Protein 5DTU (pdb70)

Foldseek 3Di:
DDDQPPDDPADPLNLLVVCVVLQKAKADQVADRFDPADPPLVADVLLVVLCVVVPVRDDQPQLRRQRVRLLPQAAEEAQDDPPRNCLVSVLRSVVVVCPCDDQQDAAAQAEEEDLDPVVLVVSQVVNCSSVVSVPAHAAEDDDPDDVVVNVPPVSRTNNYYYYYLVRVLVCPVVPVGDHPNHQYYEAAAVVVCVVVPSLVSVVVPPDDPHYYYHYHNDQDPSNVVVCVVHGDSYMYMHGDDPAAAEAEAEDDLPVVLVVVLVVVVVVPFFFPEEEEDADPVVQVVSQVVVVVVVAFEFEQDPVDDCVVSSVRLVCRQVPVHGYYYDHLSSPLRDAREQGGEYEHSDDDLDPVSVCRSLVHHHPPYHNNYYYYYDYVVNVVCLVVVQVVCVVCVDNYDPVPSPDD

Nearest PDB structures (foldseek):
  5dtu-assembly1_A  TM=1.002E+00  e=2.432E-83  Thermochaetoides thermophila DSM 1495
  5e7m-assembly1_A  TM=5.307E-01  e=3.486E-33  Homo sapiens
  5e7j-assembly1_A  TM=5.059E-01  e=8.484E-33  Homo sapiens
  5ivl-assembly1_B  TM=5.269E-01  e=3.447E-28  Geobacillus stearothermophilus 10
  5suq-assembly1_C  TM=4.983E-01  e=2.534E-23  Saccharomyces cerevisiae S288C

Radius of gyration: 24.89 Å; Cα contacts (8 Å, |Δi|>4): 689; chains: 1; bounding box: 78×41×49 Å

Organism: Chaetomium thermophilum (strain DSM 1495 / CBS 144.50 / IMI 039719) (NCBI:txid759272)

Solvent-accessible surface area: 21132 Å² total; per-residue (Å²): 247,91,46,145,67,174,55,139,144,18,148,73,140,16,37,57,70,2,50,58,96,58,31,6,24,35,54,39,8,87,45,35,88,10,10,94,68,3,89,146,5,51,14,76,128,165,12,2,71,13,1,70,159,43,50,60,108,118,4,43,47,0,10,6,5,0,0,19,1,9,62,64,74,32,12,0,4,0,26,2,63,90,82,20,26,10,34,6,0,0,0,1,3,0,10,38,76,16,72,166,107,171,93,178,62,102,12,7,46,0,0,0,0,0,4,39,105,120,24,0,66,117,4,37,49,38,1,96,72,0,0,93,65,30,70,36,69,11,29,15,17,10,8,72,96,73,122,147,117,38,78,132,43,119,174,35,16,12,23,0,14,0,0,19,0,32,72,0,21,98,30,33,136,179,70,124,36,85,25,89,56,7,52,6,31,0,16,4,13,2,20,78,0,33,107,98,54,32,55,123,25,12,39,108,27,108,95,40,199,167,19,30,0,1,0,0,38,66,53,54,112,40,1,41,89,7,4,150,148,92,11,194,137,68,0,22,0,35,32,59,170,106,48,11,72,23,33,29,53,107,39,31,132,98,157,5,50,180,76,1,56,102,5,14,96,67,58,144,31,162,54,25,5,3,0,2,0,59,83,124,155,37,12,92,87,7,1,138,42,0,104,88,60,70,46,41,14,26,68,7,91,67,102,114,65,75,132,93,42,51,43,16,12,31,30,2,75,103,40,122,9,69,0,0,1,1,16,53,132,10,1,118,36,6,43,7,30,75,0,10,0,0,0,0,6,31,7,2,102,68,34,127,17,3,60,44,5,1,47,44,5,18,146,96,50,32,71,0,21,0,8,2,2,3,4,122,108,27,42,138,5,2,123,60,1,42,92,38,2,66,171,8,76,111,54,40,94,40,80,119,33,104,108,88

Structure (mmCIF, N/CA/C/O backbone):
data_5DTU
#
_entry.id   5DTU
#
_cell.length_a   161.500
_cell.length_b   50.400
_cell.length_c   65.800
_cell.angle_alpha   90.00
_cell.angle_beta   101.40
_cell.angle_gamma   90.00
#
_symmetry.space_group_name_H-M   'C 1 2 1'
#
loop_
_entity.id
_entity.type
_entity.pdbx_description
1 polymer Prp28
2 non-polymer "ADENOSINE-5'-DIPHOSPHATE"
3 non-polymer 'MAGNESIUM ION'
#
loop_
_atom_site.group_PDB
_atom_site.id
_atom_site.type_symbol
_atom_site.label_atom_id
_atom_site.label_alt_id
_atom_site.label_comp_id
_atom_site.label_asym_id
_atom_site.label_entity_id
_atom_site.label_seq_id
_atom_site.pdbx_PDB_ins_code
_atom_site.Cartn_x
_atom_site.Cartn_y
_atom_site.Cartn_z
_atom_site.occupancy
_atom_site.B_iso_or_equiv
_atom_site.auth_seq_id
_atom_site.auth_comp_id
_atom_site.auth_asym_id
_atom_site.auth_atom_id
_atom_site.pdbx_PDB_model_num
ATOM 1 N N . HIS A 1 7 ? -52.028 19.968 43.084 1.00 91.33 241 HIS A N 1
ATOM 2 C CA . HIS A 1 7 ? -50.846 19.677 43.885 1.00 110.05 241 HIS A CA 1
ATOM 3 C C . HIS A 1 7 ? -49.618 19.490 42.999 1.00 109.62 241 HIS A C 1
ATOM 4 O O . HIS A 1 7 ? -49.125 18.377 42.845 1.00 111.41 241 HIS A O 1
ATOM 11 N N . TRP A 1 8 ? -49.126 20.578 42.419 1.00 101.66 242 TRP A N 1
ATOM 12 C CA . TRP A 1 8 ? -47.956 20.499 41.554 1.00 105.76 242 TRP A CA 1
ATOM 13 C C . TRP A 1 8 ? -47.001 21.675 41.729 1.00 115.68 242 TRP A C 1
ATOM 14 O O . TRP A 1 8 ? -47.399 22.754 42.166 1.00 126.65 242 TRP A O 1
ATOM 16 N N . SER A 1 9 ? -45.738 21.453 41.375 1.00 104.70 243 SER A N 1
ATOM 17 C CA . SER A 1 9 ? -44.713 22.484 41.459 1.00 95.93 243 SER A CA 1
ATOM 18 C C . SER A 1 9 ? -44.344 22.864 40.033 1.00 85.52 243 SER A C 1
ATOM 19 O O . SER A 1 9 ? -44.011 22.004 39.225 1.00 74.07 243 SER A O 1
ATOM 22 N N . GLU A 1 10 ? -44.410 24.155 39.729 1.00 87.45 244 GLU A N 1
ATOM 23 C CA . GLU A 1 10 ? -44.133 24.648 38.382 1.00 80.71 244 GLU A CA 1
ATOM 24 C C . GLU A 1 10 ? -42.661 24.876 38.065 1.00 78.54 244 GLU A C 1
ATOM 25 O O . GLU A 1 10 ? -42.129 25.982 38.128 1.00 76.65 244 GLU A O 1
ATOM 31 N N . LYS A 1 11 ? -42.024 23.774 37.705 1.00 61.70 245 LYS A N 1
ATOM 32 C CA . LYS A 1 11 ? -40.615 23.750 37.336 1.00 60.43 245 LYS A CA 1
ATOM 33 C C . LYS A 1 11 ? -39.647 24.218 38.422 1.00 61.33 245 LYS A C 1
ATOM 34 O O . LYS A 1 11 ? -38.667 24.901 38.148 1.00 60.78 245 LYS A O 1
ATOM 40 N N . LYS A 1 12 ? -39.931 23.825 39.654 1.00 74.20 246 LYS A N 1
ATOM 41 C CA . LYS A 1 12 ? -39.064 24.121 40.780 1.00 80.14 246 LYS A CA 1
ATOM 42 C C . LYS A 1 12 ? -39.005 22.772 41.466 1.00 70.88 246 LYS A C 1
ATOM 43 O O . LYS A 1 12 ? -39.362 22.625 42.629 1.00 68.18 246 LYS A O 1
ATOM 49 N N . LEU A 1 13 ? -38.569 21.775 40.701 1.00 82.51 247 LEU A N 1
ATOM 50 C CA . LEU A 1 13 ? -38.477 20.395 41.158 1.00 79.37 247 LEU A CA 1
ATOM 51 C C . LEU A 1 13 ? -37.112 19.800 40.858 1.00 79.83 247 LEU A C 1
ATOM 52 O O . LEU A 1 13 ? -36.398 20.264 39.976 1.00 91.94 247 LEU A O 1
ATOM 57 N N . GLU A 1 14 ? -36.761 18.765 41.606 1.00 73.82 248 GLU A N 1
ATOM 58 C CA . GLU A 1 14 ? -35.475 18.089 41.447 1.00 73.84 248 GLU A CA 1
ATOM 59 C C . GLU A 1 14 ? -35.512 16.844 40.547 1.00 78.33 248 GLU A C 1
ATOM 60 O O . GLU A 1 14 ? -34.555 16.594 39.810 1.00 64.15 248 GLU A O 1
ATOM 66 N N . GLU A 1 15 ? -36.542 16.017 40.659 1.00 87.27 249 GLU A N 1
ATOM 67 C CA . GLU A 1 15 ? -36.582 14.822 39.825 1.00 84.18 249 GLU A CA 1
ATOM 68 C C . GLU A 1 15 ? -37.343 15.040 38.530 1.00 82.51 249 GLU A C 1
ATOM 69 O O . GLU A 1 15 ? -36.966 14.516 37.485 1.00 86.97 249 GLU A O 1
ATOM 75 N N . MET A 1 16 ? -38.418 15.812 38.616 1.00 83.08 250 MET A N 1
ATOM 76 C CA . MET A 1 16 ? -39.241 16.127 37.459 1.00 86.37 250 MET A CA 1
ATOM 77 C C . MET A 1 16 ? -40.149 14.957 37.128 1.00 86.97 250 MET A C 1
ATOM 78 O O . MET A 1 16 ? -40.095 13.909 37.766 1.00 90.02 250 MET A O 1
ATOM 83 N N . LYS A 1 17 ? -40.971 15.147 36.108 1.00 78.45 251 LYS A N 1
ATOM 84 C CA . LYS A 1 17 ? -41.875 14.116 35.635 1.00 70.27 251 LYS A CA 1
ATOM 85 C C . LYS A 1 17 ? -41.988 14.271 34.133 1.00 66.06 251 LYS A C 1
ATOM 86 O O . LYS A 1 17 ? -41.780 15.362 33.606 1.00 70.45 251 LYS A O 1
ATOM 92 N N . GLU A 1 18 ? -42.311 13.194 33.433 1.00 67.11 252 GLU A N 1
ATOM 93 C CA . GLU A 1 18 ? -42.403 13.294 31.985 1.00 74.83 252 GLU A CA 1
ATOM 94 C C . GLU A 1 18 ? -43.361 14.406 31.575 1.00 72.40 252 GLU A C 1
ATOM 95 O O . GLU A 1 18 ? -43.106 15.127 30.609 1.00 77.98 252 GLU A O 1
ATOM 101 N N . ARG A 1 19 ? -44.459 14.535 32.309 1.00 65.92 253 ARG A N 1
ATOM 102 C CA . ARG A 1 19 ? -45.412 15.606 32.058 1.00 66.49 253 ARG A CA 1
ATOM 103 C C . ARG A 1 19 ? -44.739 16.956 32.238 1.00 54.89 253 ARG A C 1
ATOM 104 O O . ARG A 1 19 ? -44.917 17.860 31.428 1.00 66.50 253 ARG A O 1
ATOM 112 N N . ASP A 1 20 ? -43.956 17.079 33.306 1.00 56.46 254 ASP A N 1
ATOM 113 C CA . ASP A 1 20 ? -43.238 18.313 33.597 1.00 80.56 254 ASP A CA 1
ATOM 114 C C . ASP A 1 20 ? -42.225 18.641 32.507 1.00 55.19 254 ASP A C 1
ATOM 115 O O . ASP A 1 20 ? -42.051 19.804 32.148 1.00 54.93 254 ASP A O 1
ATOM 120 N N . TRP A 1 21 ? -41.561 17.613 31.985 1.00 59.97 255 TRP A N 1
ATOM 121 C CA . TRP A 1 21 ? -40.634 17.790 30.871 1.00 65.52 255 TRP A CA 1
ATOM 122 C C . TRP A 1 21 ? -41.354 18.320 29.641 1.00 56.22 255 TRP A C 1
ATOM 123 O O . TRP A 1 21 ? -40.829 19.158 28.913 1.00 58.71 255 TRP A O 1
ATOM 134 N N . ARG A 1 22 ? -42.560 17.817 29.413 1.00 51.66 256 ARG A N 1
ATOM 135 C CA . ARG A 1 22 ? -43.362 18.249 28.281 1.00 57.28 256 ARG A CA 1
ATOM 136 C C . ARG A 1 22 ? -43.765 19.711 28.428 1.00 61.01 256 ARG A C 1
ATOM 137 O O . ARG A 1 22 ? -43.752 20.460 27.454 1.00 71.78 256 ARG A O 1
ATOM 145 N N . ILE A 1 23 ? -44.112 20.113 29.647 1.00 54.11 257 ILE A N 1
ATOM 146 C CA . ILE A 1 23 ? -44.423 21.512 29.933 1.00 64.59 257 ILE A CA 1
ATOM 147 C C . ILE A 1 23 ? -43.209 22.382 29.620 1.00 72.03 257 ILE A C 1
ATOM 148 O O . ILE A 1 23 ? -43.325 23.442 29.003 1.00 68.78 257 ILE A O 1
ATOM 153 N N . PHE A 1 24 ? -42.046 21.905 30.058 1.00 74.05 258 PHE A N 1
ATOM 154 C CA . PHE A 1 24 ? -40.758 22.555 29.830 1.00 70.22 258 PHE A CA 1
ATOM 155 C C . PHE A 1 24 ? -40.552 22.887 28.358 1.00 64.03 258 PHE A C 1
ATOM 156 O O . PHE A 1 24 ? -40.353 24.047 27.993 1.00 64.39 258 PHE A O 1
ATOM 164 N N . LYS A 1 25 ? -40.608 21.857 27.520 1.00 74.72 259 LYS A N 1
ATOM 165 C CA . LYS A 1 25 ? -40.446 22.018 26.082 1.00 56.51 259 LYS A CA 1
ATOM 166 C C . LYS A 1 25 ? -41.461 23.006 25.517 1.00 46.12 259 LYS A C 1
ATOM 167 O O . LYS A 1 25 ? -41.092 23.946 24.816 1.00 41.43 259 LYS A O 1
ATOM 173 N N . GLU A 1 26 ? -42.733 22.798 25.844 1.00 44.06 260 GLU A N 1
ATOM 174 C CA . GLU A 1 26 ? -43.809 23.662 25.365 1.00 55.76 260 GLU A CA 1
ATOM 175 C C . GLU A 1 26 ? -43.590 25.126 25.737 1.00 62.00 260 GLU A C 1
ATOM 176 O O . GLU A 1 26 ? -43.964 26.027 24.986 1.00 53.41 260 GLU A O 1
ATOM 182 N N . ASN A 1 27 ? -42.989 25.362 26.896 1.00 57.45 261 ASN A N 1
ATOM 183 C CA . ASN A 1 27 ? -42.702 26.725 27.314 1.00 46.35 261 ASN A CA 1
ATOM 184 C C . ASN A 1 27 ? -41.661 27.378 26.425 1.00 45.36 261 ASN A C 1
ATOM 185 O O . ASN A 1 27 ? -41.832 28.508 25.969 1.00 46.06 261 ASN A O 1
ATOM 190 N N . PHE A 1 28 ? -40.569 26.661 26.202 1.00 45.42 262 PHE A N 1
ATOM 191 C CA . PHE A 1 28 ? -39.471 27.176 25.401 1.00 61.93 262 PHE A CA 1
ATOM 192 C C . PHE A 1 28 ? -39.702 26.861 23.924 1.00 75.38 262 PHE A C 1
ATOM 193 O O . PHE A 1 28 ? -38.930 27.269 23.055 1.00 41.38 262 PHE A O 1
ATOM 201 N N . GLY A 1 29 ? -40.784 26.135 23.656 1.00 64.76 263 GLY A N 1
ATOM 202 C CA . GLY A 1 29 ? -41.239 25.892 22.299 1.00 57.27 263 GLY A CA 1
ATOM 203 C C . GLY A 1 29 ? -40.449 24.848 21.534 1.00 55.20 263 GLY A C 1
ATOM 204 O O . GLY A 1 29 ? -40.687 24.635 20.345 1.00 59.38 263 GLY A O 1
ATOM 205 N N . ILE A 1 30 ? -39.515 24.187 22.208 1.00 54.78 264 ILE A N 1
ATOM 206 C CA . ILE A 1 30 ? -38.643 23.239 21.529 1.00 54.39 264 ILE A CA 1
ATOM 207 C C . ILE A 1 30 ? -39.282 21.861 21.359 1.00 54.61 264 ILE A C 1
ATOM 208 O O . ILE A 1 30 ? -40.028 21.393 22.221 1.00 40.98 264 ILE A O 1
ATOM 213 N N . SER A 1 31 ? -38.980 21.226 20.228 1.00 60.60 265 SER A N 1
ATOM 214 C CA . SER A 1 31 ? -39.497 19.901 19.904 1.00 51.04 265 SER A CA 1
ATOM 215 C C . SER A 1 31 ? -38.367 18.977 19.460 1.00 51.48 265 SER A C 1
ATOM 216 O O . SER A 1 31 ? -37.322 19.445 19.008 1.00 58.21 265 SER A O 1
ATOM 219 N N . THR A 1 32 ? -38.572 17.669 19.595 1.00 44.46 266 THR A N 1
ATOM 220 C CA . THR A 1 32 ? -37.561 16.688 19.204 1.00 53.19 266 THR A CA 1
ATOM 221 C C . THR A 1 32 ? -38.175 15.443 18.565 1.00 63.51 266 THR A C 1
ATOM 222 O O . THR A 1 32 ? -39.232 14.977 18.990 1.00 79.27 266 THR A O 1
ATOM 226 N N . LYS A 1 33 ? -37.507 14.910 17.544 1.00 64.70 267 LYS A N 1
ATOM 227 C CA . LYS A 1 33 ? -37.895 13.630 16.959 1.00 55.35 267 LYS A CA 1
ATOM 228 C C . LYS A 1 33 ? -37.092 12.504 17.598 1.00 59.95 267 LYS A C 1
ATOM 229 O O . LYS A 1 33 ? -35.862 12.524 17.587 1.00 57.68 267 LYS A O 1
ATOM 235 N N . GLY A 1 34 ? -37.805 11.519 18.136 1.00 77.66 268 GLY A N 1
ATOM 236 C CA . GLY A 1 34 ? -37.221 10.472 18.956 1.00 76.48 268 GLY A CA 1
ATOM 237 C C . GLY A 1 34 ? -36.041 9.702 18.394 1.00 78.93 268 GLY A C 1
ATOM 238 O O . GLY A 1 34 ? -36.103 9.128 17.307 1.00 65.35 268 GLY A O 1
ATOM 239 N N . GLY A 1 35 ? -34.957 9.699 19.159 1.00 76.40 269 GLY A N 1
ATOM 240 C CA . GLY A 1 35 ? -33.799 8.876 18.876 1.00 80.66 269 GLY A CA 1
ATOM 241 C C . GLY A 1 35 ? -33.159 8.499 20.196 1.00 88.29 269 GLY A C 1
ATOM 242 O O . GLY A 1 35 ? -31.961 8.690 20.383 1.00 97.61 269 GLY A O 1
ATOM 243 N N . SER A 1 36 ? -33.970 7.977 21.116 1.00 85.90 270 SER A N 1
ATOM 244 C CA . SER A 1 36 ? -33.516 7.665 22.471 1.00 84.75 270 SER A CA 1
ATOM 245 C C . SER A 1 36 ? -32.899 8.907 23.114 1.00 84.80 270 SER A C 1
ATOM 246 O O . SER A 1 36 ? -31.845 8.843 23.747 1.00 86.86 270 SER A O 1
ATOM 249 N N . ILE A 1 37 ? -33.587 10.032 22.944 1.00 80.86 271 ILE A N 1
ATOM 250 C CA . ILE A 1 37 ? -33.060 11.356 23.268 1.00 78.93 271 ILE A CA 1
ATOM 251 C C . ILE A 1 37 ? -32.995 11.663 24.765 1.00 68.41 271 ILE A C 1
ATOM 252 O O . ILE A 1 37 ? -33.929 11.360 25.506 1.00 75.80 271 ILE A O 1
ATOM 257 N N . PRO A 1 38 ? -31.875 12.258 25.210 1.00 64.67 272 PRO A N 1
ATOM 258 C CA . PRO A 1 38 ? -31.707 12.793 26.565 1.00 61.39 272 PRO A CA 1
ATOM 259 C C . PRO A 1 38 ? -32.573 14.022 26.830 1.00 54.70 272 PRO A C 1
ATOM 260 O O . PRO A 1 38 ? -32.843 14.803 25.918 1.00 52.85 272 PRO A O 1
ATOM 264 N N . ASN A 1 39 ? -32.991 14.188 28.080 1.00 60.78 273 ASN A N 1
ATOM 265 C CA . ASN A 1 39 ? -33.761 15.353 28.498 1.00 63.99 273 ASN A CA 1
ATOM 266 C C . ASN A 1 39 ? -32.926 16.636 28.461 1.00 60.40 273 ASN A C 1
ATOM 267 O O . ASN A 1 39 ? -31.745 16.622 28.807 1.00 68.21 273 ASN A O 1
ATOM 272 N N . PRO A 1 40 ? -33.545 17.752 28.039 1.00 61.66 274 PRO A N 1
ATOM 273 C CA . PRO A 1 40 ? -32.864 19.037 27.829 1.00 49.26 274 PRO A CA 1
ATOM 274 C C . PRO A 1 40 ? -32.394 19.721 29.111 1.00 53.49 274 PRO A C 1
ATOM 275 O O . PRO A 1 40 ? -32.865 19.401 30.202 1.00 65.68 274 PRO A O 1
ATOM 279 N N . MET A 1 41 ? -31.472 20.668 28.961 1.00 45.08 275 MET A N 1
ATOM 280 C CA . MET A 1 41 ? -30.939 21.431 30.083 1.00 43.76 275 MET A CA 1
ATOM 281 C C . MET A 1 41 ? -31.931 22.442 30.641 1.00 54.27 275 MET A C 1
ATOM 282 O O . MET A 1 41 ? -32.653 23.097 29.889 1.00 53.35 275 MET A O 1
ATOM 287 N N . ARG A 1 42 ? -31.948 22.575 31.964 1.00 50.48 276 ARG A N 1
ATOM 288 C CA . ARG A 1 42 ? -32.669 23.658 32.616 1.00 47.96 276 ARG A CA 1
ATOM 289 C C . ARG A 1 42 ? -31.713 24.791 32.915 1.00 48.56 276 ARG A C 1
ATOM 290 O O . ARG A 1 42 ? -32.069 25.966 32.845 1.00 49.02 276 ARG A O 1
ATOM 298 N N . ASN A 1 43 ? -30.492 24.414 33.270 1.00 50.95 277 ASN A N 1
ATOM 299 C CA . ASN A 1 43 ? -29.481 25.368 33.683 1.00 51.55 277 ASN A CA 1
ATOM 300 C C . ASN A 1 43 ? -28.085 24.849 33.367 1.00 51.56 277 ASN A C 1
ATOM 301 O O . ASN A 1 43 ? -27.880 23.644 33.215 1.00 51.56 277 ASN A O 1
ATOM 306 N N . TRP A 1 44 ? -27.129 25.766 33.272 1.00 63.26 278 TRP A N 1
ATOM 307 C CA . TRP A 1 44 ? -25.760 25.416 32.911 1.00 60.63 278 TRP A CA 1
ATOM 308 C C . TRP A 1 44 ? -25.077 24.519 33.945 1.00 69.81 278 TRP A C 1
ATOM 309 O O . TRP A 1 44 ? -24.265 23.670 33.585 1.00 82.33 278 TRP A O 1
ATOM 320 N N . GLU A 1 45 ? -25.412 24.707 35.220 1.00 74.25 279 GLU A N 1
ATOM 321 C CA . GLU A 1 45 ? -24.646 24.122 36.328 1.00 78.77 279 GLU A CA 1
ATOM 322 C C . GLU A 1 45 ? -24.471 22.604 36.243 1.00 75.81 279 GLU A C 1
ATOM 323 O O . GLU A 1 45 ? -23.495 22.063 36.763 1.00 71.82 279 GLU A O 1
ATOM 329 N N . GLU A 1 46 ? -25.408 21.916 35.601 1.00 57.79 280 GLU A N 1
ATOM 330 C CA . GLU A 1 46 ? -25.159 20.540 35.185 1.00 70.41 280 GLU A CA 1
ATOM 331 C C . GLU A 1 46 ? -25.437 20.431 33.693 1.00 76.82 280 GLU A C 1
ATOM 332 O O . GLU A 1 46 ? -26.419 19.826 33.259 1.00 63.42 280 GLU A O 1
ATOM 338 N N . SER A 1 47 ? -24.559 21.056 32.916 1.00 83.34 281 SER A N 1
ATOM 339 C CA . SER A 1 47 ? -24.631 21.017 31.469 1.00 47.83 281 SER A CA 1
ATOM 340 C C . SER A 1 47 ? -24.014 19.731 30.951 1.00 52.37 281 SER A C 1
ATOM 341 O O . SER A 1 47 ? -24.343 19.265 29.864 1.00 67.67 281 SER A O 1
ATOM 344 N N . GLY A 1 48 ? -23.124 19.156 31.751 1.00 51.49 282 GLY A N 1
ATOM 345 C CA . GLY A 1 48 ? -22.324 18.027 31.322 1.00 53.50 282 GLY A CA 1
ATOM 346 C C . GLY A 1 48 ? -20.968 18.545 30.887 1.00 56.09 282 GLY A C 1
ATOM 347 O O . GLY A 1 48 ? -20.065 17.778 30.554 1.00 66.17 282 GLY A O 1
ATOM 348 N N . LEU A 1 49 ? -20.840 19.867 30.893 1.00 51.03 283 LEU A N 1
ATOM 349 C CA . LEU A 1 49 ? -19.596 20.535 30.534 1.00 53.89 283 LEU A CA 1
ATOM 350 C C . LEU A 1 49 ? -18.779 20.810 31.794 1.00 54.57 283 LEU A C 1
ATOM 351 O O . LEU A 1 49 ? -19.347 20.989 32.870 1.00 49.53 283 LEU A O 1
ATOM 356 N N . PRO A 1 50 ? -17.442 20.838 31.667 1.00 62.28 284 PRO A N 1
ATOM 357 C CA . PRO A 1 50 ? -16.554 21.140 32.799 1.00 60.72 284 PRO A CA 1
ATOM 358 C C . PRO A 1 50 ? -16.631 22.602 33.240 1.00 57.17 284 PRO A C 1
ATOM 359 O O . PRO A 1 50 ? -16.889 23.481 32.416 1.00 58.15 284 PRO A O 1
ATOM 363 N N . ARG A 1 51 ? -16.393 22.845 34.527 1.00 50.56 285 ARG A N 1
ATOM 364 C CA . ARG A 1 51 ? -16.557 24.170 35.122 1.00 50.60 285 ARG A CA 1
ATOM 365 C C . ARG A 1 51 ? -15.659 25.232 34.488 1.00 64.98 285 ARG A C 1
ATOM 366 O O . ARG A 1 51 ? -16.005 26.415 34.478 1.00 70.76 285 ARG A O 1
ATOM 374 N N . ARG A 1 52 ? -14.515 24.814 33.954 1.00 60.90 286 ARG A N 1
ATOM 375 C CA . ARG A 1 52 ? -13.590 25.754 33.325 1.00 61.89 286 ARG A CA 1
ATOM 376 C C . ARG A 1 52 ? -14.210 26.370 32.075 1.00 58.72 286 ARG A C 1
ATOM 377 O O . ARG A 1 52 ? -13.798 27.435 31.629 1.00 59.65 286 ARG A O 1
ATOM 385 N N . LEU A 1 53 ? -15.208 25.694 31.517 1.00 54.38 287 LEU A N 1
ATOM 386 C CA . LEU A 1 53 ? -15.914 26.195 30.347 1.00 50.21 287 LEU A CA 1
ATOM 387 C C . LEU A 1 53 ? -17.176 26.935 30.774 1.00 45.32 287 LEU A C 1
ATOM 388 O O . LEU A 1 53 ? -17.591 27.894 30.128 1.00 44.56 287 LEU A O 1
ATOM 393 N N . LEU A 1 54 ? -17.771 26.485 31.875 1.00 62.96 288 LEU A N 1
ATOM 394 C CA . LEU A 1 54 ? -18.985 27.096 32.414 1.00 52.18 288 LEU A CA 1
ATOM 395 C C . LEU A 1 54 ? -18.757 28.517 32.907 1.00 61.88 288 LEU A C 1
ATOM 396 O O . LEU A 1 54 ? -19.553 29.412 32.628 1.00 53.20 288 LEU A O 1
ATOM 401 N N . ASP A 1 55 ? -17.677 28.724 33.652 1.00 75.31 289 ASP A N 1
ATOM 402 C CA . ASP A 1 55 ? -17.390 30.048 34.185 1.00 71.01 289 ASP A CA 1
ATOM 403 C C . ASP A 1 55 ? -16.999 31.000 33.055 1.00 67.34 289 ASP A C 1
ATOM 404 O O . ASP A 1 55 ? -17.032 32.219 33.224 1.00 81.43 289 ASP A O 1
ATOM 409 N N . ILE A 1 56 ? -16.639 30.442 31.902 1.00 63.34 290 ILE A N 1
ATOM 410 C CA . ILE A 1 56 ? -16.454 31.252 30.702 1.00 58.20 290 ILE A CA 1
ATOM 411 C C . ILE A 1 56 ? -17.812 31.624 30.123 1.00 54.41 290 ILE A C 1
ATOM 412 O O . ILE A 1 56 ? -18.019 32.757 29.692 1.00 51.91 290 ILE A O 1
ATOM 417 N N . VAL A 1 57 ? -18.732 30.661 30.111 1.00 58.66 291 VAL A N 1
ATOM 418 C CA . VAL A 1 57 ? -20.104 30.907 29.671 1.00 44.67 291 VAL A CA 1
ATOM 419 C C . VAL A 1 57 ? -20.708 32.040 30.494 1.00 64.14 291 VAL A C 1
ATOM 420 O O . VAL A 1 57 ? -21.423 32.894 29.970 1.00 46.60 291 VAL A O 1
ATOM 424 N N . TYR A 1 58 ? -20.397 32.046 31.787 1.00 73.12 292 TYR A N 1
ATOM 425 C CA . TYR A 1 58 ? -20.832 33.107 32.683 1.00 49.74 292 TYR A CA 1
ATOM 426 C C . TYR A 1 58 ? -20.091 34.410 32.398 1.00 49.99 292 TYR A C 1
ATOM 427 O O . TYR A 1 58 ? -20.684 35.487 32.419 1.00 50.93 292 TYR A O 1
ATOM 436 N N . ARG A 1 59 ? -18.793 34.301 32.128 1.00 53.06 293 ARG A N 1
ATOM 437 C CA . ARG A 1 59 ? -17.937 35.472 31.951 1.00 53.95 293 ARG A CA 1
ATOM 438 C C . ARG A 1 59 ? -18.355 36.321 30.754 1.00 59.38 293 ARG A C 1
ATOM 439 O O . ARG A 1 59 ? -18.263 37.548 30.789 1.00 66.05 293 ARG A O 1
ATOM 447 N N . VAL A 1 60 ? -18.820 35.660 29.698 1.00 64.41 294 VAL A N 1
ATOM 448 C CA . VAL A 1 60 ? -19.243 36.351 28.486 1.00 66.36 294 VAL A CA 1
ATOM 449 C C . VAL A 1 60 ? -20.609 37.013 28.703 1.00 63.24 294 VAL A C 1
ATOM 450 O O . VAL A 1 60 ? -20.993 37.934 27.979 1.00 68.92 294 VAL A O 1
ATOM 454 N N . GLY A 1 61 ? -21.332 36.558 29.722 1.00 55.19 295 GLY A N 1
ATOM 455 C CA . GLY A 1 61 ? -22.617 37.142 30.057 1.00 54.49 295 GLY A CA 1
ATOM 456 C C . GLY A 1 61 ? -23.775 36.296 29.575 1.00 48.99 295 GLY A C 1
ATOM 457 O O . GLY A 1 61 ? -24.904 36.769 29.453 1.00 54.30 295 GLY A O 1
ATOM 458 N N . TYR A 1 62 ? -23.487 35.029 29.303 1.00 49.55 296 TYR A N 1
ATOM 459 C CA . TYR A 1 62 ? -24.497 34.093 28.830 1.00 46.67 296 TYR A CA 1
ATOM 460 C C . TYR A 1 62 ? -25.184 33.408 30.007 1.00 53.29 296 TYR A C 1
ATOM 461 O O . TYR A 1 62 ? -25.174 32.180 30.111 1.00 48.79 296 TYR A O 1
ATOM 470 N N . ASP A 1 63 ? -25.775 34.211 30.890 1.00 51.02 297 ASP A N 1
ATOM 471 C CA . ASP A 1 63 ? -26.411 33.709 32.107 1.00 50.92 297 ASP A CA 1
ATOM 472 C C . ASP A 1 63 ? -27.499 32.686 31.812 1.00 50.10 297 ASP A C 1
ATOM 473 O O . ASP A 1 63 ? -27.681 31.726 32.559 1.00 50.55 297 ASP A O 1
ATOM 478 N N . GLU A 1 64 ? -28.217 32.897 30.716 1.00 49.01 298 GLU A N 1
ATOM 479 C CA . GLU A 1 64 ? -29.349 32.049 30.375 1.00 48.32 298 GLU A CA 1
ATOM 480 C C . GLU A 1 64 ? -29.131 31.318 29.055 1.00 46.06 298 GLU A C 1
ATOM 481 O O . GLU A 1 64 ? -28.759 31.930 28.051 1.00 51.94 298 GLU A O 1
ATOM 487 N N . PRO A 1 65 ? -29.349 29.995 29.059 1.00 45.28 299 PRO A N 1
ATOM 488 C CA . PRO A 1 65 ? -29.283 29.181 27.843 1.00 43.38 299 PRO A CA 1
ATOM 489 C C . PRO A 1 65 ? -30.412 29.498 26.872 1.00 42.82 299 PRO A C 1
ATOM 490 O O . PRO A 1 65 ? -31.573 29.566 27.274 1.00 46.96 299 PRO A O 1
ATOM 494 N N . THR A 1 66 ? -30.071 29.697 25.606 1.00 43.12 300 THR A N 1
ATOM 495 C CA . THR A 1 66 ? -31.081 29.817 24.570 1.00 46.18 300 THR A CA 1
ATOM 496 C C . THR A 1 66 ? -31.655 28.424 24.325 1.00 46.92 300 THR A C 1
ATOM 497 O O . THR A 1 66 ? -30.964 27.430 24.556 1.00 51.47 300 THR A O 1
ATOM 501 N N . PRO A 1 67 ? -32.922 28.344 23.876 1.00 47.00 301 PRO A N 1
ATOM 502 C CA . PRO A 1 67 ? -33.607 27.055 23.721 1.00 43.46 301 PRO A CA 1
ATOM 503 C C . PRO A 1 67 ? -32.826 26.045 22.889 1.00 43.63 301 PRO A C 1
ATOM 504 O O . PRO A 1 67 ? -32.820 24.858 23.211 1.00 43.91 301 PRO A O 1
ATOM 508 N N . ILE A 1 68 ? -32.167 26.514 21.835 1.00 51.32 302 ILE A N 1
ATOM 509 C CA . ILE A 1 68 ? -31.405 25.622 20.976 1.00 50.08 302 ILE A CA 1
ATOM 510 C C . ILE A 1 68 ? -30.168 25.100 21.707 1.00 41.55 302 ILE A C 1
ATOM 511 O O . ILE A 1 68 ? -29.754 23.962 21.496 1.00 47.87 302 ILE A O 1
ATOM 516 N N . GLN A 1 69 ? -29.595 25.922 22.583 1.00 41.30 303 GLN A N 1
ATOM 517 C CA . GLN A 1 69 ? -28.438 25.511 23.371 1.00 39.08 303 GLN A CA 1
ATOM 518 C C . GLN A 1 69 ? -28.815 24.400 24.334 1.00 54.41 303 GLN A C 1
ATOM 519 O O . GLN A 1 69 ? -28.160 23.361 24.386 1.00 45.67 303 GLN A O 1
ATOM 525 N N . ARG A 1 70 ? -29.883 24.623 25.091 1.00 54.14 304 ARG A N 1
ATOM 526 C CA . ARG A 1 70 ? -30.293 23.682 26.123 1.00 46.22 304 ARG A CA 1
ATOM 527 C C . ARG A 1 70 ? -30.836 22.383 25.535 1.00 52.99 304 ARG A C 1
ATOM 528 O O . ARG A 1 70 ? -30.816 21.343 26.189 1.00 57.87 304 ARG A O 1
ATOM 536 N N . ALA A 1 71 ? -31.307 22.442 24.296 1.00 59.21 305 ALA A N 1
ATOM 537 C CA . ALA A 1 71 ? -31.874 21.265 23.649 1.00 53.21 305 ALA A CA 1
ATOM 538 C C . ALA A 1 71 ? -30.819 20.461 22.893 1.00 52.49 305 ALA A C 1
ATOM 539 O O . ALA A 1 71 ? -30.834 19.231 22.920 1.00 50.59 305 ALA A O 1
ATOM 541 N N . ALA A 1 72 ? -29.898 21.156 22.230 1.00 41.07 306 ALA A N 1
ATOM 542 C CA . ALA A 1 72 ? -28.933 20.495 21.353 1.00 41.27 306 ALA A CA 1
ATOM 543 C C . ALA A 1 72 ? -27.707 19.960 22.089 1.00 42.79 306 ALA A C 1
ATOM 544 O O . ALA A 1 72 ? -27.216 18.878 21.771 1.00 43.88 306 ALA A O 1
ATOM 546 N N . ILE A 1 73 ? -27.212 20.717 23.063 1.00 41.81 307 ILE A N 1
ATOM 547 C CA . ILE A 1 73 ? -25.988 20.349 23.780 1.00 41.45 307 ILE A CA 1
ATOM 548 C C . ILE A 1 73 ? -26.036 18.985 24.499 1.00 52.96 307 ILE A C 1
ATOM 549 O O . ILE A 1 73 ? -25.123 18.179 24.322 1.00 68.62 307 ILE A O 1
ATOM 554 N N . PRO A 1 74 ? -27.087 18.711 25.301 1.00 52.33 308 PRO A N 1
ATOM 555 C CA . PRO A 1 74 ? -27.050 17.451 26.058 1.00 54.95 308 PRO A CA 1
ATOM 556 C C . PRO A 1 74 ? -27.089 16.202 25.184 1.00 52.43 308 PRO A C 1
ATOM 557 O O . PRO A 1 74 ? -26.581 15.154 25.582 1.00 55.37 308 PRO A O 1
ATOM 561 N N . ILE A 1 75 ? -27.689 16.316 24.007 1.00 56.89 309 ILE A N 1
ATOM 562 C CA . ILE A 1 75 ? -27.802 15.177 23.108 1.00 57.52 309 ILE A CA 1
ATOM 563 C C . ILE A 1 75 ? -26.600 15.127 22.169 1.00 55.43 309 ILE A C 1
ATOM 564 O O . ILE A 1 75 ? -26.417 14.167 21.421 1.00 60.37 309 ILE A O 1
ATOM 569 N N . ALA A 1 76 ? -25.784 16.174 22.217 1.00 57.31 310 ALA A N 1
ATOM 570 C CA . ALA A 1 76 ? -24.556 16.237 21.436 1.00 49.09 310 ALA A CA 1
ATOM 571 C C . ALA A 1 76 ? -23.385 15.690 22.242 1.00 54.42 310 ALA A C 1
ATOM 572 O O . ALA A 1 76 ? -22.412 15.190 21.679 1.00 65.82 310 ALA A O 1
ATOM 574 N N . LEU A 1 77 ? -23.487 15.796 23.564 1.00 51.74 311 LEU A N 1
ATOM 575 C CA . LEU A 1 77 ? -22.461 15.278 24.463 1.00 51.81 311 LEU A CA 1
ATOM 576 C C . LEU A 1 77 ? -22.371 13.762 24.362 1.00 55.88 311 LEU A C 1
ATOM 577 O O . LEU A 1 77 ? -21.317 13.175 24.608 1.00 56.38 311 LEU A O 1
ATOM 582 N N . GLN A 1 78 ? -23.488 13.131 24.013 1.00 58.56 312 GLN A N 1
ATOM 583 C CA . GLN A 1 78 ? -23.481 11.715 23.680 1.00 64.47 312 GLN A CA 1
ATOM 584 C C . GLN A 1 78 ? -23.175 11.583 22.197 1.00 68.59 312 GLN A C 1
ATOM 585 O O . GLN A 1 78 ? -23.446 12.498 21.420 1.00 72.74 312 GLN A O 1
ATOM 591 N N . ALA A 1 79 ? -22.599 10.453 21.804 1.00 78.95 313 ALA A N 1
ATOM 592 C CA . ALA A 1 79 ? -22.209 10.254 20.414 1.00 79.45 313 ALA A CA 1
ATOM 593 C C . ALA A 1 79 ? -23.428 10.114 19.508 1.00 81.88 313 ALA A C 1
ATOM 594 O O . ALA A 1 79 ? -23.725 9.025 19.014 1.00 83.86 313 ALA A O 1
ATOM 596 N N . ARG A 1 80 ? -24.136 11.219 19.297 1.00 75.73 314 ARG A N 1
ATOM 597 C CA . ARG A 1 80 ? -25.256 11.236 18.365 1.00 75.86 314 ARG A CA 1
ATOM 598 C C . ARG A 1 80 ? -25.282 12.521 17.551 1.00 60.01 314 ARG A C 1
ATOM 599 O O . ARG A 1 80 ? -25.121 13.618 18.087 1.00 50.54 314 ARG A O 1
ATOM 607 N N . ASP A 1 81 ? -25.480 12.367 16.248 1.00 66.61 315 ASP A N 1
ATOM 608 C CA . ASP A 1 81 ? -25.628 13.495 15.344 1.00 61.32 315 ASP A CA 1
ATOM 609 C C . ASP A 1 81 ? -26.943 14.217 15.600 1.00 55.87 315 ASP A C 1
ATOM 610 O O . ASP A 1 81 ? -27.949 13.585 15.917 1.00 55.26 315 ASP A O 1
ATOM 615 N N . LEU A 1 82 ? -26.937 15.539 15.462 1.00 55.33 316 LEU A N 1
ATOM 616 C CA . LEU A 1 82 ? -28.161 16.308 15.635 1.00 47.12 316 LEU A CA 1
ATOM 617 C C . LEU A 1 82 ? -28.432 17.242 14.468 1.00 43.06 316 LEU A C 1
ATOM 618 O O . LEU A 1 82 ? -27.512 17.714 13.803 1.00 44.36 316 LEU A O 1
ATOM 623 N N . ILE A 1 83 ? -29.711 17.498 14.229 1.00 37.53 317 ILE A N 1
ATOM 624 C CA . ILE A 1 83 ? -30.127 18.522 13.284 1.00 44.97 317 ILE A CA 1
ATOM 625 C C . ILE A 1 83 ? -30.751 19.668 14.067 1.00 42.19 317 ILE A C 1
ATOM 626 O O . ILE A 1 83 ? -31.606 19.447 14.922 1.00 46.89 317 ILE A O 1
ATOM 631 N N . GLY A 1 84 ? -30.309 20.889 13.788 1.00 33.94 318 GLY A N 1
ATOM 632 C CA . GLY A 1 84 ? -30.774 22.043 14.529 1.00 34.02 318 GLY A CA 1
ATOM 633 C C . GLY A 1 84 ? -31.621 22.981 13.698 1.00 34.10 318 GLY A C 1
ATOM 634 O O . GLY A 1 84 ? -31.114 23.941 13.121 1.00 45.62 318 GLY A O 1
ATOM 635 N N . VAL A 1 85 ? -32.919 22.703 13.639 1.00 39.37 319 VAL A N 1
ATOM 636 C CA . VAL A 1 85 ? -33.848 23.563 12.920 1.00 37.44 319 VAL A CA 1
ATOM 637 C C . VAL A 1 85 ? -34.133 24.824 13.727 1.00 37.86 319 VAL A C 1
ATOM 638 O O . VAL A 1 85 ? -34.945 24.807 14.651 1.00 39.21 319 VAL A O 1
ATOM 642 N N . ALA A 1 86 ? -33.458 25.916 13.382 1.00 36.92 320 ALA A N 1
ATOM 643 C CA . ALA A 1 86 ? -33.621 27.167 14.112 1.00 40.05 320 ALA A CA 1
ATOM 644 C C . ALA A 1 86 ? -33.250 28.387 13.273 1.00 45.21 320 ALA A C 1
ATOM 645 O O . ALA A 1 86 ? -32.355 28.334 12.431 1.00 37.40 320 ALA A O 1
ATOM 647 N N . VAL A 1 87 ? -33.951 29.488 13.525 1.00 47.55 321 VAL A N 1
ATOM 648 C CA . VAL A 1 87 ? -33.719 30.749 12.835 1.00 38.46 321 VAL A CA 1
ATOM 649 C C . VAL A 1 87 ? -32.436 31.402 13.341 1.00 38.50 321 VAL A C 1
ATOM 650 O O . VAL A 1 87 ? -31.967 31.088 14.431 1.00 43.53 321 VAL A O 1
ATOM 654 N N . THR A 1 88 ? -31.865 32.298 12.542 1.00 49.68 322 THR A N 1
ATOM 655 C CA . THR A 1 88 ? -30.667 33.031 12.934 1.00 46.66 322 THR A CA 1
ATOM 656 C C . THR A 1 88 ? -30.927 33.850 14.196 1.00 41.15 322 THR A C 1
ATOM 657 O O . THR A 1 88 ? -32.007 34.417 14.364 1.00 39.46 322 THR A O 1
ATOM 661 N N . GLY A 1 89 ? -29.935 33.905 15.079 1.00 39.67 323 GLY A N 1
ATOM 662 C CA . GLY A 1 89 ? -30.082 34.594 16.349 1.00 52.44 323 GLY A CA 1
ATOM 663 C C . GLY A 1 89 ? -30.531 33.649 17.449 1.00 52.51 323 GLY A C 1
ATOM 664 O O . GLY A 1 89 ? -30.824 34.072 18.567 1.00 58.61 323 GLY A O 1
ATOM 665 N N . SER A 1 90 ? -30.580 32.360 17.128 1.00 48.04 324 SER A N 1
ATOM 666 C CA . SER A 1 90 ? -31.058 31.353 18.068 1.00 45.87 324 SER A CA 1
ATOM 667 C C . SER A 1 90 ? -30.069 31.081 19.194 1.00 42.77 324 SER A C 1
ATOM 668 O O . SER A 1 90 ? -30.464 30.629 20.262 1.00 45.45 324 SER A O 1
ATOM 671 N N . GLY A 1 91 ? -28.790 31.356 18.955 1.00 37.57 325 GLY A N 1
ATOM 672 C CA . GLY A 1 91 ? -27.751 31.047 19.923 1.00 37.60 325 GLY A CA 1
ATOM 673 C C . GLY A 1 91 ? -27.107 29.714 19.601 1.00 36.60 325 GLY A C 1
ATOM 674 O O . GLY A 1 91 ? -26.400 29.126 20.419 1.00 36.63 325 GLY A O 1
ATOM 675 N N . LYS A 1 92 ? -27.352 29.248 18.382 1.00 44.62 326 LYS A N 1
ATOM 676 C CA . LYS A 1 92 ? -26.930 27.921 17.950 1.00 39.80 326 LYS A CA 1
ATOM 677 C C . LYS A 1 92 ? -25.423 27.789 17.754 1.00 34.87 326 LYS A C 1
ATOM 678 O O . LYS A 1 92 ? -24.895 26.680 17.737 1.00 34.54 326 LYS A O 1
ATOM 684 N N . THR A 1 93 ? -24.736 28.916 17.606 1.00 35.14 327 THR A N 1
ATOM 685 C CA . THR A 1 93 ? -23.292 28.895 17.398 1.00 43.80 327 THR A CA 1
ATOM 686 C C . THR A 1 93 ? -22.570 28.285 18.596 1.00 35.13 327 THR A C 1
ATOM 687 O O . THR A 1 93 ? -21.853 27.297 18.457 1.00 34.83 327 THR A O 1
ATOM 691 N N . ALA A 1 94 ? -22.777 28.862 19.775 1.00 35.80 328 ALA A N 1
ATOM 692 C CA . ALA A 1 94 ? -22.184 28.326 20.994 1.00 36.22 328 ALA A CA 1
ATOM 693 C C . ALA A 1 94 ? -22.786 26.964 21.332 1.00 36.11 328 ALA A C 1
ATOM 694 O O . ALA A 1 94 ? -22.198 26.183 22.080 1.00 36.40 328 ALA A O 1
ATOM 696 N N . ALA A 1 95 ? -23.958 26.686 20.768 1.00 43.92 329 ALA A N 1
ATOM 697 C CA . ALA A 1 95 ? -24.645 25.421 21.002 1.00 35.69 329 ALA A CA 1
ATOM 698 C C . ALA A 1 95 ? -23.909 24.243 20.370 1.00 35.23 329 ALA A C 1
ATOM 699 O O . ALA A 1 95 ? -24.014 23.118 20.855 1.00 35.44 329 ALA A O 1
ATOM 701 N N . PHE A 1 96 ? -23.174 24.490 19.288 1.00 39.19 330 PHE A N 1
ATOM 702 C CA . PHE A 1 96 ? -22.369 23.428 18.693 1.00 34.59 330 PHE A CA 1
ATOM 703 C C . PHE A 1 96 ? -20.893 23.594 19.029 1.00 34.84 330 PHE A C 1
ATOM 704 O O . PHE A 1 96 ? -20.102 22.672 18.839 1.00 34.97 330 PHE A O 1
ATOM 712 N N . LEU A 1 97 ? -20.528 24.770 19.526 1.00 35.04 331 LEU A N 1
ATOM 713 C CA . LEU A 1 97 ? -19.139 25.051 19.871 1.00 35.31 331 LEU A CA 1
ATOM 714 C C . LEU A 1 97 ? -18.713 24.340 21.148 1.00 35.98 331 LEU A C 1
ATOM 715 O O . LEU A 1 97 ? -17.683 23.668 21.173 1.00 42.98 331 LEU A O 1
ATOM 720 N N . LEU A 1 98 ? -19.502 24.494 22.206 1.00 50.07 332 LEU A N 1
ATOM 721 C CA . LEU A 1 98 ? -19.185 23.876 23.489 1.00 44.30 332 LEU A CA 1
ATOM 722 C C . LEU A 1 98 ? -19.079 22.343 23.406 1.00 40.37 332 LEU A C 1
ATOM 723 O O . LEU A 1 98 ? -18.091 21.778 23.877 1.00 40.41 332 LEU A O 1
ATOM 728 N N . PRO A 1 99 ? -20.080 21.661 22.805 1.00 37.99 333 PRO A N 1
ATOM 729 C CA . PRO A 1 99 ? -19.932 20.202 22.724 1.00 48.86 333 PRO A CA 1
ATOM 730 C C . PRO A 1 99 ? -18.740 19.774 21.875 1.00 56.25 333 PRO A C 1
ATOM 731 O O . PRO A 1 99 ? -18.204 18.685 22.071 1.00 61.03 333 PRO A O 1
ATOM 735 N N . LEU A 1 100 ? -18.337 20.621 20.935 1.00 56.11 334 LEU A N 1
ATOM 736 C CA . LEU A 1 100 ? -17.154 20.344 20.133 1.00 52.33 334 LEU A CA 1
ATOM 737 C C . LEU A 1 100 ? -15.903 20.436 20.999 1.00 52.70 334 LEU A C 1
ATOM 738 O O . LEU A 1 100 ? -15.025 19.577 20.924 1.00 62.03 334 LEU A O 1
ATOM 743 N N . LEU A 1 101 ? -15.839 21.473 21.828 1.00 58.52 335 LEU A N 1
ATOM 744 C CA . LEU A 1 101 ? -14.669 21.716 22.666 1.00 56.59 335 LEU A CA 1
ATOM 745 C C . LEU A 1 101 ? -14.451 20.611 23.698 1.00 53.81 335 LEU A C 1
ATOM 746 O O . LEU A 1 101 ? -13.311 20.265 24.008 1.00 57.00 335 LEU A O 1
ATOM 751 N N . VAL A 1 102 ? -15.535 20.054 24.228 1.00 50.56 336 VAL A N 1
ATOM 752 C CA . VAL A 1 102 ? -15.408 18.981 25.207 1.00 51.32 336 VAL A CA 1
ATOM 753 C C . VAL A 1 102 ? -14.970 17.683 24.531 1.00 57.16 336 VAL A C 1
ATOM 754 O O . VAL A 1 102 ? -14.397 16.809 25.178 1.00 51.01 336 VAL A O 1
ATOM 758 N N . TYR A 1 103 ? -15.229 17.564 23.229 1.00 65.73 337 TYR A N 1
ATOM 759 C CA . TYR A 1 103 ? -14.793 16.391 22.472 1.00 71.05 337 TYR A CA 1
ATOM 760 C C . TYR A 1 103 ? -13.455 16.639 21.775 1.00 69.54 337 TYR A C 1
ATOM 761 O O . TYR A 1 103 ? -12.806 15.696 21.317 1.00 72.48 337 TYR A O 1
ATOM 770 N N . ILE A 1 104 ? -13.042 17.903 21.698 1.00 65.41 338 ILE A N 1
ATOM 771 C CA . ILE A 1 104 ? -11.695 18.229 21.236 1.00 61.89 338 ILE A CA 1
ATOM 772 C C . ILE A 1 104 ? -10.697 17.441 22.073 1.00 67.71 338 ILE A C 1
ATOM 773 O O . ILE A 1 104 ? -9.710 16.923 21.556 1.00 79.41 338 ILE A O 1
ATOM 778 N N . SER A 1 105 ? -10.993 17.333 23.365 1.00 72.86 339 SER A N 1
ATOM 779 C CA . SER A 1 105 ? -10.177 16.570 24.298 1.00 71.21 339 SER A CA 1
ATOM 780 C C . SER A 1 105 ? -10.971 15.452 24.975 1.00 76.98 339 SER A C 1
ATOM 781 O O . SER A 1 105 ? -11.695 15.696 25.939 1.00 70.39 339 SER A O 1
ATOM 784 N N . GLU A 1 106 ? -10.840 14.229 24.465 1.00 86.87 340 GLU A N 1
ATOM 785 C CA . GLU A 1 106 ? -11.430 13.063 25.122 1.00 90.41 340 GLU A CA 1
ATOM 786 C C . GLU A 1 106 ? -10.378 11.982 25.353 1.00 88.88 340 GLU A C 1
ATOM 787 O O . GLU A 1 106 ? -9.845 11.848 26.455 1.00 84.75 340 GLU A O 1
ATOM 793 N N . GLU A 1 112 ? -5.000 13.973 21.277 1.00 68.54 346 GLU A N 1
ATOM 794 C CA . GLU A 1 112 ? -5.131 15.418 21.422 1.00 77.53 346 GLU A CA 1
ATOM 795 C C . GLU A 1 112 ? -3.767 16.073 21.571 1.00 79.84 346 GLU A C 1
ATOM 796 O O . GLU A 1 112 ? -3.361 16.435 22.677 1.00 72.52 346 GLU A O 1
ATOM 802 N N . TYR A 1 113 ? -3.067 16.236 20.454 1.00 85.09 347 TYR A N 1
ATOM 803 C CA . TYR A 1 113 ? -1.682 16.681 20.495 1.00 93.71 347 TYR A CA 1
ATOM 804 C C . TYR A 1 113 ? -1.403 17.861 19.566 1.00 89.39 347 TYR A C 1
ATOM 805 O O . TYR A 1 113 ? -2.170 18.145 18.645 1.00 84.30 347 TYR A O 1
ATOM 814 N N . ASN A 1 114 ? -0.285 18.530 19.821 1.00 89.32 348 ASN A N 1
ATOM 815 C CA . ASN A 1 114 ? 0.048 19.791 19.172 1.00 91.10 348 ASN A CA 1
ATOM 816 C C . ASN A 1 114 ? 0.638 19.644 17.769 1.00 90.07 348 ASN A C 1
ATOM 817 O O . ASN A 1 114 ? 0.442 20.507 16.914 1.00 89.81 348 ASN A O 1
ATOM 822 N N . LYS A 1 115 ? 1.346 18.545 17.536 1.00 80.99 349 LYS A N 1
ATOM 823 C CA . LYS A 1 115 ? 2.225 18.421 16.373 1.00 89.05 349 LYS A CA 1
ATOM 824 C C . LYS A 1 115 ? 1.565 17.825 15.121 1.00 97.22 349 LYS A C 1
ATOM 825 O O . LYS A 1 115 ? 2.151 17.841 14.038 1.00 102.59 349 LYS A O 1
ATOM 831 N N . ASN A 1 116 ? 0.341 17.329 15.262 1.00 89.50 350 ASN A N 1
ATOM 832 C CA . ASN A 1 116 ? -0.258 16.450 14.254 1.00 89.79 350 ASN A CA 1
ATOM 833 C C . ASN A 1 116 ? -0.453 17.014 12.834 1.00 84.57 350 ASN A C 1
ATOM 834 O O . ASN A 1 116 ? -0.250 16.287 11.859 1.00 88.04 350 ASN A O 1
ATOM 839 N N . ASP A 1 117 ? -0.857 18.280 12.721 1.00 74.21 351 ASP A N 1
ATOM 840 C CA . ASP A 1 117 ? -0.988 18.966 11.424 1.00 73.61 351 ASP A CA 1
ATOM 841 C C . ASP A 1 117 ? -2.075 18.479 10.451 1.00 82.55 351 ASP A C 1
ATOM 842 O O . ASP A 1 117 ? -1.814 17.686 9.545 1.00 72.98 351 ASP A O 1
ATOM 847 N N . GLY A 1 118 ? -3.289 18.996 10.640 1.00 83.52 352 GLY A N 1
ATOM 848 C CA . GLY A 1 118 ? -4.464 18.565 9.898 1.00 72.75 352 GLY A CA 1
ATOM 849 C C . GLY A 1 118 ? -5.621 18.586 10.884 1.00 75.04 352 GLY A C 1
ATOM 850 O O . GLY A 1 118 ? -5.610 17.835 11.856 1.00 88.71 352 GLY A O 1
ATOM 851 N N . PRO A 1 119 ? -6.633 19.436 10.630 1.00 72.05 353 PRO A N 1
ATOM 852 C CA . PRO A 1 119 ? -7.681 19.804 11.598 1.00 69.55 353 PRO A CA 1
ATOM 853 C C . PRO A 1 119 ? -8.493 18.648 12.194 1.00 66.68 353 PRO A C 1
ATOM 854 O O . PRO A 1 119 ? -8.891 17.729 11.482 1.00 63.14 353 PRO A O 1
ATOM 858 N N . TYR A 1 120 ? -8.741 18.726 13.501 1.00 60.76 354 TYR A N 1
ATOM 859 C CA . TYR A 1 120 ? -9.558 17.746 14.217 1.00 62.49 354 TYR A CA 1
ATOM 860 C C . TYR A 1 120 ? -11.046 17.930 13.942 1.00 57.33 354 TYR A C 1
ATOM 861 O O . TYR A 1 120 ? -11.824 16.978 14.016 1.00 49.45 354 TYR A O 1
ATOM 870 N N . ALA A 1 121 ? -11.437 19.164 13.641 1.00 49.92 355 ALA A N 1
ATOM 871 C CA . ALA A 1 121 ? -12.844 19.500 13.466 1.00 47.82 355 ALA A CA 1
ATOM 872 C C . ALA A 1 121 ? -13.045 20.561 12.390 1.00 48.85 355 ALA A C 1
ATOM 873 O O . ALA A 1 121 ? -12.189 21.420 12.181 1.00 51.64 355 ALA A O 1
ATOM 875 N N . LEU A 1 122 ? -14.191 20.500 11.721 1.00 36.77 356 LEU A N 1
ATOM 876 C CA . LEU A 1 122 ? -14.488 21.407 10.621 1.00 36.57 356 LEU A CA 1
ATOM 877 C C . LEU A 1 122 ? -15.849 22.073 10.791 1.00 35.83 356 LEU A C 1
ATOM 878 O O . LEU A 1 122 ? -16.820 21.434 11.196 1.00 35.65 356 LEU A O 1
ATOM 883 N N . ILE A 1 123 ? -15.912 23.362 10.478 1.00 35.54 357 ILE A N 1
ATOM 884 C CA . ILE A 1 123 ? -17.160 24.107 10.546 1.00 36.90 357 ILE A CA 1
ATOM 885 C C . ILE A 1 123 ? -17.418 24.819 9.227 1.00 35.33 357 ILE A C 1
ATOM 886 O O . ILE A 1 123 ? -16.572 25.568 8.742 1.00 40.52 357 ILE A O 1
ATOM 891 N N . LEU A 1 124 ? -18.587 24.578 8.646 1.00 35.36 358 LEU A N 1
ATOM 892 C CA . LEU A 1 124 ? -18.914 25.148 7.348 1.00 39.94 358 LEU A CA 1
ATOM 893 C C . LEU A 1 124 ? -20.012 26.198 7.454 1.00 35.58 358 LEU A C 1
ATOM 894 O O . LEU A 1 124 ? -20.941 26.064 8.247 1.00 36.30 358 LEU A O 1
ATOM 899 N N . ALA A 1 125 ? -19.894 27.243 6.643 1.00 51.09 359 ALA A N 1
ATOM 900 C CA . ALA A 1 125 ? -20.841 28.349 6.665 1.00 49.33 359 ALA A CA 1
ATOM 901 C C . ALA A 1 125 ? -21.014 28.932 5.264 1.00 47.02 359 ALA A C 1
ATOM 902 O O . ALA A 1 125 ? -20.079 28.915 4.462 1.00 48.11 359 ALA A O 1
ATOM 904 N N . PRO A 1 126 ? -22.214 29.453 4.964 1.00 48.23 360 PRO A N 1
ATOM 905 C CA . PRO A 1 126 ? -22.506 30.000 3.635 1.00 41.28 360 PRO A CA 1
ATOM 906 C C . PRO A 1 126 ? -21.757 31.293 3.327 1.00 42.17 360 PRO A C 1
ATOM 907 O O . PRO A 1 126 ? -21.441 31.550 2.168 1.00 65.87 360 PRO A O 1
ATOM 911 N N . THR A 1 127 ? -21.477 32.095 4.347 1.00 39.45 361 THR A N 1
ATOM 912 C CA . THR A 1 127 ? -20.920 33.424 4.124 1.00 53.89 361 THR A CA 1
ATOM 913 C C . THR A 1 127 ? -19.634 33.649 4.914 1.00 55.56 361 THR A C 1
ATOM 914 O O . THR A 1 127 ? -19.460 33.108 6.005 1.00 61.74 361 THR A O 1
ATOM 918 N N . ARG A 1 128 ? -18.734 34.442 4.340 1.00 58.57 362 ARG A N 1
ATOM 919 C CA . ARG A 1 128 ? -17.504 34.857 5.001 1.00 44.95 362 ARG A CA 1
ATOM 920 C C . ARG A 1 128 ? -17.789 35.569 6.322 1.00 45.83 362 ARG A C 1
ATOM 921 O O . ARG A 1 128 ? -17.043 35.419 7.290 1.00 46.26 362 ARG A O 1
ATOM 929 N N . GLU A 1 129 ? -18.870 36.343 6.356 1.00 44.23 363 GLU A N 1
ATOM 930 C CA . GLU A 1 129 ? -19.281 37.035 7.572 1.00 50.07 363 GLU A CA 1
A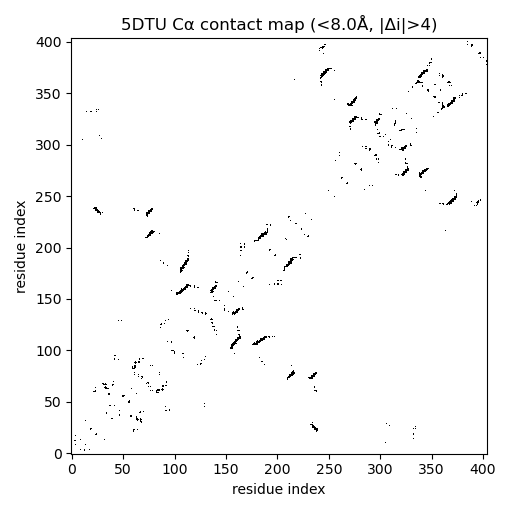TOM 931 C C . GLU A 1 129 ? -19.551 36.046 8.696 1.00 54.18 363 GLU A 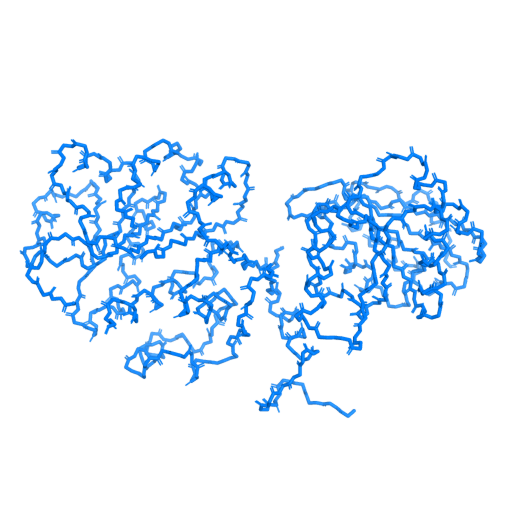C 1
ATOM 932 O O . GLU A 1 129 ? -19.132 36.256 9.835 1.00 60.62 363 GLU A O 1
ATOM 938 N N . LEU A 1 130 ? -20.253 34.968 8.366 1.00 50.65 364 LEU A N 1
ATOM 939 C CA . LEU A 1 130 ? -20.548 33.923 9.336 1.00 41.41 364 LEU A CA 1
ATOM 940 C C . LEU A 1 130 ? -19.279 33.204 9.765 1.00 40.76 364 LEU A C 1
ATOM 941 O O . LEU A 1 130 ? -19.100 32.905 10.941 1.00 48.75 364 LEU A O 1
ATOM 946 N N . VAL A 1 131 ? -18.401 32.933 8.805 1.00 37.04 365 VAL A N 1
ATOM 947 C CA . VAL A 1 131 ? -17.139 32.263 9.091 1.00 45.25 365 VAL A CA 1
ATOM 948 C C . VAL A 1 131 ? -16.326 33.069 10.097 1.00 43.95 365 VAL A C 1
ATOM 949 O O . VAL A 1 131 ? -15.685 32.509 10.984 1.00 57.29 365 VAL A O 1
ATOM 953 N N . GLN A 1 132 ? -16.377 34.390 9.970 1.00 43.56 366 GLN A N 1
ATOM 954 C CA . GLN A 1 132 ? -15.641 35.269 10.867 1.00 49.63 366 GLN A CA 1
ATOM 955 C C . GLN A 1 132 ? -16.379 35.487 12.188 1.00 49.55 366 GLN A C 1
ATOM 956 O O . GLN A 1 132 ? -15.752 35.727 13.218 1.00 54.10 366 GLN A O 1
ATOM 962 N N . GLN A 1 133 ? -17.707 35.402 12.158 1.00 53.60 367 GLN A N 1
ATOM 963 C CA . GLN A 1 133 ? -18.498 35.452 13.384 1.00 49.02 367 GLN A CA 1
ATOM 964 C C . GLN A 1 133 ? -18.263 34.194 14.209 1.00 51.53 367 GLN A C 1
ATOM 965 O O . GLN A 1 133 ? -18.055 34.263 15.422 1.00 58.44 367 GLN A O 1
ATOM 971 N N . ILE A 1 134 ? -18.301 33.045 13.539 1.00 49.07 368 ILE A N 1
ATOM 972 C CA . ILE A 1 134 ? -18.030 31.766 14.183 1.00 38.66 368 ILE A CA 1
ATOM 973 C C . ILE A 1 134 ? -16.600 31.732 14.706 1.00 38.95 368 ILE A C 1
ATOM 974 O O . ILE A 1 134 ? -16.352 31.231 15.799 1.00 48.36 368 ILE A O 1
ATOM 979 N N . GLU A 1 135 ? -15.667 32.277 13.931 1.00 40.70 369 GLU A N 1
ATOM 980 C CA . GLU A 1 135 ? -14.271 32.336 14.348 1.00 41.19 369 GLU A CA 1
ATOM 981 C C . GLU A 1 135 ? -14.147 33.057 15.682 1.00 50.49 369 GLU A C 1
ATOM 982 O O . GLU A 1 135 ? -13.603 32.511 16.638 1.00 63.16 369 GLU A O 1
ATOM 988 N N . SER A 1 136 ? -14.676 34.275 15.743 1.00 42.33 370 SER A N 1
ATOM 989 C CA . SER A 1 136 ? -14.595 35.091 16.949 1.00 55.29 370 SER A CA 1
ATOM 990 C C . SER A 1 136 ? -15.332 34.463 18.127 1.00 63.35 370 SER A C 1
ATOM 991 O O . SER A 1 136 ? -14.771 34.332 19.216 1.00 77.27 370 SER A O 1
ATOM 994 N N . GLU A 1 137 ? -16.585 34.075 17.904 1.00 60.02 371 GLU A N 1
ATOM 995 C CA . GLU A 1 137 ? -17.412 33.494 18.959 1.00 49.45 371 GLU A CA 1
ATOM 996 C C . GLU A 1 137 ? -16.776 32.226 19.517 1.00 48.94 371 GLU A C 1
ATOM 997 O O . GLU A 1 137 ? -16.941 31.906 20.695 1.00 67.63 371 GLU A O 1
ATOM 1003 N N . ALA A 1 138 ? -16.041 31.513 18.671 1.00 42.21 372 ALA A N 1
ATOM 1004 C CA . ALA A 1 138 ? -15.303 30.338 19.115 1.00 47.19 372 ALA A CA 1
ATOM 1005 C C . ALA A 1 138 ? -14.025 30.736 19.843 1.00 58.15 372 ALA A C 1
ATOM 1006 O O . ALA A 1 138 ? -13.629 30.086 20.810 1.00 65.63 372 ALA A O 1
ATOM 1008 N N . ARG A 1 139 ? -13.385 31.806 19.380 1.00 60.65 373 ARG A N 1
ATOM 1009 C CA . ARG A 1 139 ? -12.089 32.204 19.919 1.00 65.62 373 ARG A CA 1
ATOM 1010 C C . ARG A 1 139 ? -12.160 32.604 21.394 1.00 58.00 373 ARG A C 1
ATOM 1011 O O . ARG A 1 139 ? -11.224 32.341 22.143 1.00 67.48 373 ARG A O 1
ATOM 1019 N N . LYS A 1 140 ? -13.260 33.214 21.827 1.00 51.84 374 LYS A N 1
ATOM 1020 C CA . LYS A 1 140 ? -13.358 33.610 23.232 1.00 61.50 374 LYS A CA 1
ATOM 1021 C C . LYS A 1 140 ? -13.673 32.409 24.125 1.00 63.42 374 LYS A C 1
ATOM 1022 O O . LYS A 1 140 ? -13.645 32.509 25.352 1.00 48.08 374 LYS A O 1
ATOM 1028 N N . PHE A 1 141 ? -13.958 31.273 23.498 1.00 61.30 375 PHE A N 1
ATOM 1029 C CA . PHE A 1 141 ? -14.135 30.018 24.218 1.00 57.85 375 PHE A CA 1
ATOM 1030 C C . PHE A 1 141 ? -12.883 29.151 24.116 1.00 55.32 375 PHE A C 1
ATOM 1031 O O . PHE A 1 141 ? -12.590 28.357 25.009 1.00 62.60 375 PHE A O 1
ATOM 1039 N N . ALA A 1 142 ? -12.144 29.318 23.025 1.00 58.11 376 ALA A N 1
ATOM 1040 C CA . ALA A 1 142 ? -10.981 28.481 22.746 1.00 65.04 376 ALA A CA 1
ATOM 1041 C C . ALA A 1 142 ? -9.699 29.030 23.368 1.00 61.41 376 ALA A C 1
ATOM 1042 O O . ALA A 1 142 ? -8.875 28.267 23.872 1.00 60.63 376 ALA A O 1
ATOM 1044 N N . ASP A 1 143 ? -9.528 30.349 23.316 1.00 64.62 377 ASP A N 1
ATOM 1045 C CA . ASP A 1 143 ? -8.330 30.986 23.862 1.00 57.42 377 ASP A CA 1
ATOM 1046 C C . ASP A 1 143 ? -8.099 30.659 25.347 1.00 55.36 377 ASP A C 1
ATOM 1047 O O . ASP A 1 143 ? -6.962 30.405 25.743 1.00 64.56 377 ASP A O 1
ATOM 1052 N N . PRO A 1 144 ? -9.163 30.662 26.176 1.00 50.45 378 PRO A N 1
ATOM 1053 C CA . PRO A 1 144 ? -8.909 30.205 27.548 1.00 53.91 378 PRO A CA 1
ATOM 1054 C C . PRO A 1 144 ? -8.535 28.725 27.639 1.00 50.98 378 PRO A C 1
ATOM 1055 O O . PRO A 1 144 ? -7.852 28.328 28.583 1.00 61.98 378 PRO A O 1
ATOM 1059 N N . LEU A 1 145 ? -8.975 27.926 26.671 1.00 46.23 379 LEU A N 1
ATOM 1060 C CA . LEU A 1 145 ? -8.714 26.489 26.688 1.00 46.32 379 LEU A CA 1
ATOM 1061 C C . LEU A 1 145 ? -7.352 26.143 26.087 1.00 53.38 379 LEU A C 1
ATOM 1062 O O . LEU A 1 145 ? -6.939 24.982 26.091 1.00 57.73 379 LEU A O 1
ATOM 1064 N N . GLY A 1 146 ? -6.663 27.150 25.562 1.00 49.96 380 GLY A N 1
ATOM 1065 C CA . GLY A 1 146 ? -5.289 26.988 25.125 1.00 48.72 380 GLY A CA 1
ATOM 1066 C C . GLY A 1 146 ? -5.070 26.361 23.761 1.00 65.68 380 GLY A C 1
ATOM 1067 O O . GLY A 1 146 ? -3.984 25.848 23.489 1.00 80.62 380 GLY A O 1
ATOM 1068 N N . PHE A 1 147 ? -6.081 26.394 22.898 1.00 57.52 381 PHE A N 1
ATOM 1069 C CA . PHE A 1 147 ? -5.892 25.926 21.527 1.00 58.64 381 PHE A CA 1
ATOM 1070 C C . PHE A 1 147 ? -6.580 26.829 20.505 1.00 63.38 381 PHE A C 1
ATOM 1071 O O . PHE A 1 147 ? -7.365 27.707 20.863 1.00 62.38 381 PHE A O 1
ATOM 1079 N N . THR A 1 148 ? -6.286 26.588 19.230 1.00 63.15 382 THR A N 1
ATOM 1080 C CA . THR A 1 148 ? -6.566 27.554 18.170 1.00 53.89 382 THR A CA 1
ATOM 1081 C C . THR A 1 148 ? -7.730 27.207 17.242 1.00 52.48 382 THR A C 1
ATOM 1082 O O . THR A 1 148 ? -8.075 26.041 17.054 1.00 55.64 382 THR A O 1
ATOM 1086 N N . VAL A 1 149 ? -8.318 28.251 16.662 1.00 51.86 383 VAL A N 1
ATOM 1087 C CA . VAL A 1 149 ? -9.369 28.126 15.657 1.00 53.85 383 VAL A CA 1
ATOM 1088 C C . VAL A 1 149 ? -9.030 29.022 14.470 1.00 48.22 383 VAL A C 1
ATOM 1089 O O . VAL A 1 149 ? -8.803 30.220 14.639 1.00 53.22 383 VAL A O 1
ATOM 1093 N N . VAL A 1 150 ? -8.994 28.444 13.274 1.00 48.89 384 VAL A N 1
ATOM 1094 C CA . VAL A 1 150 ? -8.550 29.175 12.091 1.00 44.87 384 VAL A CA 1
ATOM 1095 C C . VAL A 1 150 ? -9.627 29.266 11.012 1.00 43.65 384 VAL A C 1
ATOM 1096 O O . VAL A 1 150 ? -10.255 28.269 10.657 1.00 42.92 384 VAL A O 1
ATOM 1100 N N . SER A 1 151 ? -9.828 30.470 10.491 1.00 44.36 385 SER A N 1
ATOM 1101 C CA . SER A 1 151 ? -10.778 30.684 9.409 1.00 44.36 385 SER A CA 1
ATOM 1102 C C . SER A 1 151 ? -10.079 30.695 8.055 1.00 47.14 385 SER A C 1
ATOM 1103 O O . SER A 1 151 ? -9.121 31.439 7.848 1.00 45.80 385 SER A O 1
ATOM 1106 N N . ILE A 1 152 ? -10.562 29.864 7.136 1.00 53.92 386 ILE A N 1
ATOM 1107 C CA . ILE A 1 152 ? -10.066 29.872 5.766 1.00 48.60 386 ILE A CA 1
ATOM 1108 C C . ILE A 1 152 ? -10.964 30.751 4.904 1.00 51.82 386 ILE A C 1
ATOM 1109 O O . ILE A 1 152 ? -12.039 30.331 4.470 1.00 49.98 386 ILE A O 1
ATOM 1114 N N . VAL A 1 153 ? -10.526 31.986 4.684 1.00 54.76 387 VAL A N 1
ATOM 1115 C CA . VAL A 1 153 ? -11.309 32.964 3.939 1.00 58.92 387 VAL A CA 1
ATOM 1116 C C . VAL A 1 153 ? -10.424 33.769 2.996 1.00 63.31 387 VAL A C 1
ATOM 1117 O O . VAL A 1 153 ? -9.225 33.909 3.225 1.00 71.73 387 VAL A O 1
ATOM 1121 N N . GLY A 1 154 ? -11.023 34.299 1.935 1.00 66.61 388 GLY A N 1
ATOM 1122 C CA . GLY A 1 154 ? -10.303 35.143 0.999 1.00 70.92 388 GLY A CA 1
ATOM 1123 C C . GLY A 1 154 ? -10.455 36.608 1.361 1.00 74.54 388 GLY A C 1
ATOM 1124 O O . GLY A 1 154 ? -10.963 36.937 2.432 1.00 82.08 388 GLY A O 1
ATOM 1125 N N . GLY A 1 155 ? -10.011 37.491 0.472 1.00 75.37 389 GLY A N 1
ATOM 1126 C CA . GLY A 1 155 ? -10.143 38.920 0.693 1.00 74.84 389 GLY A CA 1
ATOM 1127 C C . GLY A 1 155 ? -9.155 39.472 1.702 1.00 65.05 389 GLY A C 1
ATOM 1128 O O . GLY A 1 155 ? -9.183 40.658 2.028 1.00 67.68 389 GLY A O 1
ATOM 1129 N N . HIS A 1 156 ? -8.286 38.604 2.206 1.00 68.83 390 HIS A N 1
ATOM 1130 C CA . HIS A 1 156 ? -7.208 39.014 3.096 1.00 76.82 390 HIS A CA 1
ATOM 1131 C C . HIS A 1 156 ? -5.892 38.514 2.514 1.00 86.01 390 HIS A C 1
ATOM 1132 O O . HIS A 1 156 ? -5.897 37.686 1.603 1.00 95.36 390 HIS A O 1
ATOM 1139 N N . SER A 1 157 ? -4.770 39.015 3.021 1.00 87.61 391 SER A N 1
ATOM 1140 C CA . SER A 1 157 ? -3.469 38.566 2.534 1.00 86.41 391 SER A CA 1
ATOM 1141 C C . SER A 1 157 ? -3.294 37.081 2.835 1.00 83.94 391 SER A C 1
ATOM 1142 O O . SER A 1 157 ? -3.568 36.628 3.945 1.00 81.82 391 SER A O 1
ATOM 1145 N N . LEU A 1 158 ? -2.853 36.325 1.834 1.00 85.95 392 LEU A N 1
ATOM 1146 C CA . LEU A 1 158 ? -2.706 34.878 1.965 1.00 81.11 392 LEU A CA 1
ATOM 1147 C C . LEU A 1 158 ? -1.646 34.515 3.001 1.00 74.93 392 LEU A C 1
ATOM 1148 O O . LEU A 1 158 ? -1.771 33.510 3.700 1.00 75.99 392 LEU A O 1
ATOM 1153 N N . GLU A 1 159 ? -0.612 35.344 3.098 1.00 74.25 393 GLU A N 1
ATOM 1154 C CA . GLU A 1 159 ? 0.476 35.120 4.045 1.00 75.82 393 GLU A CA 1
ATOM 1155 C C . GLU A 1 159 ? -0.028 35.070 5.488 1.00 80.93 393 GLU A C 1
ATOM 1156 O O . GLU A 1 159 ? 0.475 34.299 6.306 1.00 82.62 393 GLU A O 1
ATOM 1162 N N . GLU A 1 160 ? -1.030 35.892 5.789 1.00 83.71 394 GLU A N 1
ATOM 1163 C CA . GLU A 1 160 ? -1.611 35.947 7.127 1.00 76.16 394 GLU A CA 1
ATOM 1164 C C . GLU A 1 160 ? -2.440 34.703 7.431 1.00 75.08 394 GLU A C 1
ATOM 1165 O O . GLU A 1 160 ? -2.579 34.303 8.587 1.00 72.04 394 GLU A O 1
ATOM 1171 N N . GLN A 1 161 ? -3.037 34.139 6.379 1.00 76.51 395 GLN A N 1
ATOM 1172 C CA . GLN A 1 161 ? -3.792 32.889 6.456 1.00 72.21 395 GLN A CA 1
ATOM 1173 C C . GLN A 1 161 ? -2.853 31.693 6.654 1.00 71.64 395 GLN A C 1
ATOM 1174 O O . GLN A 1 161 ? -3.101 30.813 7.471 1.00 69.71 395 GLN A O 1
ATOM 1180 N N . ALA A 1 162 ? -1.764 31.690 5.888 1.00 70.66 396 ALA A N 1
ATOM 1181 C CA . ALA A 1 162 ? -0.735 30.659 5.960 1.00 61.24 396 ALA A CA 1
ATOM 1182 C C . ALA A 1 162 ? 0.032 30.757 7.274 1.00 64.82 396 ALA A C 1
ATOM 1183 O O . ALA A 1 162 ? 0.920 29.952 7.551 1.00 63.99 396 ALA A O 1
ATOM 1185 N N . PHE A 1 163 ? -0.382 31.734 8.076 1.00 77.95 397 PHE A N 1
ATOM 1186 C CA . PHE A 1 163 ? 0.209 32.068 9.370 1.00 66.31 397 PHE A CA 1
ATOM 1187 C C . PHE A 1 163 ? -0.103 31.119 10.516 1.00 60.41 397 PHE A C 1
ATOM 1188 O O . PHE A 1 163 ? 0.429 31.289 11.609 1.00 70.89 397 PHE A O 1
ATOM 1196 N N . ALA A 1 164 ? -0.956 30.130 10.287 1.00 59.97 398 ALA A N 1
ATOM 1197 C CA . ALA A 1 164 ? -1.270 29.203 11.357 1.00 59.06 398 ALA A CA 1
ATOM 1198 C C . ALA A 1 164 ? -0.056 28.298 11.374 1.00 71.42 398 ALA A C 1
ATOM 1199 O O . ALA A 1 164 ? -0.104 27.126 11.008 1.00 61.72 398 ALA A O 1
ATOM 1201 N N . LEU A 1 165 ? 1.045 28.903 11.810 1.00 71.39 399 LEU A N 1
ATOM 1202 C CA . LEU A 1 165 ? 2.355 28.278 11.890 1.00 65.71 399 LEU A CA 1
ATOM 1203 C C . LEU A 1 165 ? 2.522 27.096 12.835 1.00 72.21 399 LEU A C 1
ATOM 1204 O O . LEU A 1 165 ? 3.138 26.101 12.463 1.00 75.56 399 LEU A O 1
ATOM 1209 N N . ARG A 1 166 ? 1.986 27.185 14.047 1.00 76.91 400 ARG A N 1
ATOM 1210 C CA . ARG A 1 166 ? 2.155 26.078 14.975 1.00 68.44 400 ARG A CA 1
ATOM 1211 C C . ARG A 1 166 ? 1.299 24.908 14.499 1.00 74.50 400 ARG A C 1
ATOM 1212 O O . ARG A 1 166 ? 1.216 23.869 15.155 1.00 76.62 400 ARG A O 1
ATOM 1220 N N . ASN A 1 167 ? 0.705 25.129 13.340 1.00 75.92 401 ASN A N 1
ATOM 1221 C CA . ASN A 1 167 ? -0.123 24.160 12.644 1.00 90.49 401 ASN A CA 1
ATOM 1222 C C . ASN A 1 167 ? -1.159 23.485 13.475 1.00 90.97 401 ASN A C 1
ATOM 1223 O O . ASN A 1 167 ? -1.406 22.309 13.349 1.00 100.67 401 ASN A O 1
ATOM 1225 N N . GLY A 1 168 ? -1.780 24.259 14.316 1.00 77.49 402 GLY A N 1
ATOM 1226 C CA . GLY A 1 168 ? -2.822 23.787 15.201 1.00 82.88 402 GLY A CA 1
ATOM 1227 C C . GLY A 1 168 ? -4.085 23.512 14.417 1.00 78.03 402 GLY A C 1
ATOM 1228 O O . GLY A 1 168 ? -4.303 22.391 13.953 1.00 81.67 402 GLY A O 1
ATOM 1229 N N . ALA A 1 169 ? -4.904 24.549 14.267 1.00 62.52 403 ALA A N 1
ATOM 1230 C CA . ALA A 1 169 ? -6.167 24.457 13.548 1.00 58.71 403 ALA A CA 1
ATOM 1231 C C . ALA A 1 169 ? -6.989 23.264 14.020 1.00 62.48 403 ALA A C 1
ATOM 1232 O O . ALA A 1 169 ? -7.488 22.494 13.203 1.00 73.24 403 ALA A O 1
ATOM 1234 N N . GLU A 1 170 ? -7.107 23.105 15.338 1.00 63.79 404 GLU A N 1
ATOM 1235 C CA . GLU A 1 170 ? -7.938 22.049 15.907 1.00 47.50 404 GLU A CA 1
ATOM 1236 C C . GLU A 1 170 ? -9.343 22.158 15.329 1.00 46.65 404 GLU A C 1
ATOM 1237 O O . GLU A 1 170 ? -9.995 21.153 15.052 1.00 46.60 404 GLU A O 1
ATOM 1243 N N . ILE A 1 171 ? -9.790 23.396 15.135 1.00 44.42 405 ILE A N 1
ATOM 1244 C CA . ILE A 1 171 ? -11.025 23.671 14.414 1.00 48.19 405 ILE A CA 1
ATOM 1245 C C . ILE A 1 171 ? -10.765 24.635 13.259 1.00 51.23 405 ILE A C 1
ATOM 1246 O O . ILE A 1 171 ? -10.116 25.668 13.436 1.00 43.51 405 ILE A O 1
ATOM 1251 N N . ILE A 1 172 ? -11.263 24.284 12.077 1.00 55.94 406 ILE A N 1
ATOM 1252 C CA . ILE A 1 172 ? -11.183 25.160 10.914 1.00 47.85 406 ILE A CA 1
ATOM 1253 C C . ILE A 1 172 ? -12.578 25.531 10.428 1.00 52.81 406 ILE A C 1
ATOM 1254 O O . ILE A 1 172 ? -13.388 24.660 10.116 1.00 50.74 406 ILE A O 1
ATOM 1259 N N . VAL A 1 173 ? -12.860 26.826 10.373 1.00 47.58 407 VAL A N 1
ATOM 1260 C CA . VAL A 1 173 ? -14.148 27.290 9.882 1.00 41.11 407 VAL A CA 1
ATOM 1261 C C . VAL A 1 173 ? -13.970 27.948 8.520 1.00 49.47 407 VAL A C 1
ATOM 1262 O O . VAL A 1 173 ? -13.071 28.767 8.333 1.00 58.19 407 VAL A O 1
ATOM 1266 N N . ALA A 1 174 ? -14.815 27.573 7.564 1.00 52.08 408 ALA A N 1
ATOM 1267 C CA . ALA A 1 174 ? -14.694 28.103 6.211 1.00 56.65 408 ALA A CA 1
ATOM 1268 C C . ALA A 1 174 ? -15.916 27.841 5.342 1.00 55.47 408 ALA A C 1
ATOM 1269 O O . ALA A 1 174 ? -16.761 27.001 5.650 1.00 44.12 408 ALA A O 1
ATOM 1271 N N . THR A 1 175 ? -15.979 28.582 4.243 1.00 63.47 409 THR A N 1
ATOM 1272 C CA . THR A 1 175 ? -16.981 28.395 3.210 1.00 39.28 409 THR A CA 1
ATOM 1273 C C . THR A 1 175 ? -16.701 27.109 2.442 1.00 44.15 409 THR A C 1
ATOM 1274 O O . THR A 1 175 ? -15.547 26.820 2.128 1.00 52.95 409 THR A O 1
ATOM 1278 N N . PRO A 1 176 ? -17.752 26.321 2.156 1.00 48.67 410 PRO A N 1
ATOM 1279 C CA . PRO A 1 176 ? -17.612 25.129 1.312 1.00 40.58 410 PRO A CA 1
ATOM 1280 C C . PRO A 1 176 ? -16.916 25.444 -0.007 1.00 52.27 410 PRO A C 1
ATOM 1281 O O . PRO A 1 176 ? -16.164 24.621 -0.525 1.00 60.73 410 PRO A O 1
ATOM 1285 N N . GLY A 1 177 ? -17.161 26.645 -0.524 1.00 57.18 411 GLY A N 1
ATOM 1286 C CA . GLY A 1 177 ? -16.661 27.057 -1.821 1.00 49.62 411 GLY A CA 1
ATOM 1287 C C . GLY A 1 177 ? -15.202 27.465 -1.886 1.00 48.79 411 GLY A C 1
ATOM 1288 O O . GLY A 1 177 ? -14.623 27.492 -2.970 1.00 66.11 411 GLY A O 1
ATOM 1289 N N . ARG A 1 178 ? -14.594 27.791 -0.751 1.00 45.02 412 ARG A N 1
ATOM 1290 C CA . ARG A 1 178 ? -13.181 28.152 -0.777 1.00 58.46 412 ARG A CA 1
ATOM 1291 C C . ARG A 1 178 ? -12.297 27.045 -0.209 1.00 59.19 412 ARG A C 1
ATOM 1292 O O . ARG A 1 178 ? -11.123 26.934 -0.563 1.00 46.59 412 ARG A O 1
ATOM 1300 N N . LEU A 1 179 ? -12.857 26.224 0.669 1.00 58.71 413 LEU A N 1
ATOM 1301 C CA . LEU A 1 179 ? -12.091 25.123 1.232 1.00 53.13 413 LEU A CA 1
ATOM 1302 C C . LEU A 1 179 ? -11.889 24.038 0.180 1.00 54.52 413 LEU A C 1
ATOM 1303 O O . LEU A 1 179 ? -10.876 23.339 0.183 1.00 68.12 413 LEU A O 1
ATOM 1308 N N . VAL A 1 180 ? -12.855 23.910 -0.724 1.00 63.04 414 VAL A N 1
ATOM 1309 C CA . VAL A 1 180 ? -12.755 22.959 -1.826 1.00 61.00 414 VAL A CA 1
ATOM 1310 C C . VAL A 1 180 ? -11.600 23.347 -2.750 1.00 58.19 414 VAL A C 1
ATOM 1311 O O . VAL A 1 180 ? -10.962 22.492 -3.365 1.00 58.89 414 VAL A O 1
ATOM 1315 N N . ASP A 1 181 ? -11.324 24.646 -2.814 1.00 74.33 415 ASP A N 1
ATOM 1316 C CA . ASP A 1 181 ? -10.248 25.190 -3.632 1.00 76.21 415 ASP A CA 1
ATOM 1317 C C . ASP A 1 181 ? -8.884 24.658 -3.187 1.00 68.74 415 ASP A C 1
ATOM 1318 O O . ASP A 1 181 ? -8.015 24.388 -4.013 1.00 64.45 415 ASP A O 1
ATOM 1323 N N . CYS A 1 182 ? -8.710 24.496 -1.880 1.00 84.94 416 CYS A N 1
ATOM 1324 C CA . CYS A 1 182 ? -7.451 24.005 -1.326 1.00 84.08 416 CYS A CA 1
ATOM 1325 C C . CYS A 1 182 ? -7.479 22.497 -1.081 1.00 80.25 416 CYS A C 1
ATOM 1326 O O . CYS A 1 182 ? -6.512 21.927 -0.574 1.00 75.12 416 CYS A O 1
ATOM 1329 N N . ILE A 1 183 ? -8.585 21.854 -1.442 1.00 86.56 417 ILE A N 1
ATOM 1330 C CA . ILE A 1 183 ? -8.783 20.440 -1.132 1.00 87.23 417 ILE A CA 1
ATOM 1331 C C . ILE A 1 183 ? -8.327 19.506 -2.251 1.00 101.16 417 ILE A C 1
ATOM 1332 O O . ILE A 1 183 ? -7.518 18.608 -2.023 1.00 106.14 417 ILE A O 1
ATOM 1334 N N . GLU A 1 184 ? -8.853 19.713 -3.455 1.00 108.23 418 GLU A N 1
ATOM 1335 C CA . GLU A 1 184 ? -8.531 18.850 -4.589 1.00 101.67 418 GLU A CA 1
ATOM 1336 C C . GLU A 1 184 ? -7.078 19.010 -5.022 1.00 99.72 418 GLU A C 1
ATOM 1337 O O . GLU A 1 184 ? -6.498 18.108 -5.627 1.00 101.97 418 GLU A O 1
ATOM 1343 N N . ARG A 1 185 ? -6.494 20.162 -4.709 1.00 97.40 419 ARG A N 1
ATOM 1344 C CA . ARG A 1 185 ? -5.077 20.394 -4.959 1.00 104.35 419 ARG A CA 1
ATOM 1345 C C . ARG A 1 185 ? -4.254 19.771 -3.831 1.00 107.75 419 ARG A C 1
ATOM 1346 O O . ARG A 1 185 ? -3.025 19.700 -3.903 1.00 110.40 419 ARG A O 1
ATOM 1354 N N . ARG A 1 186 ? -4.956 19.315 -2.795 1.00 111.83 420 ARG A N 1
ATOM 1355 C CA . ARG A 1 186 ? -4.349 18.655 -1.639 1.00 106.15 420 ARG A CA 1
ATOM 1356 C C . ARG A 1 186 ? -3.334 19.547 -0.930 1.00 99.85 420 ARG A C 1
ATOM 1357 O O . ARG A 1 186 ? -2.302 19.072 -0.458 1.00 102.76 420 ARG A O 1
ATOM 1359 N N . LEU A 1 187 ? -3.634 20.841 -0.858 1.00 93.73 421 LEU A N 1
ATOM 1360 C CA . LEU A 1 187 ? -2.807 21.774 -0.102 1.00 93.78 421 LEU A CA 1
ATOM 1361 C C . LEU A 1 187 ? -3.161 21.688 1.378 1.00 90.08 421 LEU A C 1
ATOM 1362 O O . LEU A 1 187 ? -2.469 22.245 2.229 1.00 93.78 421 LEU A O 1
ATOM 1367 N N . LEU A 1 188 ? -4.252 20.987 1.668 1.00 90.74 422 LEU A N 1
ATOM 1368 C CA . LEU A 1 188 ? -4.677 20.726 3.038 1.00 93.97 422 LEU A CA 1
ATOM 1369 C C . LEU A 1 188 ? -5.218 19.304 3.139 1.00 94.02 422 LEU A C 1
ATOM 1370 O O . LEU A 1 188 ? -5.718 18.754 2.157 1.00 95.81 422 LEU A O 1
ATOM 1372 N N . VAL A 1 189 ? -5.113 18.706 4.321 1.00 85.93 423 VAL A N 1
ATOM 1373 C CA . VAL A 1 189 ? -5.517 17.315 4.507 1.00 82.62 423 VAL A CA 1
ATOM 1374 C C . VAL A 1 189 ? -6.490 17.158 5.676 1.00 86.38 423 VAL A C 1
ATOM 13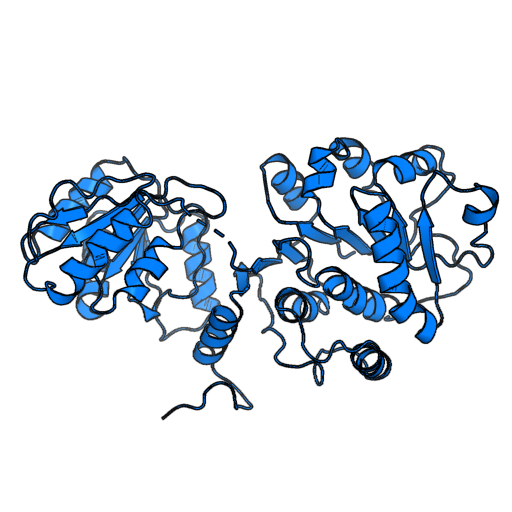75 O O . VAL A 1 189 ? -6.345 17.812 6.709 1.00 94.03 423 VAL A O 1
ATOM 1379 N N . PHE A 1 190 ? -7.483 16.291 5.503 1.00 81.34 424 PHE A N 1
ATOM 1380 C CA . PHE A 1 190 ? -8.466 16.020 6.547 1.00 80.97 424 PHE A CA 1
ATOM 1381 C C . PHE A 1 190 ? -8.306 14.620 7.133 1.00 86.80 424 PHE A C 1
ATOM 1382 O O . PHE A 1 190 ? -9.289 13.902 7.318 1.00 92.59 424 PHE A O 1
ATOM 1390 N N . SER A 1 191 ? -7.066 14.237 7.427 1.00 78.95 425 SER A N 1
ATOM 1391 C CA . SER A 1 191 ? -6.782 12.924 8.005 1.00 70.78 425 SER A CA 1
ATOM 1392 C C . SER A 1 191 ? -7.381 12.763 9.397 1.00 75.83 425 SER A C 1
ATOM 1393 O O . SER A 1 191 ? -7.675 11.647 9.828 1.00 74.21 425 SER A O 1
ATOM 1396 N N . GLN A 1 192 ? -7.561 13.879 10.096 1.00 74.29 426 GLN A N 1
ATOM 1397 C CA . GLN A 1 192 ? -7.957 13.843 11.498 1.00 62.67 426 GLN A CA 1
ATOM 1398 C C . GLN A 1 192 ? -9.269 14.567 11.772 1.00 69.56 426 GLN A C 1
ATOM 1399 O O . GLN A 1 192 ? -9.661 14.738 12.926 1.00 76.69 426 GLN A O 1
ATOM 1405 N N . CYS A 1 193 ? -9.949 14.988 10.712 1.00 67.43 427 CYS A N 1
ATOM 1406 C CA . CYS A 1 193 ? -11.223 15.680 10.858 1.00 61.05 427 CYS A CA 1
ATOM 1407 C C . CYS A 1 193 ? -12.357 14.693 11.125 1.00 66.87 427 CYS A C 1
ATOM 1408 O O . CYS A 1 193 ? -13.054 14.270 10.204 1.00 68.10 427 CYS A O 1
ATOM 1411 N N . CYS A 1 194 ? -12.536 14.330 12.392 1.00 64.34 428 CYS A N 1
ATOM 1412 C CA . CYS A 1 194 ? -13.583 13.388 12.780 1.00 66.95 428 CYS A CA 1
ATOM 1413 C C . CYS A 1 194 ? -14.735 14.083 13.505 1.00 65.19 428 CYS A C 1
ATOM 1414 O O . CYS A 1 194 ? -15.327 13.520 14.426 1.00 74.77 428 CYS A O 1
ATOM 1417 N N . TYR A 1 195 ? -15.045 15.305 13.080 1.00 54.07 429 TYR A N 1
ATOM 1418 C CA . TYR A 1 195 ? -16.172 16.066 13.614 1.00 46.97 429 TYR A CA 1
ATOM 1419 C C . TYR A 1 195 ? -16.472 17.225 12.666 1.00 46.63 429 TYR A C 1
ATOM 1420 O O . TYR A 1 195 ? -15.625 18.087 12.444 1.00 50.74 429 TYR A O 1
ATOM 1429 N N . VAL A 1 196 ? -17.673 17.235 12.095 1.00 39.48 430 VAL A N 1
ATOM 1430 C CA . VAL A 1 196 ? -18.048 18.251 11.114 1.00 42.21 430 VAL A CA 1
ATOM 1431 C C . VAL A 1 196 ? -19.373 18.921 11.491 1.00 37.01 430 VAL A C 1
ATOM 1432 O O . VAL A 1 196 ? -20.309 18.258 11.934 1.00 36.99 430 VAL A O 1
ATOM 1436 N N . ILE A 1 197 ? -19.440 20.239 11.315 1.00 35.29 431 ILE A N 1
ATOM 1437 C CA . ILE A 1 197 ? -20.629 21.016 11.661 1.00 34.68 431 ILE A CA 1
ATOM 1438 C C . ILE A 1 197 ? -21.110 21.847 10.469 1.00 34.66 431 ILE A C 1
ATOM 1439 O O . ILE A 1 197 ? -20.306 22.481 9.786 1.00 44.75 431 ILE A O 1
ATOM 1444 N N . MET A 1 198 ? -22.418 21.850 10.224 1.00 34.65 432 MET A N 1
ATOM 1445 C CA . MET A 1 198 ? -22.979 22.551 9.073 1.00 36.72 432 MET A CA 1
ATOM 1446 C C . MET A 1 198 ? -23.998 23.620 9.467 1.00 43.49 432 MET A C 1
ATOM 1447 O O . MET A 1 198 ? -25.204 23.371 9.468 1.00 40.17 432 MET A O 1
ATOM 1452 N N . ASP A 1 199 ? -23.508 24.813 9.791 1.00 45.66 433 ASP A N 1
ATOM 1453 C CA . ASP A 1 199 ? -24.376 25.918 10.184 1.00 43.78 433 ASP A CA 1
ATOM 1454 C C . ASP A 1 199 ? -25.072 26.549 8.980 1.00 50.81 433 ASP A C 1
ATOM 1455 O O . ASP A 1 199 ? -24.428 26.872 7.980 1.00 52.54 433 ASP A O 1
ATOM 1460 N N . GLU A 1 200 ? -26.388 26.716 9.093 1.00 51.95 434 GLU A N 1
ATOM 1461 C CA . GLU A 1 200 ? -27.209 27.344 8.056 1.00 54.38 434 GLU A CA 1
ATOM 1462 C C . GLU A 1 200 ? -27.010 26.717 6.686 1.00 35.62 434 GLU A C 1
ATOM 1463 O O . GLU A 1 200 ? -26.584 27.392 5.754 1.00 47.97 434 GLU A O 1
ATOM 1469 N N . ALA A 1 201 ? -27.335 25.434 6.556 1.00 35.44 435 ALA A N 1
ATOM 1470 C CA . ALA A 1 201 ? -27.217 24.757 5.268 1.00 42.38 435 ALA A CA 1
ATOM 1471 C C . ALA A 1 201 ? -28.250 25.293 4.279 1.00 44.01 435 ALA A C 1
ATOM 1472 O O . ALA A 1 201 ? -28.230 24.947 3.098 1.00 37.57 435 ALA A O 1
ATOM 1474 N N . ASP A 1 202 ? -29.148 26.139 4.776 1.00 51.99 436 ASP A N 1
ATOM 1475 C CA . ASP A 1 202 ? -30.108 26.837 3.934 1.00 53.28 436 ASP A CA 1
ATOM 1476 C C . ASP A 1 202 ? -29.403 27.662 2.868 1.00 49.21 436 ASP A C 1
ATOM 1477 O O . ASP A 1 202 ? -29.610 27.454 1.674 1.00 54.79 436 ASP A O 1
ATOM 1482 N N . ARG A 1 203 ? -28.563 28.594 3.306 1.00 53.70 437 ARG A N 1
ATOM 1483 C CA . ARG A 1 203 ? -27.909 29.506 2.376 1.00 70.39 437 ARG A CA 1
ATOM 1484 C C . ARG A 1 203 ? -26.668 28.891 1.733 1.00 61.07 437 ARG A C 1
ATOM 1485 O O . ARG A 1 203 ? -26.088 29.470 0.812 1.00 61.94 437 ARG A O 1
ATOM 1493 N N . MET A 1 204 ? -26.267 27.717 2.210 1.00 51.46 438 MET A N 1
ATOM 1494 C CA . MET A 1 204 ? -25.260 26.937 1.504 1.00 57.95 438 MET A CA 1
ATOM 1495 C C . MET A 1 204 ? -25.832 26.517 0.157 1.00 50.60 438 MET A C 1
ATOM 1496 O O . MET A 1 204 ? -25.250 26.788 -0.894 1.00 51.64 438 MET A O 1
ATOM 1501 N N . ILE A 1 205 ? -26.987 25.859 0.204 1.00 44.30 439 ILE A N 1
ATOM 1502 C CA . ILE A 1 205 ? -27.698 25.453 -1.000 1.00 41.78 439 ILE A CA 1
ATOM 1503 C C . ILE A 1 205 ? -28.226 26.675 -1.750 1.00 60.16 439 ILE A C 1
ATOM 1504 O O . ILE A 1 205 ? -28.232 26.700 -2.982 1.00 62.08 439 ILE A O 1
ATOM 1509 N N . ASP A 1 206 ? -28.649 27.695 -1.007 1.00 61.05 440 ASP A N 1
ATOM 1510 C CA . ASP A 1 206 ? -29.150 28.925 -1.620 1.00 61.42 440 ASP A CA 1
ATOM 1511 C C . ASP A 1 206 ? -28.041 29.696 -2.334 1.00 56.87 440 ASP A C 1
ATOM 1512 O O . ASP A 1 206 ? -28.313 30.651 -3.061 1.00 45.70 440 ASP A O 1
ATOM 1517 N N . GLN A 1 207 ? -26.793 29.289 -2.120 1.00 55.54 441 GLN A N 1
ATOM 1518 C CA . GLN A 1 207 ? -25.671 29.911 -2.812 1.00 61.02 441 GLN A CA 1
ATOM 1519 C C . GLN A 1 207 ? -24.795 28.877 -3.519 1.00 64.79 441 GLN A C 1
ATOM 1520 O O . GLN A 1 207 ? -23.585 29.061 -3.661 1.00 67.86 441 GLN A O 1
ATOM 1526 N N . GLY A 1 208 ? -25.424 27.788 -3.952 1.00 68.50 442 GLY A N 1
ATOM 1527 C CA . GLY A 1 208 ? -24.802 26.830 -4.850 1.00 65.98 442 GLY A CA 1
ATOM 1528 C C . GLY A 1 208 ? -23.643 26.021 -4.305 1.00 62.15 442 GLY A C 1
ATOM 1529 O O . GLY A 1 208 ? -22.872 25.446 -5.074 1.00 71.28 442 GLY A O 1
ATOM 1530 N N . PHE A 1 209 ? -23.519 25.955 -2.985 1.00 55.30 443 PHE A N 1
ATOM 1531 C CA . PHE A 1 209 ? -22.428 25.205 -2.378 1.00 53.79 443 PHE A CA 1
ATOM 1532 C C . PHE A 1 209 ? -22.729 23.713 -2.315 1.00 57.17 443 PHE A C 1
ATOM 1533 O O . PHE A 1 209 ? -21.960 22.954 -1.730 1.00 62.29 443 PHE A O 1
ATOM 1541 N N . GLU A 1 210 ? -23.839 23.302 -2.927 1.00 63.02 444 GLU A N 1
ATOM 1542 C CA . GLU A 1 210 ? -24.292 21.912 -2.883 1.00 63.96 444 GLU A CA 1
ATOM 1543 C C . GLU A 1 210 ? -23.185 20.929 -3.254 1.00 67.58 444 GLU A C 1
ATOM 1544 O O . GLU A 1 210 ? -22.691 20.194 -2.399 1.00 53.95 444 GLU A O 1
ATOM 1550 N N . GLU A 1 211 ? -22.789 20.930 -4.522 1.00 48.76 445 GLU A N 1
ATOM 1551 C CA . GLU A 1 211 ? -21.746 20.022 -4.994 1.00 64.66 445 GLU A CA 1
ATOM 1552 C C . GLU A 1 211 ? -20.374 20.223 -4.325 1.00 55.43 445 GLU A C 1
ATOM 1553 O O . GLU A 1 211 ? -19.703 19.236 -4.023 1.00 69.72 445 GLU A O 1
ATOM 1559 N N . PRO A 1 212 ? -19.941 21.483 -4.099 1.00 50.24 446 PRO A N 1
ATOM 1560 C CA . PRO A 1 212 ? -18.673 21.630 -3.367 1.00 46.62 446 PRO A CA 1
ATOM 1561 C C . PRO A 1 212 ? -18.724 21.031 -1.964 1.00 68.40 446 PRO A C 1
ATOM 1562 O O . PRO A 1 212 ? -17.731 20.473 -1.493 1.00 72.82 446 PRO A O 1
ATOM 1566 N N . LEU A 1 213 ? -19.875 21.153 -1.309 1.00 66.32 447 LEU A N 1
ATOM 1567 C CA . LEU A 1 213 ? -20.080 20.572 0.012 1.00 55.80 447 LEU A CA 1
ATOM 1568 C C . LEU A 1 213 ? -19.982 19.052 -0.042 1.00 54.93 447 LEU A C 1
ATOM 1569 O O . LEU A 1 213 ? -19.361 18.432 0.821 1.00 51.22 447 LEU A O 1
ATOM 1574 N N . THR A 1 214 ? -20.594 18.459 -1.063 1.00 60.64 448 THR A N 1
ATOM 1575 C CA . THR A 1 214 ? -20.552 17.013 -1.249 1.00 61.06 448 THR A CA 1
ATOM 1576 C C . THR A 1 214 ? -19.129 16.531 -1.495 1.00 54.25 448 THR A C 1
ATOM 1577 O O . THR A 1 214 ? -18.787 15.399 -1.165 1.00 52.40 448 THR A O 1
ATOM 1581 N N . LYS A 1 215 ? -18.305 17.391 -2.083 1.00 47.95 449 LYS A N 1
ATOM 1582 C CA . LYS A 1 215 ? -16.911 17.048 -2.328 1.00 56.89 449 LYS A CA 1
ATOM 1583 C C . LYS A 1 215 ? -16.195 16.838 -1.001 1.00 55.62 449 LYS A C 1
ATOM 1584 O O . LYS A 1 215 ? -15.317 15.985 -0.881 1.00 49.63 449 LYS A O 1
ATOM 1590 N N . ILE A 1 216 ? -16.594 17.612 0.001 1.00 56.14 450 ILE A N 1
ATOM 1591 C CA . ILE A 1 216 ? -16.065 17.446 1.344 1.00 48.80 450 ILE A CA 1
ATOM 1592 C C . ILE A 1 216 ? -16.823 16.324 2.053 1.00 55.32 450 ILE A C 1
ATOM 1593 O O . ILE A 1 216 ? -17.789 16.563 2.779 1.00 59.75 450 ILE A O 1
ATOM 1598 N N . LEU A 1 217 ? -16.386 15.093 1.808 1.00 64.69 451 LEU A N 1
ATOM 1599 C CA . LEU A 1 217 ? -16.994 13.915 2.415 1.00 76.60 451 LEU A CA 1
ATOM 1600 C C . LEU A 1 217 ? -15.921 13.006 3.005 1.00 86.33 451 LEU A C 1
ATOM 1601 O O . LEU A 1 217 ? -16.217 11.918 3.502 1.00 96.40 451 LEU A O 1
ATOM 1606 N N . ASP A 1 218 ? -14.673 13.461 2.937 1.00 97.94 452 ASP A N 1
ATOM 1607 C CA . ASP A 1 218 ? -13.529 12.656 3.351 1.00 88.37 452 ASP A CA 1
ATOM 1608 C C . ASP A 1 218 ? -13.566 12.277 4.827 1.00 81.72 452 ASP A C 1
ATOM 1609 O O . ASP A 1 218 ? -14.257 12.915 5.624 1.00 78.93 452 ASP A O 1
ATOM 1614 N N . ALA A 1 219 ? -12.812 11.229 5.162 1.00 83.09 453 ALA A N 1
ATOM 1615 C CA . ALA A 1 219 ? -12.743 10.650 6.506 1.00 78.68 453 ALA A CA 1
ATOM 1616 C C . ALA A 1 219 ? -14.069 10.010 6.926 1.00 95.72 453 ALA A C 1
ATOM 1617 O O . ALA A 1 219 ? -15.147 10.434 6.503 1.00 107.80 453 ALA A O 1
ATOM 1619 N N . LEU A 1 220 ? -13.972 8.985 7.767 1.00 94.29 454 LEU A N 1
ATOM 1620 C CA . LEU A 1 220 ? -15.121 8.164 8.136 1.00 83.93 454 LEU A CA 1
ATOM 1621 C C . LEU A 1 220 ? -14.767 7.229 9.289 1.00 82.50 454 LEU A C 1
ATOM 1622 O O . LEU A 1 220 ? -15.501 6.287 9.589 1.00 74.08 454 LEU A O 1
ATOM 1627 N N . ARG A 1 249 ? -16.293 11.371 14.486 1.00 81.63 483 ARG A N 1
ATOM 1628 C CA . ARG A 1 249 ? -17.244 10.703 13.606 1.00 74.60 483 ARG A CA 1
ATOM 1629 C C . ARG A 1 249 ? -18.546 11.490 13.498 1.00 72.37 483 ARG A C 1
ATOM 1630 O O . ARG A 1 249 ? -19.289 11.345 12.528 1.00 69.50 483 ARG A O 1
ATOM 1638 N N . GLN A 1 250 ? -18.812 12.328 14.497 1.00 65.15 484 GLN A N 1
ATOM 1639 C CA . GLN A 1 250 ? -20.061 13.080 14.561 1.00 59.42 484 GLN A CA 1
ATOM 1640 C C . GLN A 1 250 ? -20.177 14.116 13.451 1.00 53.61 484 GLN A C 1
ATOM 1641 O O . GLN A 1 250 ? -19.190 14.734 13.055 1.00 57.07 484 GLN A O 1
ATOM 1647 N N . THR A 1 251 ? -21.397 14.294 12.952 1.00 51.99 485 THR A N 1
ATOM 1648 C CA . THR A 1 251 ? -21.704 15.345 11.988 1.00 52.60 485 THR A CA 1
ATOM 1649 C C . THR A 1 251 ? -23.025 16.004 12.370 1.00 51.19 485 THR A C 1
ATOM 1650 O O . THR A 1 251 ? -23.999 15.320 12.671 1.00 41.37 485 THR A O 1
ATOM 1654 N N . MET A 1 252 ? -23.057 17.331 12.376 1.00 48.75 486 MET A N 1
ATOM 1655 C CA . MET A 1 252 ? -24.259 18.042 12.797 1.00 46.38 486 MET A CA 1
ATOM 1656 C C . MET A 1 252 ? -24.655 19.115 11.793 1.00 43.98 486 MET A C 1
ATOM 1657 O O . MET A 1 252 ? -23.855 19.517 10.950 1.00 47.42 486 MET A O 1
ATOM 1662 N N . MET A 1 253 ? -25.894 19.580 11.894 1.00 47.57 487 MET A N 1
ATOM 1663 C CA . MET A 1 253 ? -26.494 20.357 10.822 1.00 41.46 487 MET A CA 1
ATOM 1664 C C . MET A 1 253 ? -27.537 21.341 11.333 1.00 35.53 487 MET A C 1
ATOM 1665 O O . MET A 1 253 ? -28.643 20.953 11.702 1.00 35.42 487 MET A O 1
ATOM 1670 N N . TYR A 1 254 ? -27.178 22.619 11.347 1.00 44.59 488 TYR A N 1
ATOM 1671 C CA . TYR A 1 254 ? -28.083 23.652 11.828 1.00 43.73 488 TYR A CA 1
ATOM 1672 C C . TYR A 1 254 ? -28.643 24.457 10.673 1.00 42.36 488 TYR A C 1
ATOM 1673 O O . TYR A 1 254 ? -27.898 24.986 9.856 1.00 43.05 488 TYR A O 1
ATOM 1682 N N . THR A 1 255 ? -29.968 24.524 10.606 1.00 52.92 489 THR A N 1
ATOM 1683 C CA . THR A 1 255 ? -30.672 25.215 9.534 1.00 45.35 489 THR A CA 1
ATOM 1684 C C . THR A 1 255 ? -31.907 25.909 10.083 1.00 42.99 489 THR A C 1
ATOM 1685 O O . THR A 1 255 ? -32.227 25.784 11.263 1.00 51.26 489 THR A O 1
ATOM 1689 N N . ALA A 1 256 ? -32.605 26.636 9.221 1.00 40.99 490 ALA A N 1
ATOM 1690 C CA . ALA A 1 256 ? -33.916 27.158 9.569 1.00 44.29 490 ALA A CA 1
ATOM 1691 C C . ALA A 1 256 ? -34.972 26.366 8.811 1.00 49.24 490 ALA A C 1
ATOM 1692 O O . ALA A 1 256 ? -36.134 26.299 9.220 1.00 41.53 490 ALA A O 1
ATOM 1694 N N . THR A 1 257 ? -34.546 25.754 7.708 1.00 48.60 491 THR A N 1
ATOM 1695 C CA . THR A 1 257 ? -35.450 25.069 6.791 1.00 40.94 491 THR A CA 1
ATOM 1696 C C . THR A 1 257 ? -34.871 23.750 6.283 1.00 40.61 491 THR A C 1
ATOM 1697 O O . THR A 1 257 ? -33.658 23.547 6.303 1.00 46.60 491 THR A O 1
ATOM 1701 N N . MET A 1 258 ? -35.743 22.857 5.821 1.00 45.86 492 MET A N 1
ATOM 1702 C CA . MET A 1 258 ? -35.303 21.597 5.224 1.00 48.34 492 MET A CA 1
ATOM 1703 C C . MET A 1 258 ? -36.005 21.292 3.898 1.00 62.12 492 MET A C 1
ATOM 1704 O O . MET A 1 258 ? -36.869 20.415 3.842 1.00 68.17 492 MET A O 1
ATOM 1709 N N . PRO A 1 259 ? -35.633 22.011 2.825 1.00 40.22 493 PRO A N 1
ATOM 1710 C CA . PRO A 1 259 ? -36.114 21.675 1.481 1.00 40.63 493 PRO A CA 1
ATOM 1711 C C . PRO A 1 259 ? -35.561 20.313 1.043 1.00 49.01 493 PRO A C 1
ATOM 1712 O O . PRO A 1 259 ? -34.652 19.812 1.705 1.00 39.45 493 PRO A O 1
ATOM 1716 N N . PRO A 1 260 ? -36.095 19.723 -0.047 1.00 56.27 494 PRO A N 1
ATOM 1717 C CA . PRO A 1 260 ? -35.697 18.361 -0.431 1.00 53.76 494 PRO A CA 1
ATOM 1718 C C . PRO A 1 260 ? -34.210 18.212 -0.750 1.00 55.36 494 PRO A C 1
ATOM 1719 O O . PRO A 1 260 ? -33.653 17.132 -0.560 1.00 70.24 494 PRO A O 1
ATOM 1723 N N . THR A 1 261 ? -33.581 19.275 -1.237 1.00 41.23 495 THR A N 1
ATOM 1724 C CA . THR A 1 261 ? -32.142 19.255 -1.450 1.00 49.55 495 THR A CA 1
ATOM 1725 C C . THR A 1 261 ? -31.446 19.098 -0.106 1.00 46.72 495 THR A C 1
ATOM 1726 O O . THR A 1 261 ? -30.563 18.260 0.056 1.00 40.44 495 THR A O 1
ATOM 1730 N N . VAL A 1 262 ? -31.879 19.902 0.860 1.00 56.34 496 VAL A N 1
ATOM 1731 C CA . VAL A 1 262 ? -31.291 19.932 2.197 1.00 60.13 496 VAL A CA 1
ATOM 1732 C C . VAL A 1 262 ? -31.566 18.647 2.986 1.00 59.67 496 VAL A C 1
ATOM 1733 O O . VAL A 1 262 ? -30.701 18.165 3.721 1.00 62.46 496 VAL A O 1
ATOM 1737 N N . GLU A 1 263 ? -32.760 18.085 2.823 1.00 61.45 497 GLU A N 1
ATOM 1738 C CA . GLU A 1 263 ? -33.089 16.816 3.465 1.00 59.54 497 GLU A CA 1
ATOM 1739 C C . GLU A 1 263 ? -32.255 15.682 2.881 1.00 61.57 497 GLU A C 1
ATOM 1740 O O . GLU A 1 263 ? -31.814 14.789 3.605 1.00 70.21 497 GLU A O 1
ATOM 1746 N N . LYS A 1 264 ? -31.992 15.711 1.593 1.00 71.99 498 LYS A N 1
ATOM 1747 C CA . LYS A 1 264 ? -31.181 14.665 1.024 1.00 45.56 498 LYS A CA 1
ATOM 1748 C C . LYS A 1 264 ? -29.805 14.787 1.579 1.00 53.38 498 LYS A C 1
ATOM 1749 O O . LYS A 1 264 ? -29.226 13.823 1.997 1.00 55.80 498 LYS A O 1
ATOM 1755 N N . ILE A 1 265 ? -29.263 15.985 1.580 1.00 61.16 499 ILE A N 1
ATOM 1756 C CA . ILE A 1 265 ? -27.912 16.160 2.107 1.00 60.14 499 ILE A CA 1
ATOM 1757 C C . ILE A 1 265 ? -27.824 15.618 3.534 1.00 62.97 499 ILE A C 1
ATOM 1758 O O . ILE A 1 265 ? -26.795 15.080 3.947 1.00 68.86 499 ILE A O 1
ATOM 1763 N N . ALA A 1 266 ? -28.919 15.747 4.276 1.00 67.20 500 ALA A N 1
ATOM 1764 C CA . ALA A 1 266 ? -28.968 15.297 5.662 1.00 58.85 500 ALA A CA 1
ATOM 1765 C C . ALA A 1 266 ? -28.921 13.774 5.778 1.00 61.54 500 ALA A C 1
ATOM 1766 O O . ALA A 1 266 ? -28.065 13.224 6.468 1.00 61.75 500 ALA A O 1
ATOM 1768 N N . LYS A 1 267 ? -29.839 13.099 5.095 1.00 56.38 501 LYS A N 1
ATOM 1769 C CA . LYS A 1 267 ? -29.983 11.653 5.222 1.00 63.53 501 LYS A CA 1
ATOM 1770 C C . LYS A 1 267 ? -28.728 10.878 4.820 1.00 76.68 501 LYS A C 1
ATOM 1771 O O . LYS A 1 267 ? -28.404 9.855 5.423 1.00 90.69 501 LYS A O 1
ATOM 1777 N N . LYS A 1 268 ? -28.021 11.367 3.808 1.00 74.39 502 LYS A N 1
ATOM 1778 C CA . LYS A 1 268 ? -26.883 10.637 3.256 1.00 71.02 502 LYS A CA 1
ATOM 1779 C C . LYS A 1 268 ? -25.644 10.677 4.149 1.00 64.27 502 LYS A C 1
ATOM 1780 O O . LYS A 1 268 ? -24.719 9.887 3.965 1.00 66.18 502 LYS A O 1
ATOM 1786 N N . TYR A 1 269 ? -25.619 11.592 5.113 1.00 60.44 503 TYR A N 1
ATOM 1787 C CA . TYR A 1 269 ? -24.412 11.795 5.908 1.00 66.84 503 TYR A CA 1
ATOM 1788 C C . TYR A 1 269 ? -24.659 11.788 7.418 1.00 73.68 503 TYR A C 1
ATOM 1789 O O . TYR A 1 269 ? -23.712 11.844 8.202 1.00 77.13 503 TYR A O 1
ATOM 1798 N N . LEU A 1 270 ? -25.920 11.713 7.828 1.00 69.30 504 LEU A N 1
ATOM 1799 C CA . LEU A 1 270 ? -26.244 11.747 9.250 1.00 62.64 504 LEU A CA 1
ATOM 1800 C C . LEU A 1 270 ? -26.716 10.394 9.771 1.00 76.38 504 LEU A C 1
ATOM 1801 O O . LEU A 1 270 ? -27.868 10.006 9.573 1.00 80.58 504 LEU A O 1
ATOM 1806 N N . ARG A 1 271 ? -25.816 9.680 10.440 1.00 74.89 505 ARG A N 1
ATOM 1807 C CA . ARG A 1 271 ? -26.166 8.416 11.074 1.00 74.69 505 ARG A CA 1
ATOM 1808 C C . ARG A 1 271 ? -27.008 8.671 12.313 1.00 70.95 505 ARG A C 1
ATOM 1809 O O . ARG A 1 271 ? -26.622 9.464 13.174 1.00 73.49 505 ARG A O 1
ATOM 1817 N N . ARG A 1 272 ? -28.149 7.992 12.394 1.00 72.40 506 ARG A N 1
ATOM 1818 C CA . ARG A 1 272 ? -29.073 8.132 13.517 1.00 74.66 506 ARG A CA 1
ATOM 1819 C C . ARG A 1 272 ? -29.381 9.597 13.813 1.00 76.81 506 ARG A C 1
ATOM 1820 O O . ARG A 1 272 ? -28.903 10.146 14.807 1.00 71.50 506 ARG A O 1
ATOM 1828 N N . PRO A 1 273 ? -30.176 10.237 12.945 1.00 73.86 507 PRO A N 1
ATOM 1829 C CA . PRO A 1 273 ? -30.476 11.661 13.111 1.00 67.65 507 PRO A CA 1
ATOM 1830 C C . PRO A 1 273 ? -31.279 11.945 14.377 1.00 59.64 507 PRO A C 1
ATOM 1831 O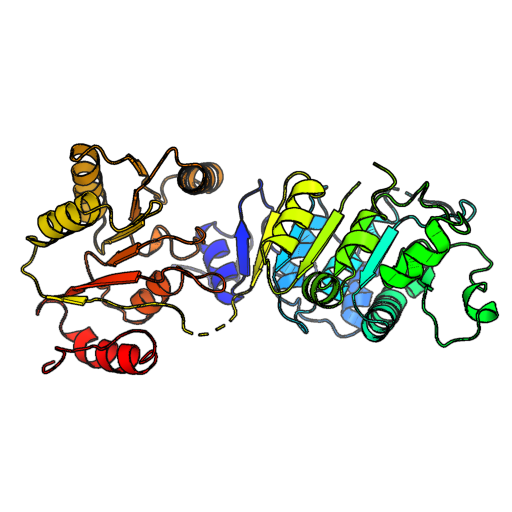 O . PRO A 1 273 ? -32.129 11.145 14.762 1.00 58.42 507 PRO A O 1
ATOM 1835 N N . ALA A 1 274 ? -30.986 13.071 15.018 1.00 54.94 508 ALA A N 1
ATOM 1836 C CA . ALA A 1 274 ? -31.769 13.554 16.149 1.00 50.24 508 ALA A CA 1
ATOM 1837 C C . ALA A 1 274 ? -32.189 14.987 15.858 1.00 51.02 508 ALA A C 1
ATOM 1838 O O . ALA A 1 274 ? -31.349 15.882 15.786 1.00 58.82 508 ALA A O 1
ATOM 1840 N N . ILE A 1 275 ? -33.487 15.206 15.690 1.00 49.57 509 ILE A N 1
ATOM 1841 C CA . ILE A 1 275 ? -33.957 16.466 15.125 1.00 56.13 509 ILE A CA 1
ATOM 1842 C C . ILE A 1 275 ? -34.610 17.402 16.142 1.00 45.98 509 ILE A C 1
ATOM 1843 O O . ILE A 1 275 ? -35.792 17.277 16.463 1.00 38.08 509 ILE A O 1
ATOM 1848 N N . VAL A 1 276 ? -33.816 18.346 16.636 1.00 39.19 510 VAL A N 1
ATOM 1849 C CA . VAL A 1 276 ? -34.308 19.417 17.489 1.00 50.67 510 VAL A CA 1
ATOM 1850 C C . VAL A 1 276 ? -34.989 20.478 16.627 1.00 38.30 510 VAL A C 1
ATOM 1851 O O . VAL A 1 276 ? -34.552 20.752 15.510 1.00 40.56 510 VAL A O 1
ATOM 1855 N N . THR A 1 277 ? -36.068 21.059 17.142 1.00 43.15 511 THR A N 1
ATOM 1856 C CA . THR A 1 277 ? -36.797 22.103 16.434 1.00 38.65 511 THR A CA 1
ATOM 1857 C C . THR A 1 277 ? -37.257 23.170 17.421 1.00 39.34 511 THR A C 1
ATOM 1858 O O . THR A 1 277 ? -37.519 22.867 18.584 1.00 51.12 511 THR A O 1
ATOM 1862 N N . ILE A 1 278 ? -37.342 24.417 16.969 1.00 37.82 512 ILE A N 1
ATOM 1863 C CA . ILE A 1 278 ? -37.881 25.481 17.808 1.00 47.87 512 ILE A CA 1
ATOM 1864 C C . ILE A 1 278 ? -39.121 26.099 17.161 1.00 54.92 512 ILE A C 1
ATOM 1865 O O . ILE A 1 278 ? -39.188 26.247 15.939 1.00 71.13 512 ILE A O 1
ATOM 1870 N N . GLY A 1 279 ? -40.104 26.446 17.986 1.00 50.79 513 GLY A N 1
ATOM 1871 C CA . GLY A 1 279 ? -41.346 27.016 17.498 1.00 52.21 513 GLY A CA 1
ATOM 1872 C C . GLY A 1 279 ? -41.147 28.365 16.837 1.00 68.52 513 GLY A C 1
ATOM 1873 O O . GLY A 1 279 ? -40.498 29.251 17.396 1.00 75.39 513 GLY A O 1
ATOM 1874 N N . ASN A 1 280 ? -41.708 28.522 15.643 1.00 63.71 514 ASN A N 1
ATOM 1875 C CA . ASN A 1 280 ? -41.559 29.760 14.888 1.00 69.80 514 ASN A CA 1
ATOM 1876 C C . ASN A 1 280 ? -42.906 30.323 14.442 1.00 70.92 514 ASN A C 1
ATOM 1877 O O . ASN A 1 280 ? -43.043 31.524 14.207 1.00 75.75 514 ASN A O 1
ATOM 1882 N N . THR A 1 287 ? -49.164 31.774 8.740 1.00 82.92 521 THR A N 1
ATOM 1883 C CA . THR A 1 287 ? -50.319 30.884 8.714 1.00 81.57 521 THR A CA 1
ATOM 1884 C C . THR A 1 287 ? -50.148 29.790 7.666 1.00 78.47 521 THR A C 1
ATOM 1885 O O . THR A 1 287 ? -49.377 29.940 6.718 1.00 81.84 521 THR A O 1
ATOM 1889 N N . VAL A 1 288 ? -50.867 28.687 7.848 1.00 81.15 522 VAL A N 1
ATOM 1890 C CA . VAL A 1 288 ? -50.809 27.558 6.926 1.00 81.24 522 VAL A CA 1
ATOM 1891 C C . VAL A 1 288 ? -52.187 26.936 6.736 1.00 81.78 522 VAL A C 1
ATOM 1892 O O . VAL A 1 288 ? -52.633 26.699 5.613 1.00 81.88 522 VAL A O 1
ATOM 1896 N N . GLU A 1 289 ? -52.860 26.699 7.857 1.00 76.98 523 GLU A N 1
ATOM 1897 C CA . GLU A 1 289 ? -54.038 25.841 7.913 1.00 77.78 523 GLU A CA 1
ATOM 1898 C C . GLU A 1 289 ? -55.262 26.326 7.144 1.00 81.98 523 GLU A C 1
ATOM 1899 O O . GLU A 1 289 ? -55.650 27.491 7.237 1.00 89.06 523 GLU A O 1
ATOM 1905 N N . GLN A 1 290 ? -55.868 25.413 6.389 1.00 77.38 524 GLN A N 1
ATOM 1906 C CA . GLN A 1 290 ? -57.242 25.591 5.938 1.00 75.02 524 GLN A CA 1
ATOM 1907 C C . GLN A 1 290 ? -58.129 25.098 7.073 1.00 77.45 524 GLN A C 1
ATOM 1908 O O . GLN A 1 290 ? -57.759 24.168 7.790 1.00 80.24 524 GLN A O 1
ATOM 1914 N N . ARG A 1 291 ? -59.286 25.723 7.260 1.00 69.22 525 ARG A N 1
ATOM 1915 C CA . ARG A 1 291 ? -60.102 25.421 8.431 1.00 65.46 525 ARG A CA 1
ATOM 1916 C C . ARG A 1 291 ? -61.577 25.199 8.105 1.00 60.70 525 ARG A C 1
ATOM 1917 O O . ARG A 1 291 ? -62.432 26.003 8.473 1.00 60.52 525 ARG A O 1
ATOM 1925 N N . VAL A 1 292 ? -61.862 24.094 7.421 1.00 57.80 526 VAL A N 1
ATOM 1926 C CA . VAL A 1 292 ? -63.235 23.687 7.140 1.00 59.50 526 VAL A CA 1
ATOM 1927 C C . VAL A 1 292 ? -63.957 23.386 8.452 1.00 63.61 526 VAL A C 1
ATOM 1928 O O . VAL A 1 292 ? -63.349 22.883 9.394 1.00 64.11 526 VAL A O 1
ATOM 1932 N N . GLU A 1 293 ? -65.244 23.711 8.524 1.00 59.87 527 GLU A N 1
ATOM 1933 C CA . GLU A 1 293 ? -66.013 23.485 9.745 1.00 49.75 527 GLU A CA 1
ATOM 1934 C C . GLU A 1 293 ? -67.444 23.041 9.464 1.00 50.29 527 GLU A C 1
ATOM 1935 O O . GLU A 1 293 ? -68.123 23.596 8.601 1.00 51.31 527 GLU A O 1
ATOM 1941 N N . PHE A 1 294 ? -67.896 22.039 10.210 1.00 52.23 528 PHE A N 1
ATOM 1942 C CA . PHE A 1 294 ? -69.230 21.483 10.021 1.00 56.77 528 PHE A CA 1
ATOM 1943 C C . PHE A 1 294 ? -70.140 21.714 11.224 1.00 60.79 528 PHE A C 1
ATOM 1944 O O . PHE A 1 294 ? -69.684 21.779 12.364 1.00 66.09 528 PHE A O 1
ATOM 1952 N N . ILE A 1 295 ? -71.434 21.840 10.948 1.00 61.12 529 ILE A N 1
ATOM 1953 C CA . ILE A 1 295 ? -72.459 21.860 11.982 1.00 53.64 529 ILE A CA 1
ATOM 1954 C C . ILE A 1 295 ? -73.212 20.537 11.924 1.00 59.17 529 ILE A C 1
ATOM 1955 O O . ILE A 1 295 ? -73.607 20.095 10.847 1.00 54.68 529 ILE A O 1
ATOM 1960 N N . ALA A 1 296 ? -73.403 19.895 13.071 1.00 76.97 530 ALA A N 1
ATOM 1961 C CA . ALA A 1 296 ? -74.022 18.575 13.082 1.00 78.93 530 ALA A CA 1
ATOM 1962 C C . ALA A 1 296 ? -74.720 18.245 14.400 1.00 77.01 530 ALA A C 1
ATOM 1963 O O . ALA A 1 296 ? -74.593 18.969 15.391 1.00 61.32 530 ALA A O 1
ATOM 1965 N N . GLY A 1 297 ? -75.455 17.136 14.395 1.00 81.31 531 GLY A N 1
ATOM 1966 C CA . GLY A 1 297 ? -76.055 16.597 15.600 1.00 54.87 531 GLY A CA 1
ATOM 1967 C C . GLY A 1 297 ? -74.977 16.042 16.509 1.00 57.53 531 GLY A C 1
ATOM 1968 O O . GLY A 1 297 ? -73.787 16.159 16.214 1.00 74.69 531 GLY A O 1
ATOM 1969 N N . GLU A 1 298 ? -75.386 15.422 17.608 1.00 65.45 532 GLU A N 1
ATOM 1970 C CA . GLU A 1 298 ? -74.435 15.017 18.636 1.00 77.18 532 GLU A CA 1
ATOM 1971 C C . GLU A 1 298 ? -73.483 13.902 18.189 1.00 78.28 532 GLU A C 1
ATOM 1972 O O . GLU A 1 298 ? -72.273 14.013 18.385 1.00 80.46 532 GLU A O 1
ATOM 1978 N N . ASP A 1 299 ? -74.011 12.837 17.593 1.00 76.93 533 ASP A N 1
ATOM 1979 C CA . ASP A 1 299 ? -73.154 11.727 17.174 1.00 66.54 533 ASP A CA 1
ATOM 1980 C C . ASP A 1 299 ? -73.457 11.199 15.772 1.00 67.21 533 ASP A C 1
ATOM 1981 O O . ASP A 1 299 ? -73.232 10.023 15.484 1.00 58.36 533 ASP A O 1
ATOM 1986 N N . LYS A 1 300 ? -73.960 12.072 14.904 1.00 69.32 534 LYS A N 1
ATOM 1987 C CA . LYS A 1 300 ? -74.002 11.785 13.473 1.00 59.74 534 LYS A CA 1
ATOM 1988 C C . LYS A 1 300 ? -72.608 11.986 12.901 1.00 57.15 534 LYS A C 1
ATOM 1989 O O . LYS A 1 300 ? -72.340 11.668 11.743 1.00 63.33 534 LYS A O 1
ATOM 1995 N N . ARG A 1 301 ? -71.729 12.531 13.733 1.00 58.67 535 ARG A N 1
ATOM 1996 C CA . ARG A 1 301 ? -70.391 12.931 13.320 1.00 63.63 535 ARG A CA 1
ATOM 1997 C C . ARG A 1 301 ? -69.519 11.741 12.934 1.00 46.69 535 ARG A C 1
ATOM 1998 O O . ARG A 1 301 ? -68.632 11.862 12.093 1.00 46.15 535 ARG A O 1
ATOM 2006 N N . LYS A 1 302 ? -69.778 10.592 13.549 1.00 50.15 536 LYS A N 1
ATOM 2007 C CA . LYS A 1 302 ? -68.998 9.387 13.287 1.00 53.86 536 LYS A CA 1
ATOM 2008 C C . LYS A 1 302 ? -69.236 8.863 11.874 1.00 57.71 536 LYS A C 1
ATOM 2009 O O . LYS A 1 302 ? -68.341 8.287 11.255 1.00 61.50 536 LYS A O 1
ATOM 2015 N N . ARG A 1 303 ? -70.443 9.074 11.364 1.00 58.90 537 ARG A N 1
ATOM 2016 C CA . ARG A 1 303 ? -70.765 8.691 9.996 1.00 63.72 537 ARG A CA 1
ATOM 2017 C C . ARG A 1 303 ? -70.080 9.626 9.003 1.00 57.48 537 ARG A C 1
ATOM 2018 O O . ARG A 1 303 ? -69.668 9.205 7.922 1.00 59.92 537 ARG A O 1
ATOM 2026 N N . ARG A 1 304 ? -69.959 10.894 9.385 1.00 54.01 538 ARG A N 1
ATOM 2027 C CA . ARG A 1 304 ? -69.273 11.890 8.569 1.00 43.98 538 ARG A CA 1
ATOM 2028 C C . ARG A 1 304 ? -67.781 11.594 8.504 1.00 42.73 538 ARG A C 1
ATOM 2029 O O . ARG A 1 304 ? -67.15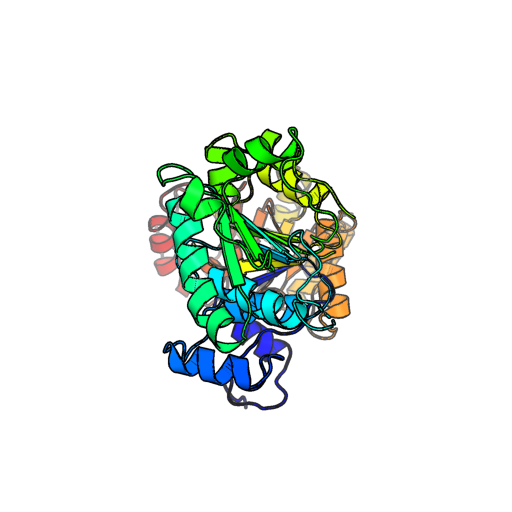5 11.725 7.452 1.00 42.43 538 ARG A O 1
ATOM 2037 N N . LEU A 1 305 ? -67.219 11.200 9.641 1.00 41.86 539 LEU A N 1
ATOM 2038 C CA . LEU A 1 305 ? -65.818 10.818 9.711 1.00 41.13 539 LEU A CA 1
ATOM 2039 C C . LEU A 1 305 ? -65.567 9.603 8.833 1.00 40.92 539 LEU A C 1
ATOM 2040 O O . LEU A 1 305 ? -64.565 9.537 8.124 1.00 47.52 539 LEU A O 1
ATOM 2045 N N . GLN A 1 306 ? -66.489 8.647 8.888 1.00 39.89 540 GLN A N 1
ATOM 2046 C CA . GLN A 1 306 ? -66.423 7.467 8.037 1.00 39.95 540 GLN A CA 1
ATOM 2047 C C . GLN A 1 306 ? -66.393 7.894 6.576 1.00 40.39 540 GLN A C 1
ATOM 2048 O O . GLN A 1 306 ? -65.612 7.379 5.779 1.00 40.43 540 GLN A O 1
ATOM 2054 N N . GLU A 1 307 ? -67.241 8.863 6.248 1.00 48.17 541 GLU A N 1
ATOM 2055 C CA . GLU A 1 307 ? -67.343 9.397 4.898 1.00 46.15 541 GLU A CA 1
ATOM 2056 C C . GLU A 1 307 ? -66.046 10.068 4.451 1.00 43.90 541 GLU A C 1
ATOM 2057 O O . GLU A 1 307 ? -65.600 9.878 3.321 1.00 50.00 541 GLU A O 1
ATOM 2063 N N . ILE A 1 308 ? -65.447 10.854 5.341 1.00 40.58 542 ILE A N 1
ATOM 2064 C CA . ILE A 1 308 ? -64.191 11.534 5.046 1.00 40.38 542 ILE A CA 1
ATOM 2065 C C . ILE A 1 308 ? -63.072 10.537 4.789 1.00 39.93 542 ILE A C 1
ATOM 2066 O O . ILE A 1 308 ? -62.336 10.645 3.810 1.00 40.23 542 ILE A O 1
ATOM 2071 N N . LEU A 1 309 ? -62.949 9.564 5.683 1.00 42.38 543 LEU A N 1
ATOM 2072 C CA . LEU A 1 309 ? -61.904 8.555 5.578 1.00 54.65 543 LEU A CA 1
ATOM 2073 C C . LEU A 1 309 ? -62.078 7.701 4.328 1.00 39.82 543 LEU A C 1
ATOM 2074 O O . LEU A 1 309 ? -61.107 7.392 3.641 1.00 40.04 543 LEU A O 1
ATOM 2079 N N . ASN A 1 310 ? -63.320 7.333 4.031 1.00 43.69 544 ASN A N 1
ATOM 2080 C CA . ASN A 1 310 ? -63.611 6.546 2.840 1.00 46.11 544 ASN A CA 1
ATOM 2081 C C . ASN A 1 310 ? -63.600 7.399 1.579 1.00 44.63 544 ASN A C 1
ATOM 2082 O O . ASN A 1 310 ? -63.641 6.871 0.470 1.00 49.39 544 ASN A O 1
ATOM 2087 N N . SER A 1 311 ? -63.556 8.717 1.748 1.00 46.12 545 SER A N 1
ATOM 2088 C CA . SER A 1 311 ? -63.426 9.613 0.605 1.00 49.61 545 SER A CA 1
ATOM 2089 C C . SER A 1 311 ? -62.070 9.397 -0.043 1.00 56.75 545 SER A C 1
ATOM 2090 O O . SER A 1 311 ? -61.925 9.503 -1.260 1.00 62.54 545 SER A O 1
ATOM 2093 N N . GLY A 1 312 ? -61.078 9.090 0.785 1.00 57.44 546 GLY A N 1
ATOM 2094 C CA . GLY A 1 312 ? -59.725 8.874 0.313 1.00 42.04 546 GLY A CA 1
ATOM 2095 C C . GLY A 1 312 ? -59.038 10.176 -0.043 1.00 42.14 546 GLY A C 1
ATOM 2096 O O . GLY A 1 312 ? -57.925 10.176 -0.564 1.00 42.40 546 GLY A O 1
ATOM 2097 N N . GLN A 1 313 ? -59.704 11.291 0.245 1.00 42.06 547 GLN A N 1
ATOM 2098 C CA . GLN A 1 313 ? -59.178 12.605 -0.099 1.00 43.85 547 GLN A CA 1
ATOM 2099 C C . GLN A 1 313 ? -57.929 12.935 0.708 1.00 41.38 547 GLN A C 1
ATOM 2100 O O . GLN A 1 313 ? -57.072 13.696 0.258 1.00 47.06 547 GLN A O 1
ATOM 2106 N N . PHE A 1 314 ? -57.818 12.347 1.893 1.00 47.33 548 PHE A N 1
ATOM 2107 C CA . PHE A 1 314 ? -56.708 12.658 2.783 1.00 39.89 548 PHE A CA 1
ATOM 2108 C C . PHE A 1 314 ? -55.773 11.470 2.985 1.00 41.82 548 PHE A C 1
ATOM 2109 O O . PHE A 1 314 ? -56.199 10.315 2.980 1.00 44.47 548 PHE A O 1
ATOM 2117 N N . LYS A 1 315 ? -54.492 11.778 3.165 1.00 54.10 549 LYS A N 1
ATOM 2118 C CA . LYS A 1 315 ? -53.432 10.776 3.214 1.00 56.96 549 LYS A CA 1
ATOM 2119 C C . LYS A 1 315 ? -52.894 10.583 4.632 1.00 46.62 549 LYS A C 1
ATOM 2120 O O . LYS A 1 315 ? -52.356 11.515 5.225 1.00 41.67 549 LYS A O 1
ATOM 2126 N N . PRO A 1 316 ? -53.042 9.366 5.181 1.00 43.85 550 PRO A N 1
ATOM 2127 C CA . PRO A 1 316 ? -52.530 9.034 6.518 1.00 42.66 550 PRO A CA 1
ATOM 2128 C C . PRO A 1 316 ? -51.034 9.315 6.644 1.00 47.56 550 PRO A C 1
ATOM 2129 O O . PRO A 1 316 ? -50.300 9.066 5.688 1.00 60.61 550 PRO A O 1
ATOM 2133 N N . PRO A 1 317 ? -50.575 9.806 7.809 1.00 48.35 551 PRO A N 1
ATOM 2134 C CA . PRO A 1 317 ? -51.265 9.992 9.094 1.00 48.10 551 PRO A CA 1
ATOM 2135 C C . PRO A 1 317 ? -52.402 11.012 9.107 1.00 42.61 551 PRO A C 1
ATOM 2136 O O . PRO A 1 317 ? -52.318 12.068 8.485 1.00 41.75 551 PRO A O 1
ATOM 2140 N N . ILE A 1 318 ? -53.466 10.661 9.823 1.00 36.29 552 ILE A N 1
ATOM 2141 C CA . ILE A 1 318 ? -54.596 11.548 10.070 1.00 50.52 552 ILE A CA 1
ATOM 2142 C C . ILE A 1 318 ? -54.876 11.577 11.571 1.00 45.77 552 ILE A C 1
ATOM 2143 O O . ILE A 1 318 ? -54.957 10.529 12.209 1.00 49.26 552 ILE A O 1
ATOM 2148 N N . ILE A 1 319 ? -55.011 12.771 12.138 1.00 39.57 553 ILE A N 1
ATOM 2149 C CA . ILE A 1 319 ? -55.245 12.896 13.571 1.00 39.65 553 ILE A CA 1
ATOM 2150 C C . ILE A 1 319 ? -56.677 13.313 13.878 1.00 42.76 553 ILE A C 1
ATOM 2151 O O . ILE A 1 319 ? -57.154 14.334 13.387 1.00 49.05 553 ILE A O 1
ATOM 2156 N N . VAL A 1 320 ? -57.357 12.521 14.699 1.00 37.03 554 VAL A N 1
ATOM 2157 C CA . VAL A 1 320 ? -58.712 12.854 15.117 1.00 47.05 554 VAL A CA 1
ATOM 2158 C C . VAL A 1 320 ? -58.781 13.032 16.638 1.00 49.73 554 VAL A C 1
ATOM 2159 O O . VAL A 1 320 ? -58.584 12.087 17.405 1.00 47.19 554 VAL A O 1
ATOM 2163 N N . PHE A 1 321 ? -59.045 14.263 17.067 1.00 42.47 555 PHE A N 1
ATOM 2164 C CA . PHE A 1 321 ? -59.111 14.587 18.487 1.00 43.01 555 PHE A CA 1
ATOM 2165 C C . PHE A 1 321 ? -60.525 14.499 19.038 1.00 44.01 555 PHE A C 1
ATOM 2166 O O . PHE A 1 321 ? -61.501 14.708 18.320 1.00 44.75 555 PHE A O 1
ATOM 2174 N N . VAL A 1 322 ? -60.614 14.205 20.330 1.00 64.59 556 VAL A N 1
ATOM 2175 C CA . VAL A 1 322 ? -61.884 14.083 21.035 1.00 64.22 556 VAL A CA 1
ATOM 2176 C C . VAL A 1 322 ? -61.721 14.575 22.470 1.00 64.89 556 VAL A C 1
ATOM 2177 O O . VAL A 1 322 ? -60.680 14.358 23.091 1.00 63.89 556 VAL A O 1
ATOM 2181 N N . ASN A 1 323 ? -62.748 15.230 22.999 1.00 61.93 557 ASN A N 1
ATOM 2182 C CA . ASN A 1 323 ? -62.657 15.827 24.327 1.00 70.90 557 ASN A CA 1
ATOM 2183 C C . ASN A 1 323 ? -62.687 14.811 25.470 1.00 69.30 557 ASN A C 1
ATOM 2184 O O . ASN A 1 323 ? -62.032 15.004 26.492 1.00 53.98 557 ASN A O 1
ATOM 2189 N N . ILE A 1 324 ? -63.440 13.729 25.293 1.00 70.41 558 ILE A N 1
ATOM 2190 C CA . ILE A 1 324 ? -63.645 12.753 26.364 1.00 77.00 558 ILE A CA 1
ATOM 2191 C C . ILE A 1 324 ? -62.888 11.446 26.100 1.00 76.25 558 ILE A C 1
ATOM 2192 O O . ILE A 1 324 ? -62.827 10.967 24.968 1.00 89.36 558 ILE A O 1
ATOM 2197 N N . LYS A 1 325 ? -62.310 10.881 27.158 1.00 69.29 559 LYS A N 1
ATOM 2198 C CA . LYS A 1 325 ? -61.504 9.664 27.062 1.00 53.22 559 LYS A CA 1
ATOM 2199 C C . LYS A 1 325 ? -62.307 8.439 26.633 1.00 51.65 559 LYS A C 1
ATOM 2200 O O . LYS A 1 325 ? -61.845 7.642 25.818 1.00 45.93 559 LYS A O 1
ATOM 2206 N N . ARG A 1 326 ? -63.498 8.281 27.202 1.00 66.29 560 ARG A N 1
ATOM 2207 C CA . ARG A 1 326 ? -64.355 7.148 26.871 1.00 53.14 560 ARG A CA 1
ATOM 2208 C C . ARG A 1 326 ? -64.775 7.190 25.405 1.00 60.85 560 ARG A C 1
ATOM 2209 O O . ARG A 1 326 ? -64.850 6.156 24.741 1.00 65.58 560 ARG A O 1
ATOM 2217 N N . ASN A 1 327 ? -65.048 8.391 24.909 1.00 61.01 561 ASN A N 1
ATOM 2218 C CA . ASN A 1 327 ? -65.397 8.574 23.508 1.00 56.62 561 ASN A CA 1
ATOM 2219 C C . ASN A 1 327 ? -64.168 8.432 22.619 1.00 60.90 561 ASN A C 1
ATOM 2220 O O . ASN A 1 327 ? -64.274 8.023 21.466 1.00 57.43 561 ASN A O 1
ATOM 2225 N N . CYS A 1 328 ? -63.005 8.765 23.170 1.00 57.87 562 CYS A N 1
ATOM 2226 C CA . CYS A 1 328 ? -61.733 8.593 22.474 1.00 43.47 562 CYS A CA 1
ATOM 2227 C C . CYS A 1 328 ? -61.511 7.150 22.068 1.00 43.21 562 CYS A C 1
ATOM 2228 O O . CYS A 1 328 ? -61.257 6.845 20.906 1.00 42.76 562 CYS A O 1
ATOM 2231 N N . GLU A 1 329 ? -61.620 6.266 23.047 1.00 49.23 563 GLU A N 1
ATOM 2232 C CA . GLU A 1 329 ? -61.354 4.855 22.849 1.00 52.51 563 GLU A CA 1
ATOM 2233 C C . GLU A 1 329 ? -62.510 4.164 22.138 1.00 47.45 563 GLU A C 1
ATOM 2234 O O . GLU A 1 329 ? -62.327 3.122 21.513 1.00 47.63 563 GLU A O 1
ATOM 2240 N N . MET A 1 330 ? -63.700 4.748 22.233 1.00 50.62 564 MET A N 1
ATOM 2241 C CA . MET A 1 330 ? -64.874 4.178 21.586 1.00 54.69 564 MET A CA 1
ATOM 2242 C C . MET A 1 330 ? -64.858 4.453 20.086 1.00 52.20 564 MET A C 1
ATOM 2243 O O . MET A 1 330 ? -65.136 3.558 19.288 1.00 63.83 564 MET A O 1
ATOM 2248 N N . VAL A 1 331 ? -64.530 5.684 19.697 1.00 47.20 565 VAL A N 1
ATOM 2249 C CA . VAL A 1 331 ? -64.453 6.010 18.277 1.00 50.50 565 VAL A CA 1
ATOM 2250 C C . VAL A 1 331 ? -63.241 5.329 17.644 1.00 48.59 565 VAL A C 1
ATOM 2251 O O . VAL A 1 331 ? -63.281 4.953 16.477 1.00 65.51 565 VAL A O 1
ATOM 2255 N N . ALA A 1 332 ? -62.177 5.152 18.422 1.00 40.08 566 ALA A N 1
ATOM 2256 C CA . ALA A 1 332 ? -60.973 4.486 17.941 1.00 39.42 566 ALA A CA 1
ATOM 2257 C C . ALA A 1 332 ? -61.258 3.032 17.613 1.00 40.08 566 ALA A C 1
ATOM 2258 O O . ALA A 1 332 ? -60.771 2.504 16.618 1.00 47.21 566 ALA A O 1
ATOM 2260 N N . LYS A 1 333 ? -62.043 2.386 18.465 1.00 41.45 567 LYS A N 1
ATOM 2261 C CA . LYS A 1 333 ? -62.457 1.010 18.236 1.00 53.59 567 LYS A CA 1
ATOM 2262 C C . LYS A 1 333 ? -63.382 0.922 17.036 1.00 50.88 567 LYS A C 1
ATOM 2263 O O . LYS A 1 333 ? -63.383 -0.071 16.309 1.00 55.63 567 LYS A O 1
ATOM 2269 N N . ASP A 1 334 ? -64.183 1.964 16.844 1.00 54.16 568 ASP A N 1
ATOM 2270 C CA . ASP A 1 334 ? -65.102 2.007 15.717 1.00 54.67 568 ASP A CA 1
ATOM 2271 C C . ASP A 1 334 ? -64.343 2.215 14.412 1.00 49.32 568 ASP A C 1
ATOM 2272 O O . ASP A 1 334 ? -64.701 1.638 13.387 1.00 55.59 568 ASP A O 1
ATOM 2277 N N . ILE A 1 335 ? -63.290 3.028 14.451 1.00 43.25 569 ILE A N 1
ATOM 2278 C CA . ILE A 1 335 ? -62.438 3.200 13.279 1.00 46.82 569 ILE A CA 1
ATOM 2279 C C . ILE A 1 335 ? -61.667 1.903 13.016 1.00 47.33 569 ILE A C 1
ATOM 2280 O O . ILE A 1 335 ? -61.366 1.574 11.868 1.00 56.81 569 ILE A O 1
ATOM 2285 N N . LYS A 1 336 ? -61.366 1.163 14.081 1.00 43.49 570 LYS A N 1
ATOM 2286 C CA . LYS A 1 336 ? -60.763 -0.163 13.947 1.00 45.63 570 LYS A CA 1
ATOM 2287 C C . LYS A 1 336 ? -61.711 -1.108 13.209 1.00 45.77 570 LYS A C 1
ATOM 2288 O O . LYS A 1 336 ? -61.274 -1.967 12.444 1.00 50.26 570 LYS A O 1
ATOM 2294 N N . SER A 1 337 ? -63.011 -0.943 13.446 1.00 48.93 571 SER A N 1
ATOM 2295 C CA . SER A 1 337 ? -64.022 -1.772 12.796 1.00 56.45 571 SER A CA 1
ATOM 2296 C C . SER A 1 337 ? -64.196 -1.377 11.333 1.00 60.55 571 SER A C 1
ATOM 2297 O O . SER A 1 337 ? -64.749 -2.136 10.534 1.00 56.93 571 SER A O 1
ATOM 2300 N N . TRP A 1 338 ? -63.721 -0.182 10.993 1.00 56.77 572 TRP A N 1
ATOM 2301 C CA . TRP A 1 338 ? -63.775 0.311 9.623 1.00 50.73 572 TRP A CA 1
ATOM 2302 C C . TRP A 1 338 ? -62.583 -0.198 8.817 1.00 58.80 572 TRP A C 1
ATOM 2303 O O . TRP A 1 338 ? -62.443 0.109 7.633 1.00 56.60 572 TRP A O 1
ATOM 2314 N N . GLY A 1 339 ? -61.723 -0.975 9.470 1.00 59.23 573 GLY A N 1
ATOM 2315 C CA . GLY A 1 339 ? -60.578 -1.571 8.810 1.00 46.46 573 GLY A CA 1
ATOM 2316 C C . GLY A 1 339 ? -59.338 -0.704 8.862 1.00 44.26 573 GLY A C 1
ATOM 2317 O O . GLY A 1 339 ? -58.264 -1.123 8.432 1.00 49.69 573 GLY A O 1
ATOM 2318 N N . PHE A 1 340 ? -59.481 0.507 9.389 1.00 43.55 574 PHE A N 1
ATOM 2319 C CA . PHE A 1 340 ? -58.354 1.430 9.472 1.00 47.96 574 PHE A CA 1
ATOM 2320 C C . PHE A 1 340 ? -57.409 1.071 10.614 1.00 44.93 574 PHE A C 1
ATOM 2321 O O . PHE A 1 340 ? -57.827 0.537 11.638 1.00 44.90 574 PHE A O 1
ATOM 2329 N N . SER A 1 341 ? -56.132 1.383 10.423 1.00 52.00 575 SER A N 1
ATOM 2330 C CA . SER A 1 341 ? -55.092 1.094 11.399 1.00 51.48 575 SER A CA 1
ATOM 2331 C C . SER A 1 341 ? -54.883 2.274 12.349 1.00 53.34 575 SER A C 1
ATOM 2332 O O . SER A 1 341 ? -54.195 3.234 12.006 1.00 64.63 575 SER A O 1
ATOM 2335 N N . THR A 1 342 ? -55.465 2.200 13.546 1.00 67.48 576 THR A N 1
ATOM 2336 C CA . THR A 1 342 ? -55.392 3.303 14.514 1.00 59.96 576 THR A CA 1
ATOM 2337 C C . THR A 1 342 ? -54.493 3.027 15.722 1.00 53.04 576 THR A C 1
ATOM 2338 O O . THR A 1 342 ? -54.490 1.922 16.259 1.00 53.63 576 THR A O 1
ATOM 2342 N N . VAL A 1 343 ? -53.763 4.046 16.167 1.00 53.49 577 VAL A N 1
ATOM 2343 C CA . VAL A 1 343 ? -52.877 3.924 17.323 1.00 58.03 577 VAL A CA 1
ATOM 2344 C C . VAL A 1 343 ? -53.265 4.914 18.423 1.00 65.74 577 VAL A C 1
ATOM 2345 O O . VAL A 1 343 ? -53.494 6.086 18.145 1.00 55.00 577 VAL A O 1
ATOM 2349 N N . THR A 1 344 ? -53.332 4.442 19.667 1.00 75.25 578 THR A N 1
ATOM 2350 C CA . THR A 1 344 ? -53.718 5.279 20.805 1.00 58.44 578 THR A CA 1
ATOM 2351 C C . THR A 1 344 ? -52.526 5.683 21.663 1.00 64.10 578 THR A C 1
ATOM 2352 O O . THR A 1 344 ? -51.699 4.851 22.021 1.00 80.68 578 THR A O 1
ATOM 2356 N N . LEU A 1 345 ? -52.402 6.971 21.932 1.00 61.78 579 LEU A N 1
ATOM 2357 C CA . LEU A 1 345 ? -51.290 7.421 22.733 1.00 63.60 579 LEU A CA 1
ATOM 2358 C C . LEU A 1 345 ? -51.889 7.782 24.058 1.00 70.49 579 LEU A C 1
ATOM 2359 O O . LEU A 1 345 ? -52.707 8.694 24.146 1.00 85.98 579 LEU A O 1
ATOM 2364 N N . HIS A 1 346 ? -51.526 7.028 25.093 1.00 73.82 580 HIS A N 1
ATOM 2365 C CA . HIS A 1 346 ? -52.069 7.239 26.431 1.00 66.62 580 HIS A CA 1
ATOM 2366 C C . HIS A 1 346 ? -50.991 7.285 27.502 1.00 66.27 580 HIS A C 1
ATOM 2367 O O . HIS A 1 346 ? -49.984 6.586 27.415 1.00 71.85 580 HIS A O 1
ATOM 2374 N N . GLY A 1 347 ? -51.222 8.116 28.513 1.00 64.21 581 GLY A N 1
ATOM 2375 C CA . GLY A 1 347 ? -50.299 8.297 29.601 1.00 62.61 581 GLY A CA 1
ATOM 2376 C C . GLY A 1 347 ? -49.962 7.078 30.417 1.00 58.22 581 GLY A C 1
ATOM 2377 O O . GLY A 1 347 ? -49.006 7.130 31.186 1.00 56.78 581 GLY A O 1
ATOM 2378 N N . SER A 1 348 ? -50.720 5.990 30.323 1.00 62.39 582 SER A N 1
ATOM 2379 C CA . SER A 1 348 ? -50.331 4.919 31.224 1.00 63.71 582 SER A CA 1
ATOM 2380 C C . SER A 1 348 ? -48.906 4.462 30.929 1.00 82.59 582 SER A C 1
ATOM 2381 O O . SER A 1 348 ? -48.130 4.218 31.849 1.00 93.04 582 SER A O 1
ATOM 2384 N N . LYS A 1 349 ? -48.555 4.358 29.652 1.00 93.92 583 LYS A N 1
ATOM 2385 C CA . LYS A 1 349 ? -47.204 3.950 29.255 1.00 91.67 583 LYS A CA 1
ATOM 2386 C C . LYS A 1 349 ? -46.208 5.110 29.137 1.00 84.67 583 LYS A C 1
ATOM 2387 O O . LYS A 1 349 ? -46.596 6.276 29.130 1.00 74.39 583 LYS A O 1
ATOM 2393 N N . THR A 1 350 ? -44.923 4.773 29.050 1.00 90.58 584 THR A N 1
ATOM 2394 C CA . THR A 1 350 ? -43.857 5.770 28.955 1.00 89.40 584 THR A CA 1
ATOM 2395 C C . THR A 1 350 ? -43.467 6.191 27.544 1.00 92.72 584 THR A C 1
ATOM 2396 O O . THR A 1 350 ? -43.919 5.622 26.553 1.00 92.57 584 THR A O 1
ATOM 2400 N N . GLN A 1 351 ? -42.609 7.203 27.490 1.00 96.00 585 GLN A N 1
ATOM 2401 C CA . GLN A 1 351 ? -42.119 7.788 26.251 1.00 91.50 585 GLN A CA 1
ATOM 2402 C C . GLN A 1 351 ? -41.429 6.749 25.386 1.00 91.62 585 GLN A C 1
ATOM 2403 O O . GLN A 1 351 ? -41.484 6.825 24.162 1.00 98.51 585 GLN A O 1
ATOM 2409 N N . GLU A 1 352 ? -40.776 5.778 26.011 1.00 90.04 586 GLU A N 1
ATOM 2410 C CA . GLU A 1 352 ? -40.093 4.746 25.247 1.00 94.73 586 GLU A CA 1
ATOM 2411 C C . GLU A 1 352 ? -41.115 4.027 24.374 1.00 93.97 586 GLU A C 1
ATOM 2412 O O . GLU A 1 352 ? -40.826 3.701 23.226 1.00 106.80 586 GLU A O 1
ATOM 2418 N N . GLN A 1 353 ? -42.309 3.785 24.908 1.00 84.31 587 GLN A N 1
ATOM 2419 C CA . GLN A 1 353 ? -43.356 3.139 24.132 1.00 84.53 587 GLN A CA 1
ATOM 2420 C C . GLN A 1 353 ? -44.249 4.145 23.429 1.00 78.14 587 GLN A C 1
ATOM 2421 O O . GLN A 1 353 ? -44.736 3.890 22.328 1.00 81.14 587 GLN A O 1
ATOM 2427 N N . ARG A 1 354 ? -44.473 5.282 24.074 1.00 69.17 588 ARG A N 1
ATOM 2428 C CA . ARG A 1 354 ? -45.238 6.351 23.460 1.00 70.66 588 ARG A CA 1
ATOM 2429 C C . ARG A 1 354 ? -44.532 6.836 22.200 1.00 71.67 588 ARG A C 1
ATOM 2430 O O . ARG A 1 354 ? -45.168 7.063 21.172 1.00 78.92 588 ARG A O 1
ATOM 2438 N N . GLU A 1 355 ? -43.212 6.986 22.284 1.00 74.11 589 GLU A N 1
ATOM 2439 C CA . GLU A 1 355 ? -42.414 7.382 21.129 1.00 79.63 589 GLU A CA 1
ATOM 2440 C C . GLU A 1 355 ? -42.511 6.319 20.046 1.00 75.00 589 GLU A C 1
ATOM 2441 O O . GLU A 1 355 ? -42.676 6.637 18.870 1.00 62.57 589 GLU A O 1
ATOM 2447 N N . ALA A 1 356 ? -42.405 5.058 20.455 1.00 62.89 590 ALA A N 1
ATOM 2448 C CA . ALA A 1 356 ? -42.531 3.937 19.533 1.00 68.90 590 ALA A CA 1
ATOM 2449 C C . ALA A 1 356 ? -43.840 4.037 18.765 1.00 66.91 590 ALA A C 1
ATOM 2450 O O . ALA A 1 356 ? -43.894 3.776 17.565 1.00 70.81 590 ALA A O 1
ATOM 2452 N N . SER A 1 357 ? -44.890 4.443 19.468 1.00 58.13 591 SER A N 1
ATOM 2453 C CA . SER A 1 357 ? -46.205 4.596 18.867 1.00 66.95 591 SER A CA 1
ATOM 2454 C C . SER A 1 357 ? -46.248 5.707 17.814 1.00 63.78 591 SER A C 1
ATOM 2455 O O . SER A 1 357 ? -46.815 5.520 16.739 1.00 71.48 591 SER A O 1
ATOM 2458 N N . LEU A 1 358 ? -45.656 6.858 18.121 1.00 59.71 592 LEU A N 1
ATOM 2459 C CA . LEU A 1 358 ? -45.584 7.957 17.160 1.00 59.11 592 LEU A CA 1
ATOM 2460 C C . LEU A 1 358 ? -44.764 7.556 15.941 1.00 82.31 592 LEU A C 1
ATOM 2461 O O . LEU A 1 358 ? -45.090 7.915 14.809 1.00 82.43 592 LEU A O 1
ATOM 2466 N N . ALA A 1 359 ? -43.685 6.821 16.185 1.00 85.15 593 ALA A N 1
ATOM 2467 C CA . ALA A 1 359 ? -42.863 6.291 15.108 1.00 82.75 593 ALA A CA 1
ATOM 2468 C C . ALA A 1 359 ? -43.664 5.265 14.318 1.00 72.07 593 ALA A C 1
ATOM 2469 O O . ALA A 1 359 ? -43.530 5.163 13.101 1.00 76.76 593 ALA A O 1
ATOM 2471 N N . ALA A 1 360 ? -44.510 4.518 15.021 1.00 64.64 594 ALA A N 1
ATOM 2472 C CA . ALA A 1 360 ? -45.400 3.559 14.379 1.00 62.75 594 ALA A CA 1
ATOM 2473 C C . ALA A 1 360 ? -46.422 4.284 13.513 1.00 61.39 594 ALA A C 1
ATOM 2474 O O . ALA A 1 360 ? -47.042 3.685 12.635 1.00 75.79 594 ALA A O 1
ATOM 2476 N N . LEU A 1 361 ? -46.592 5.577 13.765 1.00 60.26 595 LEU A N 1
ATOM 2477 C CA . LEU A 1 361 ? -47.477 6.406 12.957 1.00 66.51 595 LEU A CA 1
ATOM 2478 C C . LEU A 1 361 ? -46.755 6.915 11.714 1.00 74.63 595 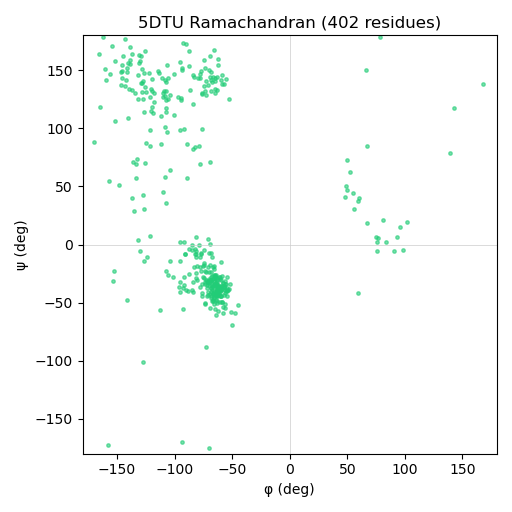LEU A C 1
ATOM 2479 O O . LEU A 1 361 ? -47.327 6.956 10.623 1.00 88.57 595 LEU A O 1
ATOM 2484 N N . ARG A 1 362 ? -45.495 7.303 11.887 1.00 77.11 596 ARG A N 1
ATOM 2485 C CA . ARG A 1 362 ? -44.683 7.799 10.780 1.00 74.98 596 ARG A CA 1
ATOM 2486 C C . ARG A 1 362 ? -44.400 6.706 9.751 1.00 73.25 596 ARG A C 1
ATOM 2487 O O . ARG A 1 362 ? -44.477 6.941 8.544 1.00 67.60 596 ARG A O 1
ATOM 2495 N N . ASN A 1 363 ? -44.086 5.509 10.238 1.00 79.31 597 ASN A N 1
ATOM 2496 C CA . ASN A 1 363 ? -43.617 4.424 9.380 1.00 77.48 597 ASN A CA 1
ATOM 2497 C C . ASN A 1 363 ? -44.721 3.701 8.609 1.00 76.25 597 ASN A C 1
ATOM 2498 O O . ASN A 1 363 ? -44.445 2.771 7.851 1.00 81.70 597 ASN A O 1
ATOM 2503 N N . GLY A 1 364 ? -45.967 4.116 8.804 1.00 71.54 598 GLY A N 1
ATOM 2504 C CA . GLY A 1 364 ? -47.063 3.593 8.011 1.00 59.98 598 GLY A CA 1
ATOM 2505 C C . GLY A 1 364 ? -47.670 2.281 8.474 1.00 68.18 598 GLY A C 1
ATOM 2506 O O . GLY A 1 364 ? -48.574 1.759 7.821 1.00 58.47 598 GLY A O 1
ATOM 2507 N N . GLN A 1 365 ? -47.182 1.736 9.586 1.00 70.66 599 GLN A N 1
ATOM 2508 C CA . GLN A 1 365 ? -47.828 0.569 10.182 1.00 70.90 599 GLN A CA 1
ATOM 2509 C C . GLN A 1 365 ? -49.184 0.992 10.726 1.00 67.16 599 GLN A C 1
ATOM 2510 O O . GLN A 1 365 ? -50.131 0.206 10.761 1.00 71.77 599 GLN A O 1
ATOM 2516 N N . ALA A 1 366 ? -49.261 2.250 11.148 1.00 54.86 600 ALA A N 1
ATOM 2517 C CA . ALA A 1 366 ? -50.498 2.833 11.649 1.00 64.27 600 ALA A CA 1
ATOM 2518 C C . ALA A 1 366 ? -50.876 4.060 10.826 1.00 61.68 600 ALA A C 1
ATOM 2519 O O . ALA A 1 366 ? -50.005 4.786 10.345 1.00 68.20 600 ALA A O 1
ATOM 2521 N N . HIS A 1 367 ? -52.175 4.295 10.673 1.00 55.40 601 HIS A N 1
ATOM 2522 C CA . HIS A 1 367 ? -52.659 5.347 9.784 1.00 49.28 601 HIS A CA 1
ATOM 2523 C C . HIS A 1 367 ? -53.337 6.499 10.519 1.00 40.27 601 HIS A C 1
ATOM 2524 O O . HIS A 1 367 ? -52.942 7.653 10.374 1.00 39.23 601 HIS A O 1
ATOM 2531 N N . ILE A 1 368 ? -54.362 6.184 11.302 1.00 59.36 602 ILE A N 1
ATOM 2532 C CA . ILE A 1 368 ? -55.143 7.211 11.985 1.00 52.14 602 ILE A CA 1
ATOM 2533 C C . ILE A 1 368 ? -54.819 7.239 13.477 1.00 44.02 602 ILE A C 1
ATOM 2534 O O . ILE A 1 368 ? -54.582 6.201 14.084 1.00 48.74 602 ILE A O 1
ATOM 2539 N N . LEU A 1 369 ? -54.794 8.431 14.062 1.00 39.48 603 LEU A N 1
ATOM 2540 C CA . LEU A 1 369 ? -54.481 8.574 15.477 1.00 40.24 603 LEU A CA 1
ATOM 2541 C C . LEU A 1 369 ? -55.615 9.263 16.230 1.00 44.33 603 LEU A C 1
ATOM 2542 O O . LEU A 1 369 ? -56.064 10.339 15.838 1.00 49.76 603 LEU A O 1
ATOM 2547 N N . VAL A 1 370 ? -56.079 8.634 17.307 1.00 49.70 604 VAL A N 1
ATOM 2548 C CA . VAL A 1 370 ? -57.074 9.241 18.191 1.00 49.59 604 VAL A CA 1
ATOM 2549 C C . VAL A 1 370 ? -56.391 9.798 19.432 1.00 40.16 604 VAL A C 1
ATOM 2550 O O . VAL A 1 370 ? -55.395 9.245 19.898 1.00 51.57 604 VAL A O 1
ATOM 2554 N N . ALA A 1 371 ? -56.917 10.889 19.973 1.00 40.09 605 ALA A N 1
ATOM 2555 C CA . ALA A 1 371 ? -56.239 11.538 21.084 1.00 40.33 605 ALA A CA 1
ATOM 2556 C C . ALA A 1 371 ? -57.121 12.460 21.913 1.00 64.72 605 ALA A C 1
ATOM 2557 O O . ALA A 1 371 ? -58.093 13.037 21.425 1.00 65.02 605 ALA A O 1
ATOM 2559 N N . THR A 1 372 ? -56.758 12.578 23.185 1.00 71.85 606 THR A N 1
ATOM 2560 C CA . THR A 1 372 ? -57.275 13.618 24.058 1.00 65.14 606 THR A CA 1
ATOM 2561 C C . THR A 1 372 ? -56.300 14.788 23.986 1.00 57.84 606 THR A C 1
ATOM 2562 O O . THR A 1 372 ? -55.245 14.673 23.363 1.00 60.73 606 THR A O 1
ATOM 2566 N N . ASP A 1 373 ? -56.647 15.911 24.606 1.00 60.82 607 ASP A N 1
ATOM 2567 C CA . ASP A 1 373 ? -55.784 17.090 24.570 1.00 53.74 607 ASP A CA 1
ATOM 2568 C C . ASP A 1 373 ? -54.420 16.791 25.182 1.00 51.14 607 ASP A C 1
ATOM 2569 O O . ASP A 1 373 ? -53.390 17.245 24.684 1.00 61.15 607 ASP A O 1
ATOM 2574 N N . LEU A 1 374 ? -54.425 16.014 26.259 1.00 57.41 608 LEU A N 1
ATOM 2575 C CA . LEU A 1 374 ? -53.193 15.613 26.924 1.00 61.11 608 LEU A CA 1
ATOM 2576 C C . LEU A 1 374 ? -52.411 14.610 26.095 1.00 48.79 608 LEU A C 1
ATOM 2577 O O . LEU A 1 374 ? -51.181 14.586 26.135 1.00 48.52 608 LEU A O 1
ATOM 2582 N N . ALA A 1 375 ? -53.137 13.781 25.351 1.00 50.82 609 ALA A N 1
ATOM 2583 C CA . ALA A 1 375 ? -52.545 12.657 24.636 1.00 59.94 609 ALA A CA 1
ATOM 2584 C C . ALA A 1 375 ? -51.432 13.088 23.688 1.00 62.58 609 ALA A C 1
ATOM 2585 O O . ALA A 1 375 ? -50.476 12.344 23.472 1.00 67.53 609 ALA A O 1
ATOM 2587 N N . GLY A 1 376 ? -51.545 14.290 23.132 1.00 61.72 610 GLY A N 1
ATOM 2588 C CA . GLY A 1 376 ? -50.533 14.769 22.212 1.00 70.21 610 GLY A CA 1
ATOM 2589 C C . GLY A 1 376 ? -50.450 16.272 22.058 1.00 68.90 610 GLY A C 1
ATOM 2590 O O . GLY A 1 376 ? -50.527 16.786 20.944 1.00 78.09 610 GLY A O 1
ATOM 2591 N N . ARG A 1 377 ? -50.285 16.988 23.165 1.00 71.97 611 ARG A N 1
ATOM 2592 C CA . ARG A 1 377 ? -50.080 18.424 23.068 1.00 70.10 611 ARG A CA 1
ATOM 2593 C C . ARG A 1 377 ? -48.710 18.695 22.446 1.00 69.67 611 ARG A C 1
ATOM 2594 O O . ARG A 1 377 ? -48.573 19.545 21.575 1.00 65.32 611 ARG A O 1
ATOM 2602 N N . GLY A 1 378 ? -47.701 17.944 22.871 1.00 73.37 612 GLY A N 1
ATOM 2603 C CA . GLY A 1 378 ? -46.349 18.175 22.398 1.00 70.08 612 GLY A CA 1
ATOM 2604 C C . GLY A 1 378 ? -45.988 17.543 21.064 1.00 72.00 612 GLY A C 1
ATOM 2605 O O . GLY A 1 378 ? -45.027 17.969 20.423 1.00 64.79 612 GLY A O 1
ATOM 2606 N N . ILE A 1 379 ? -46.752 16.538 2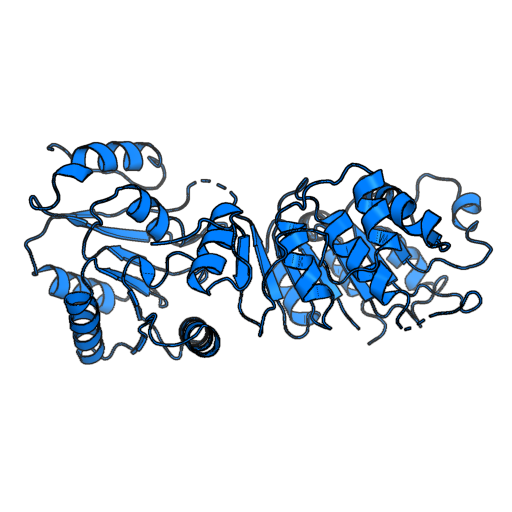0.639 1.00 72.66 613 ILE A N 1
ATOM 2607 C CA . ILE A 1 379 ? -46.375 15.731 19.476 1.00 71.29 613 ILE A CA 1
ATOM 2608 C C . ILE A 1 379 ? -46.207 16.558 18.207 1.00 76.52 613 ILE A C 1
ATOM 2609 O O . ILE A 1 379 ? -46.905 17.550 17.991 1.00 61.55 613 ILE A O 1
ATOM 2614 N N . ASP A 1 380 ? -45.259 16.139 17.377 1.00 80.22 614 ASP A N 1
ATOM 2615 C CA . ASP A 1 380 ? -44.957 16.836 16.137 1.00 74.44 614 ASP A CA 1
ATOM 2616 C C . ASP A 1 380 ? -44.784 15.836 15.000 1.00 71.58 614 ASP A C 1
ATOM 2617 O O . ASP A 1 380 ? -43.673 15.603 14.524 1.00 74.24 614 ASP A O 1
ATOM 2622 N N . VAL A 1 381 ? -45.894 15.236 14.581 1.00 68.83 615 VAL A N 1
ATOM 2623 C CA . VAL A 1 381 ? -45.887 14.307 13.460 1.00 70.60 615 VAL A CA 1
ATOM 2624 C C . VAL A 1 381 ? -45.985 15.091 12.155 1.00 84.84 615 VAL A C 1
ATOM 2625 O O . VAL A 1 381 ? -46.949 15.825 11.939 1.00 88.09 615 VAL A O 1
ATOM 2629 N N . PRO A 1 382 ? -44.980 14.934 11.280 1.00 85.47 616 PRO A N 1
ATOM 2630 C CA . PRO A 1 382 ? -44.822 15.777 10.091 1.00 81.20 616 PRO A CA 1
ATOM 2631 C C . PRO A 1 382 ? -45.910 15.589 9.043 1.00 81.23 616 PRO A C 1
ATOM 2632 O O . PRO A 1 382 ? -46.338 14.460 8.797 1.00 85.60 616 PRO A O 1
ATOM 2636 N N . ASP A 1 383 ? -46.341 16.700 8.448 1.00 81.73 617 ASP A N 1
ATOM 2637 C CA . ASP A 1 383 ? -47.194 16.696 7.262 1.00 78.69 617 ASP A CA 1
ATOM 2638 C C . ASP A 1 383 ? -48.396 15.764 7.404 1.00 69.00 617 ASP A C 1
ATOM 2639 O O . ASP A 1 383 ? -48.651 14.920 6.545 1.00 82.38 617 ASP A O 1
ATOM 2644 N N . VAL A 1 384 ? -49.118 15.903 8.509 1.00 70.24 618 VAL A N 1
ATOM 2645 C CA . VAL A 1 384 ? -50.363 15.169 8.689 1.00 76.97 618 VAL A CA 1
ATOM 2646 C C . VAL A 1 384 ? -51.417 15.798 7.783 1.00 69.10 618 VAL A C 1
ATOM 2647 O O . VAL A 1 384 ? -51.565 17.017 7.748 1.00 65.24 618 VAL A O 1
ATOM 2651 N N . SER A 1 385 ? -52.130 14.969 7.031 1.00 51.06 619 SER A N 1
ATOM 2652 C CA . SER A 1 385 ? -53.051 15.477 6.022 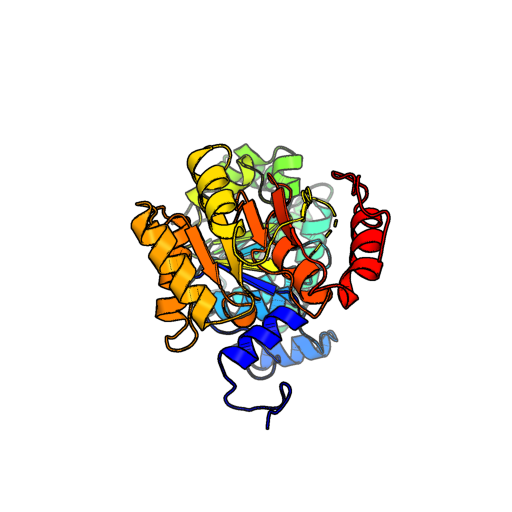1.00 51.85 619 SER A CA 1
ATOM 2653 C C . SER A 1 385 ? -54.240 16.214 6.619 1.00 61.41 619 SER A C 1
ATOM 2654 O O . SER A 1 385 ? -54.678 17.233 6.084 1.00 64.31 619 SER A O 1
ATOM 2657 N N . LEU A 1 386 ? -54.762 15.703 7.728 1.00 60.63 620 LEU A N 1
ATOM 2658 C CA . LEU A 1 386 ? -56.016 16.216 8.257 1.00 52.18 620 LEU A CA 1
ATOM 2659 C C . LEU A 1 386 ? -56.092 16.183 9.777 1.00 54.41 620 LEU A C 1
ATOM 2660 O O . LEU A 1 386 ? -55.684 15.213 10.414 1.00 62.07 620 LEU A O 1
ATOM 2665 N N . VAL A 1 387 ? -56.617 17.264 10.346 1.00 57.95 621 VAL A N 1
ATOM 2666 C CA . VAL A 1 387 ? -56.927 17.326 11.767 1.00 45.69 621 VAL A CA 1
ATOM 2667 C C . VAL A 1 387 ? -58.437 17.378 11.943 1.00 50.52 621 VAL A C 1
ATOM 2668 O O . VAL A 1 387 ? -59.077 18.369 11.591 1.00 56.21 621 VAL A O 1
ATOM 2672 N N . VAL A 1 388 ? -59.007 16.302 12.471 1.00 38.41 622 VAL A N 1
ATOM 2673 C CA . VAL A 1 388 ? -60.443 16.247 12.706 1.00 56.56 622 VAL A CA 1
ATOM 2674 C C . VAL A 1 388 ? -60.771 16.516 14.167 1.00 39.60 622 VAL A C 1
ATOM 2675 O O . VAL A 1 388 ? -60.454 15.712 15.041 1.00 41.68 622 VAL A O 1
ATOM 2679 N N . ASN A 1 389 ? -61.403 17.652 14.432 1.00 40.60 623 ASN A N 1
ATOM 2680 C CA . ASN A 1 389 ? -61.878 17.944 15.773 1.00 41.45 623 ASN A CA 1
ATOM 2681 C C . ASN A 1 389 ? -63.290 17.412 15.956 1.00 42.00 623 ASN A C 1
ATOM 2682 O O . ASN A 1 389 ? -64.269 18.129 15.746 1.00 42.97 623 ASN A O 1
ATOM 2687 N N . PHE A 1 390 ? -63.379 16.140 16.339 1.00 41.46 624 PHE A N 1
ATOM 2688 C CA . PHE A 1 390 ? -64.656 15.470 16.561 1.00 41.90 624 PHE A CA 1
ATOM 2689 C C . PHE A 1 390 ? -65.471 16.216 17.609 1.00 43.30 624 PHE A C 1
ATOM 2690 O O . PHE A 1 390 ? -66.700 16.251 17.556 1.00 44.05 624 PHE A O 1
ATOM 2698 N N . ASN A 1 391 ? -64.764 16.804 18.565 1.00 46.99 625 ASN A N 1
ATOM 2699 C CA . ASN A 1 391 ? -65.343 17.737 19.518 1.00 54.79 625 ASN A CA 1
ATOM 2700 C C . ASN A 1 391 ? -64.429 18.946 19.641 1.00 50.00 625 ASN A C 1
ATOM 2701 O O . ASN A 1 391 ? -63.222 18.792 19.822 1.00 53.93 625 ASN A O 1
ATOM 2706 N N . MET A 1 392 ? -64.982 20.148 19.526 1.00 47.23 626 MET A N 1
ATOM 2707 C CA . MET A 1 392 ? -64.179 21.336 19.780 1.00 47.92 626 MET A CA 1
ATOM 2708 C C . MET A 1 392 ? -64.006 21.512 21.283 1.00 57.66 626 MET A C 1
ATOM 2709 O O . MET A 1 392 ? -64.982 21.467 22.034 1.00 58.32 626 MET A O 1
ATOM 2714 N N . PRO A 1 393 ? -62.755 21.700 21.728 1.00 62.64 627 PRO A N 1
ATOM 2715 C CA . PRO A 1 393 ? -62.428 21.859 23.148 1.00 57.10 627 PRO A CA 1
ATOM 2716 C C . PRO A 1 393 ? -63.085 23.094 23.757 1.00 59.67 627 PRO A C 1
ATOM 2717 O O . PRO A 1 393 ? -63.392 24.044 23.037 1.00 56.64 627 PRO A O 1
ATOM 2721 N N . SER A 1 394 ? -63.300 23.070 25.068 1.00 66.12 628 SER A N 1
ATOM 2722 C CA . SER A 1 394 ? -63.927 24.192 25.756 1.00 78.11 628 SER A CA 1
ATOM 2723 C C . SER A 1 394 ? -63.033 25.429 25.706 1.00 82.13 628 SER A C 1
ATOM 2724 O O . SER A 1 394 ? -63.507 26.536 25.453 1.00 83.82 628 SER A O 1
ATOM 2727 N N . THR A 1 395 ? -61.740 25.238 25.947 1.00 60.37 629 THR A N 1
ATOM 2728 C CA . THR A 1 395 ? -60.784 26.328 25.797 1.00 65.92 629 THR A CA 1
ATOM 2729 C C . THR A 1 395 ? -60.482 26.536 24.317 1.00 76.35 629 THR A C 1
ATOM 2730 O O . THR A 1 395 ? -60.476 25.585 23.534 1.00 72.53 629 THR A O 1
ATOM 2734 N N . ILE A 1 396 ? -60.240 27.784 23.936 1.00 80.94 630 ILE A N 1
ATOM 2735 C CA . ILE A 1 396 ? -60.023 28.124 22.536 1.00 72.70 630 ILE A CA 1
ATOM 2736 C C . ILE A 1 396 ? -58.572 27.892 22.121 1.00 62.44 630 ILE A C 1
ATOM 2737 O O . ILE A 1 396 ? -58.292 27.516 20.983 1.00 62.07 630 ILE A O 1
ATOM 2742 N N . GLU A 1 397 ? -57.656 28.092 23.062 1.00 74.88 631 GLU A N 1
ATOM 2743 C CA . GLU A 1 397 ? -56.229 27.997 22.787 1.00 75.38 631 GLU A CA 1
ATOM 2744 C C . GLU A 1 397 ? -55.812 26.583 22.404 1.00 79.77 631 GLU A C 1
ATOM 2745 O O . GLU A 1 397 ? -54.841 26.393 21.671 1.00 80.25 631 GLU A O 1
ATOM 2751 N N . ALA A 1 398 ? -56.550 25.595 22.899 1.00 77.55 632 ALA A N 1
ATOM 2752 C CA . ALA A 1 398 ? -56.281 24.206 22.552 1.00 79.69 632 ALA A CA 1
ATOM 2753 C C . ALA A 1 398 ? -56.599 23.952 21.082 1.00 84.78 632 ALA A C 1
ATOM 2754 O O . ALA A 1 398 ? -55.889 23.206 20.413 1.00 92.55 632 ALA A O 1
ATOM 2756 N N . TYR A 1 399 ? -57.663 24.576 20.582 1.00 78.31 633 TYR A N 1
ATOM 2757 C CA . TYR A 1 399 ? -58.007 24.456 19.170 1.00 64.44 633 TYR A CA 1
ATOM 2758 C C . TYR A 1 399 ? -56.878 24.984 18.299 1.00 70.88 633 TYR A C 1
ATOM 2759 O O . TYR A 1 399 ? -56.446 24.320 17.358 1.00 71.60 633 TYR A O 1
ATOM 2768 N N . THR A 1 400 ? -56.414 26.188 18.623 1.00 71.48 634 THR A N 1
ATOM 2769 C CA . THR A 1 400 ? -55.293 26.805 17.927 1.00 76.78 634 THR A CA 1
ATOM 2770 C C . THR A 1 400 ? -54.071 25.904 17.992 1.00 69.90 634 THR A C 1
ATOM 2771 O O . THR A 1 400 ? -53.300 25.805 17.037 1.00 71.12 634 THR A O 1
ATOM 2775 N N . HIS A 1 401 ? -53.908 25.231 19.123 1.00 63.83 635 HIS A N 1
ATOM 2776 C CA . HIS A 1 401 ? -52.750 24.381 19.325 1.00 78.52 635 HIS A CA 1
ATOM 2777 C C . HIS A 1 401 ? -52.773 23.108 18.484 1.00 78.92 635 HIS A C 1
ATOM 2778 O O . HIS A 1 401 ? -51.750 22.708 17.926 1.00 83.37 635 HIS A O 1
ATOM 2785 N N . ARG A 1 402 ? -53.931 22.462 18.411 1.00 78.67 636 ARG A N 1
ATOM 2786 C CA . ARG A 1 402 ? -54.031 21.176 17.731 1.00 73.45 636 ARG A CA 1
ATOM 2787 C C . ARG A 1 402 ? -54.023 21.347 16.217 1.00 76.35 636 ARG A C 1
ATOM 2788 O O . ARG A 1 402 ? -53.483 20.508 15.496 1.00 81.87 636 ARG A O 1
ATOM 2796 N N . ILE A 1 403 ? -54.612 22.437 15.737 1.00 67.25 637 ILE A N 1
ATOM 2797 C CA . ILE A 1 403 ? -54.532 22.758 14.319 1.00 63.21 637 ILE A CA 1
ATOM 2798 C C . ILE A 1 403 ? -53.193 23.414 14.018 1.00 78.51 637 ILE A C 1
ATOM 2799 O O . ILE A 1 403 ? -52.757 23.460 12.871 1.00 90.06 637 ILE A O 1
ATOM 2804 N N . GLY A 1 404 ? -52.536 23.909 15.062 1.00 79.44 638 GLY A N 1
ATOM 2805 C CA . GLY A 1 404 ? -51.270 24.600 14.909 1.00 80.51 638 GLY A CA 1
ATOM 2806 C C . GLY A 1 404 ? -50.138 23.676 14.515 1.00 81.57 638 GLY A C 1
ATOM 2807 O O . GLY A 1 404 ? -49.031 24.127 14.219 1.00 97.47 638 GLY A O 1
ATOM 2808 N N . ARG A 1 405 ? -50.411 22.377 14.509 1.00 74.41 639 ARG A N 1
ATOM 2809 C CA . ARG A 1 405 ? -49.392 21.397 14.166 1.00 79.47 639 ARG A CA 1
ATOM 2810 C C . ARG A 1 405 ? -49.851 20.501 13.020 1.00 78.27 639 ARG A C 1
ATOM 2811 O O . ARG A 1 405 ? -50.418 19.428 13.232 1.00 72.02 639 ARG A O 1
ATOM 2819 N N . THR A 1 406 ? -49.594 20.968 11.802 1.00 87.00 640 THR A N 1
ATOM 2820 C CA . THR A 1 406 ? -49.981 20.265 10.587 1.00 80.91 640 THR A CA 1
ATOM 2821 C C . THR A 1 406 ? -49.035 20.652 9.453 1.00 82.42 640 THR A C 1
ATOM 2822 O O . THR A 1 406 ? -48.742 19.846 8.567 1.00 96.33 640 THR A O 1
ATOM 2826 N N . GLY A 1 407 ? -48.545 21.886 9.498 1.00 82.76 641 GLY A N 1
ATOM 2827 C CA . GLY A 1 407 ? -47.594 22.366 8.512 1.00 91.37 641 GLY A CA 1
ATOM 2828 C C . GLY A 1 407 ? -46.275 22.797 9.127 1.00 96.22 641 GLY A C 1
ATOM 2829 O O . GLY A 1 407 ? -46.227 23.756 9.899 1.00 103.80 641 GLY A O 1
ATOM 2830 N N . ARG A 1 408 ? -45.204 22.083 8.789 1.00 95.42 642 ARG A N 1
ATOM 2831 C CA . ARG A 1 408 ? -43.864 22.437 9.250 1.00 94.27 642 ARG A CA 1
ATOM 2832 C C . ARG A 1 408 ? -43.452 23.798 8.695 1.00 101.44 642 ARG A C 1
ATOM 2833 O O . ARG A 1 408 ? -43.190 24.735 9.448 1.00 105.42 642 ARG A O 1
ATOM 2841 N N . ALA A 1 409 ? -43.393 23.894 7.372 1.00 104.50 643 ALA A N 1
ATOM 2842 C CA . ALA A 1 409 ? -43.178 25.167 6.696 1.00 107.56 643 ALA A CA 1
ATOM 2843 C C . ALA A 1 409 ? -44.320 25.385 5.718 1.00 104.32 643 ALA A C 1
ATOM 2844 O O . ALA A 1 409 ? -44.494 26.470 5.161 1.00 103.32 643 ALA A O 1
ATOM 2846 N N . GLY A 1 410 ? -45.098 24.327 5.529 1.00 95.72 644 GLY A N 1
ATOM 2847 C CA . GLY A 1 410 ? -46.232 24.333 4.631 1.00 91.32 644 GLY A CA 1
ATOM 2848 C C . GLY A 1 410 ? -46.701 22.907 4.432 1.00 86.99 644 GLY A C 1
ATOM 2849 O O . GLY A 1 410 ? -45.889 21.992 4.297 1.00 87.84 644 GLY A O 1
ATOM 2850 N N . LYS A 1 411 ? -48.013 22.715 4.433 1.00 81.37 645 LYS A N 1
ATOM 2851 C CA . LYS A 1 411 ? -48.589 21.397 4.210 1.00 79.33 645 LYS A CA 1
ATOM 2852 C C . LYS A 1 411 ? -50.023 21.531 3.731 1.00 75.46 645 LYS A C 1
ATOM 2853 O O . LYS A 1 411 ? -50.486 22.637 3.451 1.00 64.10 645 LYS A O 1
ATOM 2855 N N . SER A 1 412 ? -50.717 20.400 3.635 1.00 83.09 646 SER A N 1
ATOM 2856 C CA . SER A 1 412 ? -52.128 20.395 3.265 1.00 87.20 646 SER A CA 1
ATOM 2857 C C . SER A 1 412 ? -52.915 21.291 4.212 1.00 95.68 646 SER A C 1
ATOM 2858 O O . SER A 1 412 ? -53.816 22.018 3.791 1.00 103.29 646 SER A O 1
ATOM 2861 N N . GLY A 1 413 ? -52.555 21.235 5.492 1.00 77.40 647 GLY A N 1
ATOM 2862 C CA . GLY A 1 413 ? -53.105 22.128 6.494 1.00 71.69 647 GLY A CA 1
ATOM 2863 C C . GLY A 1 413 ? -54.617 22.109 6.598 1.00 71.36 647 GLY A C 1
ATOM 2864 O O . GLY A 1 413 ? -55.233 23.117 6.938 1.00 76.56 647 GLY A O 1
ATOM 2865 N N . VAL A 1 414 ? -55.223 20.967 6.301 1.00 59.27 648 VAL A N 1
ATOM 2866 C CA . VAL A 1 414 ? -56.672 20.861 6.382 1.00 64.83 648 VAL A CA 1
ATOM 2867 C C . VAL A 1 414 ? -57.097 20.484 7.795 1.00 70.60 648 VAL A C 1
ATOM 2868 O O . VAL A 1 414 ? -56.533 19.573 8.403 1.00 64.14 648 VAL A O 1
ATOM 2872 N N . ALA A 1 415 ? -58.088 21.199 8.314 1.00 59.61 649 ALA A N 1
ATOM 2873 C CA . ALA A 1 415 ? -58.612 20.929 9.642 1.00 59.05 649 ALA A CA 1
ATOM 2874 C C . ALA A 1 415 ? -60.127 21.066 9.655 1.00 58.88 649 ALA A C 1
ATOM 2875 O O . ALA A 1 415 ? -60.657 22.171 9.555 1.00 70.79 649 ALA A O 1
ATOM 2877 N N . ILE A 1 416 ? -60.820 19.939 9.768 1.00 54.48 650 ILE A N 1
ATOM 2878 C CA . ILE A 1 416 ? -62.274 19.952 9.867 1.00 53.18 650 ILE A CA 1
ATOM 2879 C C . ILE A 1 416 ? -62.701 19.926 11.327 1.00 55.81 650 ILE A C 1
ATOM 2880 O O . ILE A 1 416 ? -62.279 19.062 12.094 1.00 41.91 650 ILE A O 1
ATOM 2885 N N . THR A 1 417 ? -63.536 20.887 11.706 1.00 55.92 651 THR A N 1
ATOM 2886 C CA . THR A 1 417 ? -63.979 21.015 13.086 1.00 50.03 651 THR A CA 1
ATOM 2887 C C . THR A 1 417 ? -65.495 20.883 13.194 1.00 52.89 651 THR A C 1
ATOM 2888 O O . THR A 1 417 ? -66.238 21.678 12.620 1.00 48.76 651 THR A O 1
ATOM 2892 N N . PHE A 1 418 ? -65.945 19.870 13.928 1.00 52.62 652 PHE A N 1
ATOM 2893 C CA . PHE A 1 418 ? -67.370 19.648 14.136 1.00 48.66 652 PHE A CA 1
ATOM 2894 C C . PHE A 1 418 ? -67.901 20.582 15.219 1.00 59.77 652 PHE A C 1
ATOM 2895 O O . PHE A 1 418 ? -67.211 20.863 16.199 1.00 61.40 652 PHE A O 1
ATOM 2903 N N . LEU A 1 419 ? -69.128 21.061 15.038 1.00 62.71 653 LEU A N 1
ATOM 2904 C CA . LEU A 1 419 ? -69.704 22.048 15.945 1.00 51.78 653 LEU A CA 1
ATOM 2905 C C . LEU A 1 419 ? -71.155 21.751 16.298 1.00 51.48 653 LEU A C 1
ATOM 2906 O O . LEU A 1 419 ? -71.823 20.958 15.637 1.00 50.90 653 LEU A O 1
ATOM 2911 N N . GLY A 1 420 ? -71.632 22.404 17.350 1.00 60.27 654 GLY A N 1
ATOM 2912 C CA . GLY A 1 420 ? -73.016 22.294 17.770 1.00 74.44 654 GLY A CA 1
ATOM 2913 C C . GLY A 1 420 ? -73.373 23.448 18.684 1.00 73.74 654 GLY A C 1
ATOM 2914 O O . GLY A 1 420 ? -72.525 24.286 18.991 1.00 75.95 654 GLY A O 1
ATOM 2915 N N . ASN A 1 421 ? -74.627 23.501 19.122 1.00 77.53 655 ASN A N 1
ATOM 2916 C CA . ASN A 1 421 ? -75.063 24.558 20.028 1.00 82.44 655 ASN A CA 1
ATOM 2917 C C . ASN A 1 421 ? -74.683 24.252 21.477 1.00 87.32 655 ASN A C 1
ATOM 2918 O O . ASN A 1 421 ? -74.867 25.081 22.369 1.00 87.72 655 ASN A O 1
ATOM 2923 N N . GLU A 1 422 ? -74.146 23.055 21.698 1.00 94.67 656 GLU A N 1
ATOM 2924 C CA . GLU A 1 422 ? -73.697 22.638 23.022 1.00 88.50 656 GLU A CA 1
ATOM 2925 C C . GLU A 1 422 ? -72.300 23.169 23.311 1.00 77.94 656 GLU A C 1
ATOM 2926 O O . GLU A 1 422 ? -71.767 22.989 24.405 1.00 81.08 656 GLU A O 1
ATOM 2932 N N . ASP A 1 423 ? -71.713 23.823 22.316 1.00 77.84 657 ASP A N 1
ATOM 2933 C CA . ASP A 1 423 ? -70.366 24.360 22.431 1.00 83.09 657 ASP A CA 1
ATOM 2934 C C . ASP A 1 423 ? -70.377 25.838 22.053 1.00 83.06 657 ASP A C 1
ATOM 2935 O O . ASP A 1 423 ? -69.485 26.326 21.359 1.00 76.11 657 ASP A O 1
ATOM 2940 N N . ALA A 1 424 ? -71.398 26.542 22.530 1.00 85.91 658 ALA A N 1
ATOM 2941 C CA . ALA A 1 424 ? -71.678 27.909 22.101 1.00 90.29 658 ALA A CA 1
ATOM 2942 C C . ALA A 1 424 ? -70.656 28.936 22.586 1.00 86.74 658 ALA A C 1
ATOM 2943 O O . ALA A 1 424 ? -70.421 29.944 21.919 1.00 84.63 658 ALA A O 1
ATOM 2945 N N . ASP A 1 425 ? -70.055 28.683 23.744 1.00 85.07 659 ASP A N 1
ATOM 2946 C CA . ASP A 1 425 ? -69.191 29.667 24.393 1.00 85.33 659 ASP A CA 1
ATOM 2947 C C . ASP A 1 425 ? -67.973 30.057 23.557 1.00 90.46 659 ASP A C 1
ATOM 2948 O O . ASP A 1 425 ? -67.458 31.168 23.683 1.00 86.89 659 ASP A O 1
ATOM 2953 N N . VAL A 1 426 ? -67.522 29.146 22.702 1.00 94.90 660 VAL A N 1
ATOM 2954 C CA . VAL A 1 426 ? -66.331 29.380 21.892 1.00 84.23 660 VAL A CA 1
ATOM 2955 C C . VAL A 1 426 ? -66.675 30.080 20.578 1.00 90.01 660 VAL A C 1
ATOM 2956 O O . VAL A 1 426 ? -65.840 30.784 20.006 1.00 91.09 660 VAL A O 1
ATOM 2960 N N . MET A 1 427 ? -67.916 29.898 20.127 1.00 93.53 661 MET A N 1
ATOM 2961 C CA . MET A 1 427 ? -68.372 30.370 18.816 1.00 97.88 661 MET A CA 1
ATOM 2962 C C . MET A 1 427 ? -67.935 31.793 18.476 1.00 104.84 661 MET A C 1
ATOM 2963 O O . MET A 1 427 ? -67.348 32.024 17.421 1.00 100.29 661 MET A O 1
ATOM 2968 N N . TYR A 1 428 ? -68.207 32.737 19.372 1.00 110.23 662 TYR A N 1
ATOM 2969 C CA . TYR A 1 428 ? -67.873 34.138 19.124 1.00 109.29 662 TYR A CA 1
ATOM 2970 C C . TYR A 1 428 ? -66.365 34.348 18.964 1.00 109.35 662 TYR A C 1
ATOM 2971 O O . TYR A 1 428 ? -65.932 35.186 18.173 1.00 114.27 662 TYR A O 1
ATOM 2980 N N . ASP A 1 429 ? -65.572 33.582 19.709 1.00 103.42 663 ASP A N 1
ATOM 2981 C CA . ASP A 1 429 ? -64.115 33.692 19.644 1.00 105.03 663 ASP A CA 1
ATOM 2982 C C . ASP A 1 429 ? -63.553 33.100 18.362 1.00 100.14 663 ASP A C 1
ATOM 2983 O O . ASP A 1 429 ? -62.750 33.729 17.670 1.00 98.72 663 ASP A O 1
ATOM 2988 N N . LEU A 1 430 ? -63.979 31.876 18.071 1.00 98.67 664 LEU A N 1
ATOM 2989 C CA . LEU A 1 430 ? -63.474 31.104 16.943 1.00 98.43 664 LEU A CA 1
ATOM 2990 C C . LEU A 1 430 ? -63.579 31.850 15.619 1.00 98.81 664 LEU A C 1
ATOM 2991 O O . LEU A 1 430 ? -62.640 31.841 14.822 1.00 83.37 664 LEU A O 1
ATOM 2996 N N . LYS A 1 431 ? -64.729 32.485 15.400 1.00 98.43 665 LYS A N 1
ATOM 2997 C CA . LYS A 1 431 ? -64.976 33.282 14.201 1.00 99.64 665 LYS A CA 1
ATOM 2998 C C . LYS A 1 431 ? -63.819 34.225 13.910 1.00 101.27 665 LYS A C 1
ATOM 2999 O O . LYS A 1 431 ? -63.195 34.160 12.851 1.00 105.07 665 LYS A O 1
ATOM 3005 N N . GLN A 1 432 ? -63.538 35.093 14.874 1.00 102.66 666 GLN A N 1
ATOM 3006 C CA . GLN A 1 432 ? -62.522 36.122 14.720 1.00 101.23 666 GLN A CA 1
ATOM 3007 C C . GLN A 1 432 ? -61.132 35.528 14.528 1.00 98.80 666 GLN A C 1
ATOM 3008 O O . GLN A 1 432 ? -60.305 36.097 13.820 1.00 98.78 666 GLN A O 1
ATOM 3014 N N . ILE A 1 433 ? -60.881 34.380 15.147 1.00 97.57 667 ILE A N 1
ATOM 3015 C CA . ILE A 1 433 ? -59.606 33.691 14.976 1.00 104.07 667 ILE A CA 1
ATOM 3016 C C . ILE A 1 433 ? -59.501 33.122 13.561 1.00 107.21 667 ILE A C 1
ATOM 3017 O O . ILE A 1 433 ? -58.421 33.105 12.966 1.00 103.82 667 ILE A O 1
ATOM 3022 N N . ILE A 1 434 ? -60.629 32.675 13.017 1.00 101.11 668 ILE A N 1
ATOM 3023 C CA . ILE A 1 434 ? -60.681 32.254 11.620 1.00 102.48 668 ILE A CA 1
ATOM 3024 C C . ILE A 1 434 ? -60.434 33.461 10.719 1.00 102.49 668 ILE A C 1
ATOM 3025 O O . ILE A 1 434 ? -59.870 33.336 9.633 1.00 102.38 668 ILE A O 1
ATOM 3030 N N . SER A 1 435 ? -60.850 34.635 11.182 1.00 101.99 669 SER A N 1
ATOM 3031 C CA . SER A 1 435 ? -60.559 35.873 10.472 1.00 101.14 669 SER A CA 1
ATOM 3032 C C . SER A 1 435 ? -59.090 36.254 10.647 1.00 98.44 669 SER A C 1
ATOM 3033 O O . SER A 1 435 ? -58.484 36.837 9.750 1.00 96.45 669 SER A O 1
ATOM 3036 N N . LYS A 1 436 ? -58.523 35.922 11.805 1.00 106.25 670 LYS A N 1
ATOM 3037 C CA . LYS A 1 436 ? -57.108 36.181 12.062 1.00 107.86 670 LYS A CA 1
ATOM 3038 C C . LYS A 1 436 ? -56.250 35.366 11.102 1.00 109.48 670 LYS A C 1
ATOM 3039 O O . LYS A 1 436 ? -55.176 35.802 10.685 1.00 110.11 670 LYS A O 1
ATOM 3045 N N . SER A 1 437 ? -56.730 34.176 10.760 1.00 107.98 671 SER A N 1
ATOM 3046 C CA . SER A 1 437 ? -56.176 33.431 9.641 1.00 104.94 671 SER A CA 1
ATOM 3047 C C . SER A 1 437 ? -57.187 33.459 8.506 1.00 101.78 671 SER A C 1
ATOM 3048 O O . SER A 1 437 ? -57.652 32.413 8.052 1.00 101.04 671 SER A O 1
ATOM 3051 N N . SER A 1 438 ? -57.547 34.667 8.074 1.00 99.06 672 SER A N 1
ATOM 3052 C CA . SER A 1 438 ? -58.470 34.848 6.957 1.00 98.71 672 SER A CA 1
ATOM 3053 C C . SER A 1 438 ? -57.909 34.175 5.716 1.00 93.78 672 SER A C 1
ATOM 3054 O O . SER A 1 438 ? -58.650 33.758 4.826 1.00 92.24 672 SER A O 1
ATOM 3057 N N . ILE A 1 439 ? -56.585 34.083 5.671 1.00 92.12 673 ILE A N 1
ATOM 3058 C CA . ILE A 1 439 ? -55.897 33.303 4.658 1.00 96.53 673 ILE A CA 1
ATOM 3059 C C . ILE A 1 439 ? -56.354 31.849 4.722 1.00 97.91 673 ILE A C 1
ATOM 3060 O O . ILE A 1 439 ? -56.545 31.299 5.808 1.00 106.27 673 ILE A O 1
ATOM 3065 N N . SER A 1 440 ? -56.571 31.263 3.548 1.00 87.31 674 SER A N 1
ATOM 3066 C CA . SER A 1 440 ? -56.807 29.828 3.374 1.00 80.36 674 SER A CA 1
ATOM 3067 C C . SER A 1 440 ? -58.203 29.338 3.776 1.00 85.32 674 SER A C 1
ATOM 3068 O O . SER A 1 440 ? -58.521 28.170 3.556 1.00 96.44 674 SER A O 1
ATOM 3071 N N . LYS A 1 441 ? -59.042 30.202 4.346 1.00 84.14 675 LYS A N 1
ATOM 3072 C CA . LYS A 1 441 ? -60.392 29.764 4.708 1.00 90.42 675 LYS A CA 1
ATOM 3073 C C . LYS A 1 441 ? -61.412 30.890 4.883 1.00 86.29 675 LYS A C 1
ATOM 3074 O O . LYS A 1 441 ? -61.101 31.961 5.403 1.00 86.03 675 LYS A O 1
ATOM 3080 N N . VAL A 1 442 ? -62.636 30.619 4.437 1.00 83.85 676 VAL A N 1
ATOM 3081 C CA . VAL A 1 442 ? -63.783 31.485 4.681 1.00 87.10 676 VAL A CA 1
ATOM 3082 C C . VAL A 1 442 ? -64.729 30.820 5.687 1.00 84.10 676 VAL A C 1
ATOM 3083 O O . VAL A 1 442 ? -65.119 29.667 5.507 1.00 81.18 676 VAL A O 1
ATOM 3087 N N . PRO A 1 443 ? -65.090 31.541 6.763 1.00 91.86 677 PRO A N 1
ATOM 3088 C CA . PRO A 1 443 ? -65.987 31.000 7.794 1.00 93.29 677 PRO A CA 1
ATOM 3089 C C . PRO A 1 443 ? -67.378 30.686 7.241 1.00 87.69 677 PRO A C 1
ATOM 3090 O O . PRO A 1 443 ? -68.060 29.789 7.735 1.00 81.27 677 PRO A O 1
ATOM 3094 N N . GLU A 1 444 ? -67.779 31.458 6.236 1.00 94.35 678 GLU A N 1
ATOM 3095 C CA . GLU A 1 444 ? -68.963 31.217 5.402 1.00 103.47 678 GLU A CA 1
ATOM 3096 C C . GLU A 1 444 ? -70.322 31.157 6.127 1.00 107.14 678 GLU A C 1
ATOM 3097 O O . GLU A 1 444 ? -71.297 31.717 5.625 1.00 108.83 678 GLU A O 1
ATOM 3100 N N . GLU A 1 445 ? -70.409 30.511 7.287 1.00 95.17 679 GLU A N 1
ATOM 3101 C CA . GLU A 1 445 ? -71.714 30.340 7.927 1.00 95.74 679 GLU A CA 1
ATOM 3102 C C . GLU A 1 445 ? -71.707 30.583 9.429 1.00 101.59 679 GLU A C 1
ATOM 3103 O O . GLU A 1 445 ? -72.364 29.867 10.185 1.00 103.67 679 GLU A O 1
ATOM 3109 N N . LEU A 1 446 ? -70.975 31.602 9.861 1.00 101.37 680 LEU A N 1
ATOM 3110 C CA . LEU A 1 446 ? -70.960 31.966 11.269 1.00 98.33 680 LEU A CA 1
ATOM 3111 C C . LEU A 1 446 ? -71.807 33.211 11.498 1.00 105.01 680 LEU A C 1
ATOM 3112 O O . LEU A 1 446 ? -71.301 34.263 11.888 1.00 101.11 680 LEU A O 1
ATOM 3117 N N . ARG A 1 447 ? -73.107 33.076 11.252 1.00 107.10 681 ARG A N 1
ATOM 3118 C CA . ARG A 1 447 ? -74.033 34.197 11.344 1.00 98.49 681 ARG A CA 1
ATOM 3119 C C . ARG A 1 447 ? -74.663 34.311 12.727 1.00 97.88 681 ARG A C 1
ATOM 3120 O O . ARG A 1 447 ? -75.502 35.179 12.964 1.00 103.86 681 ARG A O 1
ATOM 3122 N N . ARG A 1 448 ? -74.256 33.437 13.641 1.00 96.11 682 ARG A N 1
ATOM 3123 C CA . ARG A 1 448 ? -74.840 33.421 14.977 1.00 98.45 682 ARG A CA 1
ATOM 3124 C C . ARG A 1 448 ? -73.827 33.075 16.059 1.00 103.95 682 ARG A C 1
ATOM 3125 O O . ARG A 1 448 ? -72.761 32.523 15.783 1.00 106.47 682 ARG A O 1
ATOM 3133 N N . HIS A 1 449 ? -74.183 33.405 17.296 1.00 104.00 683 HIS A N 1
ATOM 3134 C CA . HIS A 1 449 ? -73.413 33.016 18.470 1.00 101.84 683 HIS A CA 1
ATOM 3135 C C . HIS A 1 449 ? -74.356 32.822 19.650 1.00 98.29 683 HIS A C 1
ATOM 3136 O O . HIS A 1 449 ? -75.522 33.214 19.587 1.00 94.90 683 HIS A O 1
#

CATH classification: 3.40.50.300 (+1 more: 3.40.50.300)

Sequence (404 aa):
HWSEKKLEEMKERDWRIFKENFGISTKGGSIPNPMRNWEESGLPRRLLDIVYRVGYDEPTPIQRAAIPIALQARDLIGVAVTGSGKTAAFLLPLLVYISEEYNKNDGPYALILAPTRELVQQIESEARKFADPLGFTVVSIVGGHSLEEQAFALRNGAEIIVATPGRLVDCIERRLLVFSQCCYVIMDEADRMIDQGFEEPLTKILDALRQTMMYTATMPPTVEKIAKKYLRRPAIVTIGNTVEQRVEFIAGEDKRKRRLQEILNSGQFKPPIIVFVNIKRNCEMVAKDIKSWGFSTVTLHGSKTQEQREASLAALRNGQAHILVATDLAGRGIDVPDVSLVVNFNMPSTIEAYTHRIGRTGRAGKSGVAITFLGNEDADVMYDLKQIISKSSISKVPEELRRH

InterPro domains:
  IPR000629 ATP-dependent RNA helicase DEAD-box, conserved site [PS00039] (431-439)
  IPR001650 Helicase, C-terminal domain-like [PF00271] (537-644)
  IPR001650 Helicase, C-terminal domain-like [PS51194] (521-684)
  IPR001650 Helicase, C-terminal domain-like [SM00490] (563-644)
  IPR011545 DEAD/DEAH-box helicase domain [PF00270] (300-498)
  IPR014001 Helicase superfamily 1/2, ATP-binding domain [PS51192] (307-510)
  IPR014001 Helicase superfamily 1/2, ATP-binding domain [SM00487] (295-525)
  IPR014014 RNA helicase, DEAD-box type, Q motif [PS51195] (276-304)
  IPR027417 P-loop containing nucleoside triphosphate hydrolase [G3DSA:3.40.50.300] (238-514)
  IPR027417 P-loop containing nucleoside triphosphate hydrolase [G3DSA:3.40.50.300] (516-700)
  IPR027417 P-loop containing nucleoside triphosphate hydrolase [SSF52540] (351-666)
  IPR057479 PRP28/DDX23-like, helical domain [PF25430] (162-234)

Secondary structure (DSSP, 8-state):
---SS--SS--HHHHHHHHHHHTEEEE-SSPPPPPS-GGGSSS-HHHHHHHHHTT--S--HHHHHHHHHHSSS---EEE--TTSSHHHHHHHHHHHHH----SS--S-SEEEE-SSHHHHHHHHHHHHHHHGGGT--EEEE-SSS-HHHHTT-TT---SEEEE-HHHHTTTTTTTSS--SS--EEEEETHHHHHTTT-HHHHHH------EEEEEES---HHHHHHHHTT-SS--EEEE-----B--EEE--SSSHHHHHHHHHHHT-S-S-EEEE-S-HHHHHHHHHHHHHTT--EEE--TTS-HHHHHHHHHHHHTTS--EEEE-TTTTSS---TT-SEEEESS--SSHHHHHHHHTSS-SSS---EEEEEE-GGGHHHHHHHHHHHHHT-TT---------

B-factor: mean 65.76, std 20.11, range [10.2, 238.14]